Protein AF-0000000078640238 (afdb_homodimer)

Solvent-accessible surface area (backbone atoms only — not comparable to full-atom values): 37552 Å² total; per-residue (Å²): 107,66,65,59,48,50,48,51,46,47,50,70,39,63,78,46,64,38,30,39,42,69,65,48,71,79,50,68,80,57,68,67,42,53,37,71,32,30,41,58,57,48,52,48,52,29,55,77,65,74,46,67,61,35,42,27,31,33,57,64,62,63,78,54,69,16,40,56,54,60,43,26,31,17,38,81,83,78,58,45,79,58,32,19,47,37,24,30,43,34,51,51,28,53,52,44,56,48,53,74,45,54,90,45,90,54,61,68,64,63,41,61,37,41,43,54,75,40,46,26,63,37,60,65,15,31,57,61,30,48,43,63,34,80,37,32,44,63,60,55,40,55,51,31,31,42,68,45,56,57,27,36,26,54,40,76,52,89,70,80,71,78,78,64,69,59,71,62,39,52,2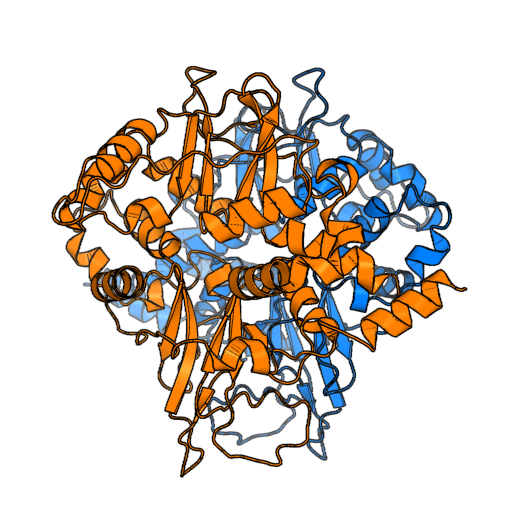1,59,35,53,31,77,47,39,51,67,57,54,48,48,53,48,58,77,46,38,83,83,38,42,85,59,29,66,36,26,32,53,80,62,63,32,59,42,52,90,35,63,20,35,34,33,71,23,34,35,41,60,51,46,55,48,25,49,78,65,74,43,65,59,38,45,21,23,59,70,83,55,98,62,71,51,76,40,74,26,58,73,33,47,62,74,42,72,49,43,44,71,65,51,67,79,53,53,76,87,47,43,68,63,48,34,67,28,28,39,51,58,40,52,50,42,60,33,63,41,78,73,88,54,79,72,53,65,67,76,73,76,58,66,42,44,57,73,36,28,36,44,55,53,50,46,51,28,58,76,66,69,44,69,55,35,37,24,26,50,97,83,44,24,26,52,28,32,32,37,56,34,33,53,44,32,48,55,45,54,73,61,55,84,104,108,66,65,59,49,50,49,50,46,46,48,70,40,64,78,46,63,39,30,38,43,69,66,49,71,78,48,69,80,56,70,68,42,53,35,70,33,31,40,60,58,49,50,48,51,30,54,78,64,74,46,66,62,35,43,27,32,33,58,63,65,68,72,78,56,20,44,53,52,58,42,26,32,18,38,82,84,79,58,45,78,60,32,20,46,42,24,29,46,35,49,51,29,52,50,43,57,49,53,75,45,56,89,43,88,55,60,68,63,64,39,61,38,42,43,55,77,41,46,26,62,36,60,66,14,30,56,56,30,44,41,58,35,80,37,32,44,63,61,55,41,55,41,31,31,42,67,45,57,57,28,36,25,53,40,74,54,87,70,79,70,78,76,63,68,61,65,60,37,54,19,57,34,53,30,75,47,38,51,64,58,55,48,48,53,48,56,77,44,37,82,83,39,43,86,59,30,66,36,27,32,52,81,61,65,32,60,43,51,89,36,64,20,34,33,33,73,23,34,35,40,59,51,46,54,50,25,48,78,65,73,43,66,59,39,45,22,23,59,68,83,55,101,61,71,52,76,41,76,27,58,72,34,45,62,74,43,74,49,43,43,72,66,52,67,76,54,52,76,86,46,44,68,65,46,34,68,27,29,38,52,58,40,51,51,43,58,32,64,45,81,56,92,53,77,73,53,64,69,78,73,78,57,66,42,46,57,74,36,30,36,45,57,52,50,46,51,28,59,75,67,70,42,69,54,36,37,25,26,52,98,84,44,24,26,52,28,32,34,37,56,34,32,52,44,31,49,56,45,55,72,60,54,83,103

Organism: Amborella trichopoda (NCBI:txid13333)

Radius of gyration: 25.0 Å; Cα contacts (8 Å, |Δi|>4): 1330; chains: 2; bounding box: 71×64×70 Å

Foldseek 3Di:
DVVVVVLVVLCVDDQQQAFQLVLCVPPDFAQAEEQQDFLVVVLCSCLVVVHFKHWYKYAPPPADAAPPQLQFAADPPPRHTGIDTRWMDGLLLSLLQCLVCLVPDCLPVSRNGGCNVSQPLAVRRRYAAADERGHTLLVVLVVLLVPNFKYKYADDDPPPDPPDPPPPSYHNGIDMDGLLSSLVSCLVVVVSVVVQQQFFCLVLVQFDQFAKAFEQFAFQSVVSVVCSVVVHFKHFYFHDPDPDRDIDGQFQTATDDMDGSVLCSPPDSVCSSVRRGGGNNVSLVCSQCDDPPDPRNPSLDQAADERGNGNSVQSCSCNVSVHQKHFYADPVRGTRGIGGSSSSSNSSSVVSVVD/DVVVVVLVVLCVDDQQQAFQLVLCVPPDFAQAEEQQDFLVVVLCSCLVVVHFKHWYKYAPPPADAADSQLQFEADPPPRHTGIDTRWMDGLLLSLLQCLVCLVPDCLVVSRNGGCNVSQPLAVRRRHAAADERGHTLLVVLVVLLVPNFKYKYADDDPPPDPPDPPRPSYHNGIDMDGLLSSLVSCLVVVVSVVVQQQFFCLVLVQFDQFAKAFEQFAFQSVVSVVCSVVVHFKHFYFHDPDPDRDIDGQFQTATDDMDGSVLCSPPDSVCSSVRRGGGNNVSLVCSQDDDPVDPRNPSLDQAADERGNGNSVQSCSCNVSVHQKHFYADPVRGTRGIGGSSSSSNSSSVVSVVD

Structure (mmCIF, N/CA/C/O backbone):
data_AF-0000000078640238-model_v1
#
loop_
_entity.id
_entity.type
_entity.pdbx_description
1 polymer 'CBS domain-containing protein'
#
loop_
_atom_site.group_PDB
_atom_site.id
_atom_site.type_symbol
_atom_site.label_atom_id
_atom_site.label_alt_id
_atom_site.label_comp_id
_atom_site.label_asym_id
_atom_site.label_entity_id
_atom_site.label_seq_id
_atom_site.pdbx_PDB_ins_code
_atom_site.Cartn_x
_atom_site.Cartn_y
_atom_site.Cartn_z
_atom_site.occupancy
_atom_site.B_iso_or_equiv
_atom_site.auth_seq_id
_atom_site.auth_comp_id
_atom_site.auth_asym_id
_atom_site.auth_atom_id
_atom_site.pdbx_PDB_model_num
ATOM 1 N N . MET A 1 1 ? 34.781 -8.398 -16.5 1 51.94 1 MET A N 1
ATOM 2 C CA . MET A 1 1 ? 34.625 -8.102 -17.922 1 51.94 1 MET A CA 1
ATOM 3 C C . MET A 1 1 ? 33.812 -9.195 -18.609 1 51.94 1 MET A C 1
ATOM 5 O O . MET A 1 1 ? 32.875 -8.906 -19.328 1 51.94 1 MET A O 1
ATOM 9 N N . GLU A 1 2 ? 34.25 -10.383 -18.391 1 52.81 2 GLU A N 1
ATOM 10 C CA . GLU A 1 2 ? 33.625 -11.531 -19.031 1 52.81 2 GLU A CA 1
ATOM 11 C C . GLU A 1 2 ? 32.219 -11.758 -18.484 1 52.81 2 GLU A C 1
ATOM 13 O O . GLU A 1 2 ? 31.281 -12.07 -19.234 1 52.81 2 GLU A O 1
ATOM 18 N N . LEU A 1 3 ? 32.094 -11.609 -17.219 1 52.38 3 LEU A N 1
ATOM 19 C CA . LEU A 1 3 ? 30.812 -11.82 -16.594 1 52.38 3 LEU A CA 1
ATOM 20 C C . LEU A 1 3 ? 29.812 -10.758 -17.031 1 52.38 3 LEU A C 1
ATOM 22 O O . LEU A 1 3 ? 28.641 -11.062 -17.266 1 52.38 3 LEU A O 1
ATOM 26 N N . GLN A 1 4 ? 30.25 -9.578 -17.094 1 55.25 4 GLN A N 1
ATOM 27 C CA . GLN A 1 4 ? 29.406 -8.5 -17.609 1 55.25 4 GLN A CA 1
ATOM 28 C C . GLN A 1 4 ? 29.016 -8.758 -19.062 1 55.25 4 GLN A C 1
ATOM 30 O O . GLN A 1 4 ? 27.875 -8.5 -19.453 1 55.25 4 GLN A O 1
ATOM 35 N N . GLU A 1 5 ? 30.031 -9.227 -19.812 1 56.84 5 GLU A N 1
ATOM 36 C CA . GLU A 1 5 ? 29.75 -9.492 -21.219 1 56.84 5 GLU A CA 1
ATOM 37 C C . GLU A 1 5 ? 28.719 -10.594 -21.375 1 56.84 5 GLU A C 1
ATOM 39 O O . GLU A 1 5 ? 27.828 -10.508 -22.219 1 56.84 5 GLU A O 1
ATOM 44 N N . LYS A 1 6 ? 28.953 -11.641 -20.641 1 54.84 6 LYS A N 1
ATOM 45 C CA . LYS A 1 6 ? 28 -12.758 -20.703 1 54.84 6 LYS A CA 1
ATOM 46 C C . LYS A 1 6 ? 26.609 -12.328 -20.25 1 54.84 6 LYS A C 1
ATOM 48 O O . LYS A 1 6 ? 25.609 -12.75 -20.828 1 54.84 6 LYS A O 1
ATOM 53 N N . LYS A 1 7 ? 26.594 -11.516 -19.344 1 60.03 7 LYS A N 1
ATOM 54 C CA . LYS A 1 7 ? 25.328 -10.977 -18.875 1 60.03 7 LYS A CA 1
ATOM 55 C C . LYS A 1 7 ? 24.641 -10.164 -19.969 1 60.03 7 LYS A C 1
ATOM 57 O O . LYS A 1 7 ? 23.422 -10.258 -20.156 1 60.03 7 LYS A O 1
ATOM 62 N N . GLU A 1 8 ? 25.422 -9.422 -20.547 1 61.25 8 GLU A N 1
ATOM 63 C CA . GLU A 1 8 ? 24.906 -8.625 -21.656 1 61.25 8 GLU A CA 1
ATOM 64 C C . GLU A 1 8 ? 24.422 -9.523 -22.781 1 61.25 8 GLU A C 1
ATOM 66 O O . GLU A 1 8 ? 23.391 -9.234 -23.422 1 61.25 8 GLU A O 1
ATOM 71 N N . GLU A 1 9 ? 25.109 -10.57 -23 1 59.47 9 GLU A N 1
ATOM 72 C CA . GLU A 1 9 ? 24.703 -11.523 -24.031 1 59.47 9 GLU A CA 1
ATOM 73 C C . GLU A 1 9 ? 23.422 -12.25 -23.641 1 59.47 9 GLU A C 1
ATOM 75 O O . GLU A 1 9 ? 22.547 -12.477 -24.469 1 59.47 9 GLU A O 1
ATOM 80 N N . GLU A 1 10 ? 23.328 -12.656 -22.438 1 59.72 10 GLU A N 1
ATOM 81 C CA . GLU A 1 10 ? 22.125 -13.336 -21.938 1 59.72 10 GLU A CA 1
ATOM 82 C C . GLU A 1 10 ? 20.906 -12.43 -22 1 59.72 10 GLU A C 1
ATOM 84 O O . GLU A 1 10 ? 19.797 -12.891 -22.297 1 59.72 10 GLU A O 1
ATOM 89 N N . LEU A 1 11 ? 21.188 -11.211 -21.719 1 60.88 11 LEU A N 1
ATOM 90 C CA . LEU A 1 11 ? 20.094 -10.25 -21.812 1 60.88 11 LEU A CA 1
ATOM 91 C C . LEU A 1 11 ? 19.656 -10.07 -23.266 1 60.88 11 LEU A C 1
ATOM 93 O O . LEU A 1 11 ? 18.469 -9.836 -23.531 1 60.88 11 LEU A O 1
ATOM 97 N N . GLU A 1 12 ? 20.703 -10.031 -24.078 1 60.12 12 GLU A N 1
ATOM 98 C CA . GLU A 1 12 ? 20.406 -9.836 -25.5 1 60.12 12 GLU A CA 1
ATOM 99 C C . GLU A 1 12 ? 19.859 -11.117 -26.125 1 60.12 12 GLU A C 1
ATOM 101 O O . GLU A 1 12 ? 19.234 -11.07 -27.188 1 60.12 12 GLU A O 1
ATOM 106 N N . HIS A 1 13 ? 20.203 -12.234 -25.375 1 62.56 13 HIS A N 1
ATOM 107 C CA . HIS A 1 13 ? 19.781 -13.508 -25.938 1 62.56 13 HIS A CA 1
ATOM 108 C C . HIS A 1 13 ? 18.984 -14.32 -24.922 1 62.56 13 HIS A C 1
ATOM 110 O O . HIS A 1 13 ? 19.062 -14.055 -23.719 1 62.56 13 HIS A O 1
ATOM 116 N N . GLY A 1 14 ? 17.672 -14.758 -25.266 1 77.12 14 GLY A N 1
ATOM 117 C CA . GLY A 1 14 ? 16.969 -15.695 -24.406 1 77.12 14 GLY A CA 1
ATOM 118 C C . GLY A 1 14 ? 15.609 -15.195 -23.984 1 77.12 14 GLY A C 1
ATOM 119 O O . GLY A 1 14 ? 14.898 -14.555 -24.75 1 77.12 14 GLY A O 1
ATOM 120 N N . ILE A 1 15 ? 15.344 -15.508 -22.75 1 84.06 15 ILE A N 1
ATOM 121 C CA . ILE A 1 15 ? 13.977 -15.312 -22.281 1 84.06 15 ILE A CA 1
ATOM 122 C C . ILE A 1 15 ? 13.695 -13.82 -22.125 1 84.06 15 ILE A C 1
ATOM 124 O O . ILE A 1 15 ? 12.539 -13.391 -22.172 1 84.06 15 ILE A O 1
ATOM 128 N N . TRP A 1 16 ? 14.773 -12.992 -22.047 1 85 16 TRP A N 1
ATOM 129 C CA . TRP A 1 16 ? 14.586 -11.578 -21.766 1 85 16 TRP A CA 1
ATOM 130 C C . TRP A 1 16 ? 14.312 -10.797 -23.062 1 85 16 TRP A C 1
ATOM 132 O O . TRP A 1 16 ? 14 -9.609 -23.016 1 85 16 TRP A O 1
ATOM 142 N N . LYS A 1 17 ? 14.367 -11.477 -24.234 1 83.44 17 LYS A N 1
ATOM 143 C CA . LYS A 1 17 ? 13.984 -10.891 -25.516 1 83.44 17 LYS A CA 1
ATOM 144 C C . LYS A 1 17 ? 12.469 -10.938 -25.703 1 83.44 17 LYS A C 1
ATOM 146 O O . LYS A 1 17 ? 11.922 -10.211 -26.531 1 83.44 17 LYS A O 1
ATOM 151 N N . ARG A 1 18 ? 11.906 -11.766 -24.922 1 88.94 18 ARG A N 1
ATOM 152 C CA . ARG A 1 18 ? 10.453 -11.859 -25.016 1 88.94 18 ARG A CA 1
ATOM 153 C C . ARG A 1 18 ? 9.781 -10.641 -24.391 1 88.94 18 ARG A C 1
ATOM 155 O O . ARG A 1 18 ? 10.312 -10.047 -23.453 1 88.94 18 ARG A O 1
ATOM 162 N N . ASN A 1 19 ? 8.664 -10.352 -25.016 1 89.75 19 ASN A N 1
ATOM 163 C CA . ASN A 1 19 ? 7.941 -9.195 -24.5 1 89.75 19 ASN A CA 1
ATOM 164 C C . ASN A 1 19 ? 6.617 -9.594 -23.859 1 89.75 19 ASN A C 1
ATOM 166 O O . ASN A 1 19 ? 6.25 -10.773 -23.859 1 89.75 19 ASN A O 1
ATOM 170 N N . VAL A 1 20 ? 5.984 -8.695 -23.266 1 90.56 20 VAL A N 1
ATOM 171 C CA . VAL A 1 20 ? 4.746 -8.906 -22.531 1 90.56 20 VAL A CA 1
ATOM 172 C C . VAL A 1 20 ? 3.666 -9.438 -23.469 1 90.56 20 VAL A C 1
ATOM 174 O O . VAL A 1 20 ? 2.859 -10.289 -23.062 1 90.56 20 VAL A O 1
ATOM 177 N N . ARG A 1 21 ? 3.689 -9.031 -24.656 1 89.75 21 ARG A N 1
ATOM 178 C CA . ARG A 1 21 ? 2.707 -9.477 -25.625 1 89.75 21 ARG A CA 1
ATOM 179 C C . ARG A 1 21 ? 2.742 -10.992 -25.797 1 89.75 21 ARG A C 1
ATOM 181 O O . ARG A 1 21 ? 1.697 -11.633 -25.922 1 89.75 21 ARG A O 1
ATOM 188 N N . ASP A 1 22 ? 3.887 -11.484 -25.781 1 89.62 22 ASP A N 1
ATOM 189 C CA . ASP A 1 22 ? 4.055 -12.93 -25.922 1 89.62 22 ASP A CA 1
ATOM 190 C C . ASP A 1 22 ? 3.355 -13.68 -24.797 1 89.62 22 ASP A C 1
ATOM 192 O O . ASP A 1 22 ? 2.783 -14.75 -25.016 1 89.62 22 ASP A O 1
ATOM 196 N N . LEU A 1 23 ? 3.4 -13.148 -23.641 1 91 23 LEU A N 1
ATOM 197 C CA . LEU A 1 23 ? 2.766 -13.766 -22.484 1 91 23 LEU A CA 1
ATOM 198 C C . LEU A 1 23 ? 1.247 -13.641 -22.562 1 91 23 LEU A C 1
ATOM 200 O O . LEU A 1 23 ? 0.521 -14.508 -22.062 1 91 23 LEU A O 1
ATOM 204 N N . MET A 1 24 ? 0.844 -12.602 -23.141 1 90.56 24 MET A N 1
ATOM 205 C CA . MET A 1 24 ? -0.579 -12.273 -23.125 1 90.56 24 MET A CA 1
ATOM 206 C C . MET A 1 24 ? -1.322 -13.031 -24.219 1 90.56 24 MET A C 1
ATOM 208 O O . MET A 1 24 ? -2.545 -13.18 -24.156 1 90.56 24 MET A O 1
ATOM 212 N N . GLU A 1 25 ? -0.67 -13.43 -25.219 1 84.19 25 GLU A N 1
ATOM 213 C CA . GLU A 1 25 ? -1.292 -14.07 -26.375 1 84.19 25 GLU A CA 1
ATOM 214 C C . GLU A 1 25 ? -2.092 -15.305 -25.969 1 84.19 25 GLU A C 1
ATOM 216 O O . GLU A 1 25 ? -3.152 -15.578 -26.531 1 84.19 25 GLU A O 1
ATOM 221 N N . ARG A 1 26 ? -1.675 -15.961 -24.969 1 79.25 26 ARG A N 1
ATOM 222 C CA . ARG A 1 26 ? -2.361 -17.188 -24.578 1 79.25 26 ARG A CA 1
ATOM 223 C C . ARG A 1 26 ? -3.344 -16.922 -23.438 1 79.25 26 ARG A C 1
ATOM 225 O O . ARG A 1 26 ? -4.039 -17.844 -22.984 1 79.25 26 ARG A O 1
ATOM 232 N N . LYS A 1 27 ? -3.43 -15.75 -23.062 1 87.25 27 LYS A N 1
ATOM 233 C CA . LYS A 1 27 ? -4.285 -15.445 -21.922 1 87.25 27 LYS A CA 1
ATOM 234 C C . LYS A 1 27 ? -5.73 -15.219 -22.359 1 87.25 27 LYS A C 1
ATOM 236 O O . LYS A 1 27 ? -5.984 -14.75 -23.469 1 87.25 27 LYS A O 1
ATOM 241 N N . ARG A 1 28 ? -6.594 -15.594 -21.516 1 83.94 28 ARG A N 1
ATOM 242 C CA . ARG A 1 28 ? -8.016 -15.391 -21.75 1 83.94 28 ARG A CA 1
ATOM 243 C C . ARG A 1 28 ? -8.367 -13.906 -21.75 1 83.94 28 ARG A C 1
ATOM 245 O O . ARG A 1 28 ? -7.566 -13.078 -21.312 1 83.94 28 ARG A O 1
ATOM 252 N N . ARG A 1 29 ? -9.617 -13.656 -22.234 1 87 29 ARG A N 1
ATOM 253 C CA . ARG A 1 29 ? -10.141 -12.289 -22.234 1 87 29 ARG A CA 1
ATOM 254 C C . ARG A 1 29 ? -10.289 -11.758 -20.812 1 87 29 ARG A C 1
ATOM 256 O O . ARG A 1 29 ? -10.492 -12.523 -19.875 1 87 29 ARG A O 1
ATOM 263 N N . LEU A 1 30 ? -10.242 -10.445 -20.766 1 92.25 30 LEU A N 1
ATOM 264 C CA . LEU A 1 30 ? -10.344 -9.773 -19.469 1 92.25 30 LEU A CA 1
ATOM 265 C C . LEU A 1 30 ? -11.727 -9.969 -18.859 1 92.25 30 LEU A C 1
ATOM 267 O O . LEU A 1 30 ? -12.734 -9.68 -19.5 1 92.25 30 LEU A O 1
ATOM 271 N N . VAL A 1 31 ? -11.766 -10.523 -17.703 1 93.44 31 VAL A N 1
ATOM 272 C CA . VAL A 1 31 ? -13.008 -10.594 -16.938 1 93.44 31 VAL A CA 1
ATOM 273 C C . VAL A 1 31 ? -13.195 -9.297 -16.156 1 93.44 31 VAL A C 1
ATOM 275 O O . VAL A 1 31 ? -12.281 -8.852 -15.453 1 93.44 31 VAL A O 1
ATOM 278 N N . GLU A 1 32 ? -14.266 -8.617 -16.344 1 92.94 32 GLU A N 1
ATOM 279 C CA . GLU A 1 32 ? -14.578 -7.363 -15.664 1 92.94 32 GLU A CA 1
ATOM 280 C C . GLU A 1 32 ? -16.016 -7.355 -15.156 1 92.94 32 GLU A C 1
ATOM 282 O O . GLU A 1 32 ? -16.812 -8.211 -15.531 1 92.94 32 GLU A O 1
ATOM 287 N N . VAL A 1 33 ? -16.297 -6.465 -14.242 1 93.56 33 VAL A N 1
ATOM 288 C CA . VAL A 1 33 ? -17.672 -6.238 -13.812 1 93.56 33 VAL A CA 1
ATOM 289 C C . VAL A 1 33 ? -18.031 -4.762 -13.969 1 93.56 33 VAL A C 1
ATOM 291 O O . VAL A 1 33 ? -17.172 -3.891 -13.828 1 93.56 33 VAL A O 1
ATOM 294 N N . PRO A 1 34 ? -19.312 -4.508 -14.312 1 92.06 34 PRO A N 1
ATOM 295 C CA . PRO A 1 34 ? -19.719 -3.104 -14.344 1 92.06 34 PRO A CA 1
ATOM 296 C C . PRO A 1 34 ? -19.75 -2.465 -12.953 1 92.06 34 PRO A C 1
ATOM 298 O O . PRO A 1 34 ? -19.938 -3.158 -11.953 1 92.06 34 PRO A O 1
ATOM 301 N N . TYR A 1 35 ? -19.562 -1.158 -12.906 1 89.19 35 TYR A N 1
ATOM 302 C CA . TYR A 1 35 ? -19.438 -0.427 -11.656 1 89.19 35 TYR A CA 1
ATOM 303 C C . TYR A 1 35 ? -20.719 -0.537 -10.828 1 89.19 35 TYR A C 1
ATOM 305 O O . TYR A 1 35 ? -20.703 -0.312 -9.617 1 89.19 35 TYR A O 1
ATOM 313 N N . THR A 1 36 ? -21.797 -0.997 -11.43 1 91 36 THR A N 1
ATOM 314 C CA . THR A 1 36 ? -23.094 -1.095 -10.766 1 91 36 THR A CA 1
ATOM 315 C C . THR A 1 36 ? -23.359 -2.531 -10.328 1 91 36 THR A C 1
ATOM 317 O O . THR A 1 36 ? -24.422 -2.82 -9.758 1 91 36 THR A O 1
ATOM 320 N N . ALA A 1 37 ? -22.422 -3.369 -10.625 1 92.75 37 ALA A N 1
ATOM 321 C CA . ALA A 1 37 ? -22.656 -4.77 -10.273 1 92.75 37 ALA A CA 1
ATOM 322 C C . ALA A 1 37 ? -22.859 -4.934 -8.773 1 92.75 37 ALA A C 1
ATOM 324 O O . ALA A 1 37 ?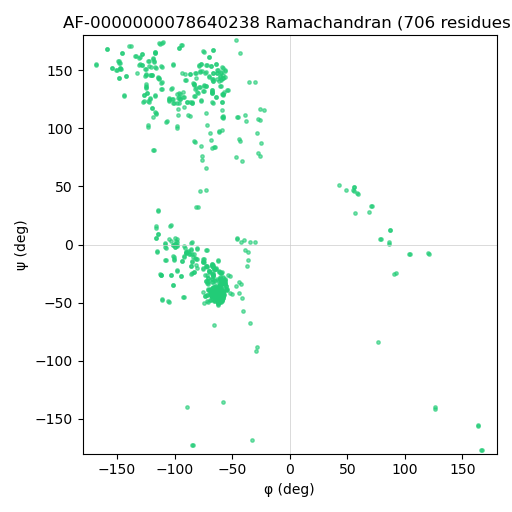 -22.266 -4.199 -7.977 1 92.75 37 ALA A O 1
ATOM 325 N N . SER A 1 38 ? -23.672 -5.906 -8.422 1 89.19 38 SER A N 1
ATOM 326 C CA . SER A 1 38 ? -23.828 -6.242 -7.008 1 89.19 38 SER A CA 1
ATOM 327 C C . SER A 1 38 ? -22.625 -7 -6.48 1 89.19 38 SER A C 1
ATOM 329 O O . SER A 1 38 ? -21.797 -7.496 -7.262 1 89.19 38 SER A O 1
ATOM 331 N N . LEU A 1 39 ? -22.547 -7.094 -5.203 1 88.44 39 LEU A N 1
ATOM 332 C CA . LEU A 1 39 ? -21.469 -7.871 -4.594 1 88.44 39 LEU A CA 1
ATOM 333 C C . LEU A 1 39 ? -21.625 -9.352 -4.926 1 88.44 39 LEU A C 1
ATOM 335 O O . LEU A 1 39 ? -20.625 -10.039 -5.18 1 88.44 39 LEU A O 1
ATOM 339 N N . THR A 1 40 ? -22.859 -9.766 -4.953 1 83.94 40 THR A N 1
ATOM 340 C CA . THR A 1 40 ? -23.125 -11.164 -5.297 1 83.94 40 THR A CA 1
ATOM 341 C C . THR A 1 40 ? -22.641 -11.469 -6.711 1 83.94 40 THR A C 1
ATOM 343 O O . THR A 1 40 ? -21.953 -12.477 -6.934 1 83.94 40 THR A O 1
ATOM 346 N N . ASP A 1 41 ? -23 -10.594 -7.566 1 88.94 41 ASP A N 1
ATOM 347 C CA . ASP A 1 41 ? -22.562 -10.789 -8.953 1 88.94 41 ASP A CA 1
ATOM 348 C C . ASP A 1 41 ? -21.047 -10.789 -9.055 1 88.94 41 ASP A C 1
ATOM 350 O O . ASP A 1 41 ? -20.469 -11.562 -9.836 1 88.94 41 ASP A O 1
ATOM 354 N N . THR A 1 42 ? -20.469 -9.961 -8.328 1 90.38 42 THR A N 1
ATOM 355 C CA . THR A 1 42 ? -19.016 -9.852 -8.352 1 90.38 42 THR A CA 1
ATOM 356 C C . THR A 1 42 ? -18.359 -11.109 -7.777 1 90.38 42 THR A C 1
ATOM 358 O O . THR A 1 42 ? -17.422 -11.656 -8.359 1 90.38 42 THR A O 1
ATOM 361 N N . ILE A 1 43 ? -18.875 -11.586 -6.688 1 85.25 43 ILE A N 1
ATOM 362 C CA . ILE A 1 43 ? -18.375 -12.812 -6.094 1 85.25 43 ILE A CA 1
ATOM 363 C C . ILE A 1 43 ? -18.531 -13.969 -7.086 1 85.25 43 ILE A C 1
ATOM 365 O O . ILE A 1 43 ? -17.594 -14.75 -7.273 1 85.25 43 ILE A O 1
ATOM 369 N N . ASN A 1 44 ? -19.641 -14.008 -7.715 1 86.06 44 ASN A N 1
ATOM 370 C CA . ASN A 1 44 ? -19.891 -15.055 -8.703 1 86.06 44 ASN A CA 1
ATOM 371 C C . ASN A 1 44 ? -18.891 -14.984 -9.852 1 86.06 44 ASN A C 1
ATOM 373 O O . ASN A 1 44 ? -18.391 -16.016 -10.32 1 86.06 44 ASN A O 1
ATOM 377 N N . ALA A 1 45 ? -18.594 -13.805 -10.258 1 90.12 45 ALA A N 1
ATOM 378 C CA . ALA A 1 45 ? -17.609 -13.633 -11.336 1 90.12 45 ALA A CA 1
ATOM 379 C C . ALA A 1 45 ? -16.219 -14.102 -10.898 1 90.12 45 ALA A C 1
ATOM 381 O O . ALA A 1 45 ? -15.516 -14.766 -11.664 1 90.12 45 ALA A O 1
ATOM 382 N N . LEU A 1 46 ? -15.867 -13.781 -9.703 1 87.5 46 LEU A N 1
ATOM 383 C CA . LEU A 1 46 ? -14.578 -14.195 -9.172 1 87.5 46 LEU A CA 1
ATOM 384 C C . LEU A 1 46 ? -14.484 -15.719 -9.078 1 87.5 46 LEU A C 1
ATOM 386 O O . LEU A 1 46 ? -13.508 -16.312 -9.523 1 87.5 46 LEU A O 1
ATOM 390 N N . VAL A 1 47 ? -15.5 -16.297 -8.562 1 83 47 VAL A N 1
ATOM 391 C CA . VAL A 1 47 ? -15.531 -17.734 -8.336 1 83 47 VAL A CA 1
ATOM 392 C C . VAL A 1 47 ? -15.586 -18.469 -9.672 1 83 47 VAL A C 1
ATOM 394 O O . VAL A 1 47 ? -14.805 -19.391 -9.914 1 83 47 VAL A O 1
ATOM 397 N N . ALA A 1 48 ? -16.469 -18.062 -10.57 1 85.69 48 ALA A N 1
ATOM 398 C CA . ALA A 1 48 ? -16.688 -18.703 -11.859 1 85.69 48 ALA A CA 1
ATOM 399 C C . ALA A 1 48 ? -15.414 -18.688 -12.703 1 85.69 48 ALA A C 1
ATOM 401 O O . ALA A 1 48 ? -15.164 -19.609 -13.484 1 85.69 48 ALA A O 1
ATOM 402 N N . ASN A 1 49 ? -14.602 -17.688 -12.5 1 88.75 49 ASN A N 1
ATOM 403 C CA . ASN A 1 49 ? -13.422 -17.531 -13.352 1 88.75 49 ASN A CA 1
ATOM 404 C C . ASN A 1 49 ? -12.141 -17.859 -12.594 1 88.75 49 ASN A C 1
ATOM 406 O O . ASN A 1 49 ? -11.047 -17.734 -13.133 1 88.75 49 ASN A O 1
ATOM 410 N N . ASP A 1 50 ? -12.219 -18.219 -11.359 1 83.69 50 ASP A N 1
ATOM 411 C CA . ASP A 1 50 ? -11.102 -18.594 -10.492 1 83.69 50 ASP A CA 1
ATOM 412 C C . ASP A 1 50 ? -10.047 -17.5 -10.438 1 83.69 50 ASP A C 1
ATOM 414 O O . ASP A 1 50 ? -8.867 -17.75 -10.688 1 83.69 50 ASP A O 1
ATOM 418 N N . ILE A 1 51 ? -10.562 -16.297 -10.25 1 87 51 ILE A N 1
ATOM 419 C CA . ILE A 1 51 ? -9.664 -15.148 -10.094 1 87 51 ILE A CA 1
ATOM 420 C C . ILE A 1 51 ? -9.867 -14.516 -8.727 1 87 51 ILE A C 1
ATOM 422 O O . ILE A 1 51 ? -10.898 -14.727 -8.078 1 87 51 ILE A O 1
ATOM 426 N N . VAL A 1 52 ? -8.883 -13.758 -8.289 1 86 52 VAL A N 1
ATOM 427 C CA . VAL A 1 52 ? -8.938 -13.258 -6.922 1 86 52 VAL A CA 1
ATOM 428 C C . VAL A 1 52 ? -9.234 -11.758 -6.93 1 86 52 VAL A C 1
ATOM 430 O O . VAL A 1 52 ? -9.539 -11.172 -5.887 1 86 52 VAL A O 1
ATOM 433 N N . ALA A 1 53 ? -9.141 -11.109 -8.039 1 90.62 53 ALA A N 1
ATOM 434 C CA . ALA A 1 53 ? -9.414 -9.68 -8.219 1 90.62 53 ALA A CA 1
ATOM 435 C C . ALA A 1 53 ? -9.984 -9.406 -9.609 1 90.62 53 ALA A C 1
ATOM 437 O O . ALA A 1 53 ? -9.695 -10.133 -10.562 1 90.62 53 ALA A O 1
ATOM 438 N N . ILE A 1 54 ? -10.766 -8.367 -9.695 1 91.94 54 ILE A N 1
ATOM 439 C CA . ILE A 1 54 ? -11.492 -8.094 -10.93 1 91.94 54 ILE A CA 1
ATOM 440 C C . ILE A 1 54 ? -11.57 -6.59 -11.156 1 91.94 54 ILE A C 1
ATOM 442 O O . ILE A 1 54 ? -11.859 -5.828 -10.227 1 91.94 54 ILE A O 1
ATOM 446 N N . PRO A 1 55 ? -11.172 -6.121 -12.352 1 90.94 55 PRO A N 1
ATOM 447 C CA . PRO A 1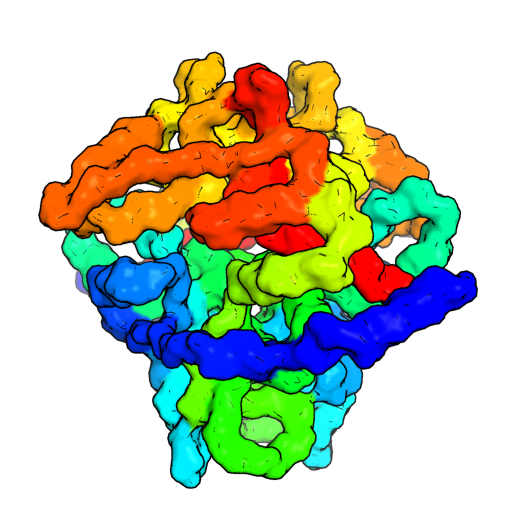 55 ? -11.336 -4.695 -12.641 1 90.94 55 PRO A CA 1
ATOM 448 C C . PRO A 1 55 ? -12.805 -4.273 -12.727 1 90.94 55 PRO A C 1
ATOM 450 O O . PRO A 1 55 ? -13.648 -5.062 -13.164 1 90.94 55 PRO A O 1
ATOM 453 N N . VAL A 1 56 ? -13.078 -3.072 -12.328 1 90.31 56 VAL A N 1
ATOM 454 C CA . VAL A 1 56 ? -14.414 -2.486 -12.367 1 90.31 56 VAL A CA 1
ATOM 455 C C . VAL A 1 56 ? -14.508 -1.482 -13.516 1 90.31 56 VAL A C 1
ATOM 457 O O . VAL A 1 56 ? -13.719 -0.534 -13.586 1 90.31 56 VAL A O 1
ATOM 460 N N . ALA A 1 57 ? -15.484 -1.738 -14.375 1 88.69 57 ALA A N 1
ATOM 461 C CA . ALA A 1 57 ? -15.672 -0.894 -15.555 1 88.69 57 ALA A CA 1
ATOM 462 C C . ALA A 1 57 ? -16.828 0.077 -15.352 1 88.69 57 ALA A C 1
ATOM 464 O O . ALA A 1 57 ? -17.875 -0.299 -14.82 1 88.69 57 ALA A O 1
ATOM 465 N N . ALA A 1 58 ? -16.594 1.321 -15.711 1 86.31 58 ALA A N 1
ATOM 466 C CA . ALA A 1 58 ? -17.594 2.373 -15.664 1 86.31 58 ALA A CA 1
ATOM 467 C C . ALA A 1 58 ? -17.641 3.148 -16.984 1 86.31 58 ALA A C 1
ATOM 469 O O . ALA A 1 58 ? -16.766 3.006 -17.828 1 86.31 58 ALA A O 1
ATOM 470 N N . PRO A 1 59 ? -18.828 3.846 -17.141 1 82.5 59 PRO A N 1
ATOM 471 C CA . PRO A 1 59 ? -18.797 4.762 -18.281 1 82.5 59 PRO A CA 1
ATOM 472 C C . PRO A 1 59 ? -17.656 5.766 -18.219 1 82.5 59 PRO A C 1
ATOM 474 O O . PRO A 1 59 ? -17.219 6.133 -17.125 1 82.5 59 PRO A O 1
ATOM 477 N N . PRO A 1 60 ? -17.203 6.133 -19.438 1 75.75 60 PRO A N 1
ATOM 478 C CA . PRO A 1 60 ? -16.109 7.102 -19.438 1 75.75 60 PRO A CA 1
ATOM 479 C C . PRO A 1 60 ? -16.453 8.383 -18.688 1 75.75 60 PRO A C 1
ATOM 481 O O . PRO A 1 60 ? -17.594 8.852 -18.75 1 75.75 60 PRO A O 1
ATOM 484 N N . GLY A 1 61 ? -15.516 8.977 -18.016 1 65.44 61 GLY A N 1
ATOM 485 C CA . GLY A 1 61 ? -15.688 10.234 -17.312 1 65.44 61 GLY A CA 1
ATOM 486 C C . GLY A 1 61 ? -16.094 10.062 -15.859 1 65.44 61 GLY A C 1
ATOM 487 O O . GLY A 1 61 ? -16.078 11.023 -15.086 1 65.44 61 GLY A O 1
ATOM 488 N N . ARG A 1 62 ? -16.672 8.977 -15.594 1 59.22 62 ARG A N 1
ATOM 489 C CA . ARG A 1 62 ? -17.078 8.742 -14.211 1 59.22 62 ARG A CA 1
ATOM 490 C C . ARG A 1 62 ? -15.875 8.375 -13.344 1 59.22 62 ARG A C 1
ATOM 492 O O . ARG A 1 62 ? -15.125 7.449 -13.664 1 59.22 62 ARG A O 1
ATOM 499 N N . TRP A 1 63 ? -15.156 9.453 -13.062 1 51.44 63 TRP A N 1
ATOM 500 C CA . TRP A 1 63 ? -13.883 9.227 -12.391 1 51.44 63 TRP A CA 1
ATOM 501 C C . TRP A 1 63 ? -14.094 8.922 -10.914 1 51.44 63 TRP A C 1
ATOM 503 O O . TRP A 1 63 ? -14.766 9.672 -10.203 1 51.44 63 TRP A O 1
ATOM 513 N N . ILE A 1 64 ? -14.352 7.656 -10.57 1 46.5 64 ILE A N 1
ATOM 514 C CA . ILE A 1 64 ? -14.195 7.387 -9.148 1 46.5 64 ILE A CA 1
ATOM 515 C C . ILE A 1 64 ? -12.773 6.914 -8.859 1 46.5 64 ILE A C 1
ATOM 517 O O . ILE A 1 64 ? -12.234 6.07 -9.578 1 46.5 64 ILE A O 1
ATOM 521 N N . GLY A 1 65 ? -12.055 7.652 -8.062 1 46.06 65 GLY A N 1
ATOM 522 C CA . GLY A 1 65 ? -10.898 7.41 -7.219 1 46.06 65 GLY A CA 1
ATOM 523 C C . GLY A 1 65 ? -9.594 7.328 -7.992 1 46.06 65 GLY A C 1
ATOM 524 O O . GLY A 1 65 ? -8.711 8.164 -7.816 1 46.06 65 GLY A O 1
ATOM 525 N N . ALA A 1 66 ? -9.312 5.941 -8.594 1 44.69 66 ALA A N 1
ATOM 526 C CA . ALA A 1 66 ? -7.945 5.449 -8.719 1 44.69 66 ALA A CA 1
ATOM 527 C C . ALA A 1 66 ? -7.207 6.176 -9.844 1 44.69 66 ALA A C 1
ATOM 529 O O . ALA A 1 66 ? -7.605 6.105 -11.008 1 44.69 66 ALA A O 1
ATOM 530 N N . GLY A 1 67 ? -6.156 6.992 -9.461 1 47.47 67 GLY A N 1
ATOM 531 C CA . GLY A 1 67 ? -5 7.449 -10.219 1 47.47 67 GLY A CA 1
ATOM 532 C C . GLY A 1 67 ? -5.375 8.18 -11.492 1 47.47 67 GLY A C 1
ATOM 533 O O . GLY A 1 67 ? -4.531 8.367 -12.375 1 47.47 67 GLY A O 1
ATOM 534 N N . GLY A 1 68 ? -6.676 8.797 -11.375 1 50.31 68 GLY A N 1
ATOM 535 C CA . GLY A 1 68 ? -6.98 9.383 -12.672 1 50.31 68 GLY A CA 1
ATOM 536 C C . GLY A 1 68 ? -6.746 8.422 -13.828 1 50.31 68 GLY A C 1
ATOM 537 O O . GLY A 1 68 ? -5.988 8.727 -14.75 1 50.31 68 GLY A O 1
ATOM 538 N N . SER A 1 69 ? -7.305 7.129 -13.602 1 52.62 69 SER A N 1
ATOM 539 C CA . SER A 1 69 ? -6.957 6.102 -14.578 1 52.62 69 SER A CA 1
ATOM 540 C C . SER A 1 69 ? -7.367 6.516 -15.992 1 52.62 69 SER A C 1
ATOM 542 O O . SER A 1 69 ? -8.484 6.996 -16.203 1 52.62 69 SER A O 1
ATOM 544 N N . ALA A 1 70 ? -6.441 6.762 -16.609 1 61.44 70 ALA A N 1
ATOM 545 C CA . ALA A 1 70 ? -6.613 7.035 -18.047 1 61.44 70 ALA A CA 1
ATOM 546 C C . ALA A 1 70 ? -6.742 5.742 -18.844 1 61.44 70 ALA A C 1
ATOM 548 O O . ALA A 1 70 ? -6.441 5.707 -20.031 1 61.44 70 ALA A O 1
ATOM 549 N N . ILE A 1 71 ? -7.367 4.707 -18.125 1 65.56 71 ILE A N 1
ATOM 550 C CA . ILE A 1 71 ? -7.48 3.445 -18.859 1 65.56 71 ILE A CA 1
ATOM 551 C C . ILE A 1 71 ? -8.875 3.328 -19.469 1 65.56 71 ILE A C 1
ATOM 553 O O . ILE A 1 71 ? -9.836 2.971 -18.781 1 65.56 71 ILE A O 1
ATOM 557 N N . VAL A 1 72 ? -8.969 3.604 -20.688 1 67.06 72 VAL A N 1
ATOM 558 C CA . VAL A 1 72 ? -10.234 3.701 -21.422 1 67.06 72 VAL A CA 1
ATOM 559 C C . VAL A 1 72 ? -10.227 2.717 -22.594 1 67.06 72 VAL A C 1
ATOM 561 O O . VAL A 1 72 ? -9.258 2.646 -23.344 1 67.06 72 VAL A O 1
ATOM 564 N N . GLU A 1 73 ? -11.211 1.864 -22.562 1 72.5 73 GLU A N 1
ATOM 565 C CA . GLU A 1 73 ? -11.43 1.045 -23.75 1 72.5 73 GLU A CA 1
ATOM 566 C C . GLU A 1 73 ? -12.219 1.812 -24.812 1 72.5 73 GLU A C 1
ATOM 568 O O . GLU A 1 73 ? -13.234 2.443 -24.5 1 72.5 73 GLU A O 1
ATOM 573 N N . SER A 1 74 ? -11.727 1.698 -26.062 1 73.25 74 SER A N 1
ATOM 574 C CA . SER A 1 74 ? -12.352 2.441 -27.141 1 73.25 74 SER A CA 1
ATOM 575 C C . SER A 1 74 ? -12.938 1.5 -28.188 1 73.25 74 SER A C 1
ATOM 577 O O . SER A 1 74 ? -12.523 0.345 -28.297 1 73.25 74 SER A O 1
ATOM 579 N N . ASP A 1 75 ? -14 2.125 -28.812 1 71.19 75 ASP A N 1
ATOM 580 C CA . ASP A 1 75 ? -14.57 1.386 -29.938 1 71.19 75 ASP A CA 1
ATOM 581 C C . ASP A 1 75 ? -13.523 1.143 -31.016 1 71.19 75 ASP A C 1
ATOM 583 O O . ASP A 1 75 ? -12.766 2.047 -31.375 1 71.19 75 ASP A O 1
ATOM 587 N N . LYS A 1 76 ? -13.617 -0.019 -31.594 1 69.5 76 LYS A N 1
ATOM 588 C CA . LYS A 1 76 ? -12.594 -0.41 -32.562 1 69.5 76 LYS A CA 1
ATOM 589 C C . LYS A 1 76 ? -12.727 0.391 -33.844 1 69.5 76 LYS A C 1
ATOM 591 O O . LYS A 1 76 ? -11.727 0.719 -34.5 1 69.5 76 LYS A O 1
ATOM 596 N N . VAL A 1 77 ? -13.914 0.717 -34.156 1 68.69 77 VAL A N 1
ATOM 597 C CA . VAL A 1 77 ? -14.203 1.326 -35.438 1 68.69 77 VAL A CA 1
ATOM 598 C C . VAL A 1 77 ? -14.148 2.848 -35.312 1 68.69 77 VAL A C 1
ATOM 600 O O . VAL A 1 77 ? -13.43 3.51 -36.094 1 68.69 77 VAL A O 1
ATOM 603 N N . THR A 1 78 ? -14.742 3.42 -34.281 1 70.25 78 THR A N 1
ATOM 604 C CA . THR A 1 78 ? -14.914 4.867 -34.188 1 70.25 78 THR A CA 1
ATOM 605 C C . THR A 1 78 ? -13.82 5.488 -33.312 1 70.25 78 THR A C 1
ATOM 607 O O . THR A 1 78 ? -13.586 6.695 -33.375 1 70.25 78 THR A O 1
ATOM 610 N N . GLY A 1 79 ? -13.242 4.668 -32.469 1 72.19 79 GLY A N 1
ATOM 611 C CA . GLY A 1 79 ? -12.266 5.199 -31.531 1 72.19 79 GLY A CA 1
ATOM 612 C C . GLY A 1 79 ? -12.898 5.902 -30.344 1 72.19 79 GLY A C 1
ATOM 613 O O . GLY A 1 79 ? -12.195 6.414 -29.469 1 72.19 79 GLY A O 1
ATOM 614 N N . ALA A 1 80 ? -14.195 5.832 -30.312 1 74.94 80 ALA A N 1
ATOM 615 C CA . ALA A 1 80 ? -14.906 6.504 -29.234 1 74.94 80 ALA A CA 1
ATOM 616 C C . ALA A 1 80 ? -14.75 5.738 -27.922 1 74.94 80 ALA A C 1
ATOM 618 O O . ALA A 1 80 ? -14.789 4.508 -27.906 1 74.94 80 ALA A O 1
ATOM 619 N N . PRO A 1 81 ? -14.5 6.566 -26.859 1 77 81 PRO A N 1
ATOM 620 C CA . PRO A 1 81 ? -14.422 5.879 -25.562 1 77 81 PRO A CA 1
ATOM 621 C C . PRO A 1 81 ? -15.703 5.125 -25.219 1 77 81 PRO A C 1
ATOM 623 O O . PRO A 1 81 ? -16.797 5.672 -25.359 1 77 81 PRO A O 1
ATOM 626 N N . ARG A 1 82 ? -15.539 3.818 -24.844 1 82.5 82 ARG A N 1
ATOM 627 C CA . ARG A 1 82 ? -16.672 2.967 -24.516 1 82.5 82 ARG A CA 1
ATOM 628 C C . ARG A 1 82 ? -16.797 2.75 -23.016 1 82.5 82 ARG A C 1
ATOM 630 O O . ARG A 1 82 ? -17.875 2.863 -22.453 1 82.5 82 ARG A O 1
ATOM 637 N N . LYS A 1 83 ? -15.695 2.387 -22.406 1 83.5 83 LYS A N 1
ATOM 638 C CA . LYS A 1 83 ? -15.703 2.174 -20.969 1 83.5 83 LYS A CA 1
ATOM 639 C C . LYS A 1 83 ? -14.359 2.535 -20.344 1 83.5 83 LYS A C 1
ATOM 641 O O . LYS A 1 83 ? -13.336 2.57 -21.047 1 83.5 83 LYS A O 1
ATOM 646 N N . GLN A 1 84 ? -14.422 2.836 -19.109 1 82.31 84 GLN A N 1
ATOM 647 C CA . GLN A 1 84 ? -13.258 3.199 -18.312 1 82.31 84 GLN A CA 1
ATOM 648 C C . GLN A 1 84 ? -13.125 2.291 -17.094 1 82.31 84 GLN A C 1
ATOM 650 O O . GLN A 1 84 ? -14.109 1.978 -16.422 1 82.31 84 GLN A O 1
ATOM 655 N N . TYR A 1 85 ? -11.891 1.777 -16.938 1 84.31 85 TYR A N 1
ATOM 656 C CA . TYR A 1 85 ? -11.641 1.006 -15.727 1 84.31 85 TYR A CA 1
ATOM 657 C C . TYR A 1 85 ? -11.297 1.922 -14.555 1 84.31 85 TYR A C 1
ATOM 659 O O . TYR A 1 85 ? -10.352 2.711 -14.641 1 84.31 85 TYR A O 1
ATOM 667 N N . ILE A 1 86 ? -12.008 1.756 -13.422 1 82.5 86 ILE A N 1
ATOM 668 C CA . ILE A 1 86 ? -11.93 2.779 -12.391 1 82.5 86 ILE A CA 1
ATOM 669 C C . ILE A 1 86 ? -11.281 2.193 -11.141 1 82.5 86 ILE A C 1
ATOM 671 O O . ILE A 1 86 ? -11.016 2.914 -10.172 1 82.5 86 ILE A O 1
ATOM 675 N N . GLY A 1 87 ? -11.031 0.945 -11.102 1 86.12 87 GLY A N 1
ATOM 676 C CA . GLY A 1 87 ? -10.391 0.299 -9.969 1 86.12 87 GLY A CA 1
ATOM 677 C C . GLY A 1 87 ? -10.477 -1.215 -10.016 1 86.12 87 GLY A C 1
ATOM 678 O O . GLY A 1 87 ? -10.906 -1.785 -11.023 1 86.12 87 GLY A O 1
ATOM 679 N N . MET A 1 88 ? -9.961 -1.826 -8.969 1 90 88 MET A N 1
ATOM 680 C CA . MET A 1 88 ? -10.016 -3.273 -8.797 1 90 88 MET A CA 1
ATOM 681 C C . MET A 1 88 ? -10.766 -3.635 -7.512 1 90 88 MET A C 1
ATOM 683 O O . MET A 1 88 ? -10.719 -2.891 -6.531 1 90 88 MET A O 1
ATOM 687 N N . VAL A 1 89 ? -11.43 -4.695 -7.605 1 90.44 89 VAL A N 1
ATOM 688 C CA . VAL A 1 89 ? -12.055 -5.242 -6.402 1 90.44 89 VAL A CA 1
ATOM 689 C C . VAL A 1 89 ? -11.641 -6.699 -6.223 1 90.44 89 VAL A C 1
ATOM 691 O O . VAL A 1 89 ? -11.672 -7.484 -7.172 1 90.44 89 VAL A O 1
ATOM 694 N N . SER A 1 90 ? -11.188 -6.992 -5.086 1 88.94 90 SER A N 1
ATOM 695 C CA . SER A 1 90 ? -10.805 -8.359 -4.758 1 88.94 90 SER A CA 1
ATOM 696 C C . SER A 1 90 ? -11.766 -8.977 -3.748 1 88.94 90 SER A C 1
ATOM 698 O O . SER A 1 90 ? -12.641 -8.289 -3.213 1 88.94 90 SER A O 1
ATOM 700 N N . MET A 1 91 ? -11.547 -10.211 -3.52 1 83.44 91 MET A N 1
ATOM 701 C CA . MET A 1 91 ? -12.336 -10.914 -2.508 1 83.44 91 MET A CA 1
ATOM 702 C C . MET A 1 91 ? -12.133 -10.281 -1.133 1 83.44 91 MET A C 1
ATOM 704 O O . MET A 1 91 ? -13.07 -10.195 -0.34 1 83.44 91 MET A O 1
ATOM 708 N N . LEU A 1 92 ? -10.961 -9.875 -0.904 1 85.62 92 LEU A N 1
ATOM 709 C CA . LEU A 1 92 ? -10.672 -9.25 0.38 1 85.62 92 LEU A CA 1
ATOM 710 C C . LEU A 1 92 ? -11.508 -7.988 0.571 1 85.62 92 LEU A C 1
ATOM 712 O O . LEU A 1 92 ? -12.031 -7.742 1.66 1 85.62 92 LEU A O 1
ATOM 716 N N . ASP A 1 93 ? -11.672 -7.203 -0.458 1 87.12 93 ASP A N 1
ATOM 717 C CA . ASP A 1 93 ? -12.508 -6.012 -0.383 1 87.12 93 ASP A CA 1
ATOM 718 C C . ASP A 1 93 ? -13.938 -6.367 0.035 1 87.12 93 ASP A C 1
ATOM 720 O O . ASP A 1 93 ? -14.531 -5.688 0.872 1 87.12 93 ASP A O 1
ATOM 724 N N . ILE A 1 94 ? -14.438 -7.371 -0.532 1 84.19 94 ILE A N 1
ATOM 725 C CA . ILE A 1 94 ? -15.812 -7.793 -0.304 1 84.19 94 ILE A CA 1
ATOM 726 C C . ILE A 1 94 ? -15.969 -8.289 1.133 1 84.19 94 ILE A C 1
ATOM 728 O O . ILE A 1 94 ? -16.906 -7.895 1.831 1 84.19 94 ILE A O 1
ATOM 732 N N . LEU A 1 95 ? -15.07 -9.047 1.584 1 81.75 95 LEU A N 1
ATOM 733 C CA . LEU A 1 95 ? -15.141 -9.625 2.924 1 81.75 95 LEU A CA 1
ATOM 734 C C . LEU A 1 95 ? -15.016 -8.531 3.986 1 81.75 95 LEU A C 1
ATOM 736 O O . LEU A 1 95 ? -15.695 -8.578 5.012 1 81.75 95 LEU A O 1
ATOM 740 N N . ILE A 1 96 ? -14.156 -7.605 3.703 1 83.31 96 ILE A N 1
ATOM 741 C CA . ILE A 1 96 ? -13.992 -6.484 4.621 1 83.31 96 ILE A CA 1
ATOM 742 C C . ILE A 1 96 ? -15.297 -5.695 4.711 1 83.31 96 ILE A C 1
ATOM 744 O O . ILE A 1 96 ? -15.719 -5.301 5.801 1 83.31 96 ILE A O 1
ATOM 748 N N . HIS A 1 97 ? -15.867 -5.473 3.607 1 83.75 97 HIS A N 1
ATOM 749 C CA . HIS A 1 97 ? -17.141 -4.773 3.58 1 83.75 97 HIS A CA 1
ATOM 750 C C . HIS A 1 97 ? -18.188 -5.504 4.414 1 83.75 97 HIS A C 1
ATOM 752 O O . HIS A 1 97 ? -18.906 -4.883 5.203 1 83.75 97 HIS A O 1
ATOM 758 N N . ILE A 1 98 ? -18.203 -6.73 4.316 1 79.69 98 ILE A N 1
ATOM 759 C CA . ILE A 1 98 ? -19.188 -7.531 5.035 1 79.69 98 ILE A CA 1
ATOM 760 C C . ILE A 1 98 ? -18.859 -7.539 6.527 1 79.69 98 ILE A C 1
ATOM 762 O O . ILE A 1 98 ? -19.75 -7.406 7.371 1 79.69 98 ILE A O 1
ATOM 766 N N . ALA A 1 99 ? -17.609 -7.699 6.848 1 77.75 99 ALA A N 1
ATOM 767 C CA . ALA A 1 99 ? -17.156 -7.762 8.234 1 77.75 99 ALA A CA 1
ATOM 768 C C . ALA A 1 99 ? -17.453 -6.453 8.969 1 77.75 99 ALA A C 1
ATOM 770 O O . ALA A 1 99 ? -17.781 -6.457 10.156 1 77.75 99 ALA A O 1
ATOM 771 N N . ASP A 1 100 ? -17.266 -5.348 8.328 1 75 100 ASP A N 1
ATOM 772 C CA . ASP A 1 100 ? -17.438 -4.031 8.945 1 75 100 ASP A CA 1
ATOM 773 C C . ASP A 1 100 ? -18.906 -3.783 9.297 1 75 100 ASP A C 1
ATOM 775 O O . ASP A 1 100 ? -19.203 -3 10.195 1 75 100 ASP A O 1
ATOM 779 N N . TYR A 1 101 ? -19.797 -4.363 8.633 1 67.69 101 TYR A N 1
ATOM 780 C CA . TYR A 1 101 ? -21.203 -4.039 8.844 1 67.69 101 TYR A CA 1
ATOM 781 C C . TYR A 1 101 ? -21.953 -5.227 9.422 1 67.69 101 TYR A C 1
ATOM 783 O O . TYR A 1 101 ? -23.188 -5.281 9.359 1 67.69 101 TYR A O 1
ATOM 791 N N . MET A 1 102 ? -21.297 -6.18 9.789 1 60.75 102 MET A N 1
ATOM 792 C CA . MET A 1 102 ? -21.922 -7.434 10.219 1 60.75 102 MET A CA 1
ATOM 793 C C . MET A 1 102 ? -22.844 -7.207 11.414 1 60.75 102 MET A C 1
ATOM 795 O O . MET A 1 102 ? -23.844 -7.91 11.562 1 60.75 102 MET A O 1
ATOM 799 N N . ASP A 1 103 ? -22.375 -6.27 12.195 1 59.53 103 ASP A N 1
ATOM 800 C CA . ASP A 1 103 ? -23.234 -6.062 13.359 1 59.53 103 ASP A CA 1
ATOM 801 C C . ASP A 1 103 ? -24.531 -5.363 12.961 1 59.53 103 ASP A C 1
ATOM 803 O O . ASP A 1 103 ? -25.422 -5.18 13.797 1 59.53 103 ASP A O 1
ATOM 807 N N . MET A 1 104 ? -24.547 -5.031 11.711 1 56.72 104 MET A N 1
ATOM 808 C CA . MET A 1 104 ? -25.781 -4.363 11.281 1 56.72 104 MET A CA 1
ATOM 809 C C . MET A 1 104 ? -26.75 -5.355 10.641 1 56.72 104 MET A C 1
ATOM 811 O O . MET A 1 104 ? -26.328 -6.379 10.102 1 56.72 104 MET A O 1
ATOM 815 N N . ALA A 1 105 ? -27.969 -5.379 11.039 1 55.09 105 ALA A N 1
ATOM 816 C CA . ALA A 1 105 ? -29.109 -6.277 10.844 1 55.09 105 ALA A CA 1
ATOM 817 C C . ALA A 1 105 ? -29.203 -6.723 9.391 1 55.09 105 ALA A C 1
ATOM 819 O O . ALA A 1 105 ? -29.641 -7.84 9.102 1 55.09 105 ALA A O 1
ATOM 820 N N . ASP A 1 106 ? -28.875 -5.973 8.344 1 63.44 106 ASP A N 1
ATOM 821 C CA . ASP A 1 106 ? -29.391 -6.391 7.047 1 63.44 106 ASP A CA 1
ATOM 822 C C . ASP A 1 106 ? -28.266 -6.719 6.082 1 63.44 106 ASP A C 1
ATOM 824 O O . ASP A 1 106 ? -27.859 -5.875 5.27 1 63.44 106 ASP A O 1
ATOM 828 N N . LEU A 1 107 ? -27.703 -7.961 6.199 1 67 107 LEU A N 1
ATOM 829 C CA . LEU A 1 107 ? -26.688 -8.461 5.285 1 67 107 LEU A CA 1
ATOM 830 C C . LEU A 1 107 ? -27.125 -8.289 3.834 1 67 107 LEU A C 1
ATOM 832 O O . LEU A 1 107 ? -26.328 -7.91 2.977 1 67 107 LEU A O 1
ATOM 836 N N . GLU A 1 108 ? -28.375 -8.594 3.639 1 67.88 108 GLU A N 1
ATOM 837 C CA . GLU A 1 108 ? -28.875 -8.5 2.273 1 67.88 108 GLU A CA 1
ATOM 838 C C . GLU A 1 108 ? -28.703 -7.086 1.722 1 67.88 108 GLU A C 1
ATOM 840 O O . GLU A 1 108 ? -28.344 -6.906 0.558 1 67.88 108 GLU A O 1
ATOM 845 N N . GLU A 1 109 ? -28.953 -6.203 2.5 1 72.25 109 GLU A N 1
ATOM 846 C CA . GLU A 1 109 ? -28.812 -4.816 2.061 1 72.25 109 GLU A CA 1
ATOM 847 C C . GLU A 1 109 ? -27.344 -4.477 1.783 1 72.25 109 GLU A C 1
ATOM 849 O O . GLU A 1 109 ? -27.047 -3.727 0.852 1 72.25 109 GLU A O 1
ATOM 854 N N . ARG A 1 110 ? -26.516 -5.137 2.396 1 73.25 110 ARG A N 1
ATOM 855 C CA . ARG A 1 110 ? -25.094 -4.84 2.254 1 73.25 110 ARG A CA 1
ATOM 856 C C . ARG A 1 110 ? -24.5 -5.535 1.03 1 73.25 110 ARG A C 1
ATOM 858 O O . ARG A 1 110 ? -23.531 -5.055 0.44 1 73.25 110 ARG A O 1
ATOM 865 N N . MET A 1 111 ? -25.188 -6.578 0.718 1 77 111 MET A N 1
ATOM 866 C CA . MET A 1 111 ? -24.719 -7.324 -0.447 1 77 111 MET A CA 1
ATOM 867 C C . MET A 1 111 ? -25.203 -6.68 -1.739 1 77 111 MET A C 1
ATOM 869 O O . MET A 1 111 ? -24.719 -6.992 -2.822 1 77 111 MET A O 1
ATOM 873 N N . ASN A 1 112 ? -26.109 -5.785 -1.631 1 79.69 112 ASN A N 1
ATOM 874 C CA . ASN A 1 112 ? -26.703 -5.207 -2.83 1 79.69 112 ASN A CA 1
ATOM 875 C C . ASN A 1 112 ? -26.156 -3.809 -3.109 1 79.69 112 ASN A C 1
ATOM 877 O O . ASN A 1 112 ? -26.688 -3.09 -3.959 1 79.69 112 ASN A O 1
ATOM 881 N N . VAL A 1 113 ? -25.078 -3.533 -2.479 1 85.75 113 VAL A N 1
ATOM 882 C CA . VAL A 1 113 ? -24.438 -2.258 -2.793 1 85.75 113 VAL A CA 1
ATOM 883 C C . VAL A 1 113 ? -23.609 -2.396 -4.066 1 85.75 113 VAL A C 1
ATOM 885 O O . VAL A 1 113 ? -23.125 -3.486 -4.391 1 85.75 113 VAL A O 1
ATOM 888 N N . PRO A 1 114 ? -23.547 -1.311 -4.816 1 90.19 114 PRO A N 1
ATOM 889 C CA . PRO A 1 114 ? -22.703 -1.386 -6.008 1 90.19 114 PRO A CA 1
ATOM 890 C C . PRO A 1 114 ? -21.25 -1.672 -5.676 1 90.19 114 PRO A C 1
ATOM 892 O O . PRO A 1 114 ? -20.719 -1.16 -4.68 1 90.19 114 PRO A O 1
ATOM 895 N N . VAL A 1 115 ? -20.578 -2.438 -6.531 1 91.06 115 VAL A N 1
ATOM 896 C CA . VAL A 1 115 ? -19.219 -2.898 -6.281 1 91.06 115 VAL A CA 1
ATOM 897 C C . VAL A 1 115 ? -18.25 -1.712 -6.301 1 91.06 115 VAL A C 1
ATOM 899 O O . VAL A 1 115 ? -17.203 -1.749 -5.668 1 91.06 115 VAL A O 1
ATOM 902 N N . SER A 1 116 ? -18.625 -0.651 -7.012 1 87.81 116 SER A N 1
ATOM 903 C CA . SER A 1 116 ? -17.781 0.535 -7.082 1 87.81 116 SER A CA 1
ATOM 904 C C . SER A 1 116 ? -17.547 1.134 -5.699 1 87.81 116 SER A C 1
ATOM 906 O O . SER A 1 116 ? -16.516 1.762 -5.457 1 87.81 116 SER A O 1
ATOM 908 N N . SER A 1 117 ? -18.453 0.861 -4.812 1 84.56 117 SER A N 1
ATOM 909 C CA . SER A 1 117 ? -18.328 1.417 -3.471 1 84.56 117 SER A CA 1
ATOM 910 C C . SER A 1 117 ? -17.25 0.695 -2.666 1 84.56 117 SER A C 1
ATOM 912 O O . SER A 1 117 ? -16.828 1.184 -1.621 1 84.56 117 SER A O 1
ATOM 914 N N . LEU A 1 118 ? -16.812 -0.414 -3.178 1 88.38 118 LEU A N 1
ATOM 915 C CA . LEU A 1 118 ? -15.836 -1.214 -2.453 1 88.38 118 LEU A CA 1
ATOM 916 C C . LEU A 1 118 ? -14.414 -0.858 -2.887 1 88.38 118 LEU A C 1
ATOM 918 O O . LEU A 1 118 ? -13.445 -1.251 -2.236 1 88.38 118 LEU A O 1
ATOM 922 N N . ILE A 1 119 ? -14.359 -0.14 -4 1 86.94 119 ILE A N 1
ATOM 923 C CA . ILE A 1 119 ? -13.023 0.221 -4.477 1 86.94 119 ILE A CA 1
ATOM 924 C C . ILE A 1 119 ? -12.297 1.022 -3.402 1 86.94 119 ILE A C 1
ATOM 926 O O . ILE A 1 119 ? -12.828 2.01 -2.885 1 86.94 119 ILE A O 1
ATOM 930 N N . GLY A 1 120 ? -11.125 0.5 -3.002 1 82.31 120 GLY A N 1
ATOM 931 C CA . GLY A 1 120 ? -10.32 1.232 -2.031 1 82.31 120 GLY A CA 1
ATOM 932 C C . GLY A 1 120 ? -10.398 0.649 -0.634 1 82.31 120 GLY A C 1
ATOM 933 O O . GLY A 1 120 ? -9.703 1.104 0.273 1 82.31 120 GLY A O 1
ATOM 934 N N . HIS A 1 121 ? -11.273 -0.307 -0.415 1 82.94 121 HIS A N 1
ATOM 935 C CA . HIS A 1 121 ? -11.18 -1.015 0.857 1 82.94 121 HIS A CA 1
ATOM 936 C C . HIS A 1 121 ? -9.789 -1.603 1.062 1 82.94 121 HIS A C 1
ATOM 938 O O . HIS A 1 121 ? -9.281 -1.619 2.184 1 82.94 121 HIS A O 1
ATOM 944 N N . CYS A 1 122 ? -9.234 -2.021 -0.005 1 83.12 122 CYS A N 1
ATOM 945 C CA . CYS A 1 122 ? -7.809 -2.314 -0.069 1 83.12 122 CYS A CA 1
ATOM 946 C C . CYS A 1 122 ? -7.094 -1.346 -1.002 1 83.12 122 CYS A C 1
ATOM 948 O O . CYS A 1 122 ? -7.594 -1.038 -2.086 1 83.12 122 CYS A O 1
ATOM 950 N N . LEU A 1 123 ? -5.945 -0.991 -0.614 1 77.06 123 LEU A N 1
ATOM 951 C CA . LEU A 1 123 ? -5.207 0.038 -1.34 1 77.06 123 LEU A CA 1
ATOM 952 C C . LEU A 1 123 ? -4.957 -0.388 -2.783 1 77.06 123 LEU A C 1
ATOM 954 O O . LEU A 1 123 ? -4.957 0.447 -3.689 1 77.06 123 LEU A O 1
ATOM 958 N N . GLU A 1 124 ? -4.773 -1.593 -2.982 1 78.62 124 GLU A N 1
ATOM 959 C CA . GLU A 1 124 ? -4.508 -2.08 -4.332 1 78.62 124 GLU A CA 1
ATOM 960 C C . GLU A 1 124 ? -5.66 -1.742 -5.277 1 78.62 124 GLU A C 1
ATOM 962 O O . GLU A 1 124 ? -5.445 -1.531 -6.473 1 78.62 124 GLU A O 1
ATOM 967 N N . GLY A 1 125 ? -6.805 -1.681 -4.727 1 82.44 125 GLY A N 1
ATOM 968 C CA . GLY A 1 125 ? -7.977 -1.397 -5.539 1 82.44 125 GLY A CA 1
ATOM 969 C C . GLY A 1 125 ? -7.965 -0.004 -6.141 1 82.44 125 GLY A C 1
ATOM 970 O O . GLY A 1 125 ? -8.648 0.255 -7.133 1 82.44 125 GLY A O 1
ATOM 971 N N . LEU A 1 126 ? -7.18 0.87 -5.547 1 77.75 126 LEU A N 1
ATOM 972 C CA . LEU A 1 126 ? -7.145 2.264 -5.977 1 77.75 126 LEU A CA 1
ATOM 973 C C . LEU A 1 126 ? -6.09 2.473 -7.059 1 77.75 126 LEU A C 1
ATOM 975 O O . LEU A 1 126 ? -6.051 3.527 -7.695 1 77.75 126 LEU A O 1
ATOM 979 N N . SER A 1 127 ? -5.344 1.501 -7.305 1 73.88 127 SER A N 1
ATOM 980 C CA . SER A 1 127 ? -4.207 1.677 -8.203 1 73.88 127 SER A CA 1
ATOM 981 C C . SER A 1 127 ? -4.281 0.706 -9.375 1 73.88 127 SER A C 1
ATOM 983 O O . SER A 1 127 ? -4.035 -0.492 -9.219 1 73.88 127 SER A O 1
ATOM 985 N N . LEU A 1 128 ? -4.703 1.195 -10.484 1 79 128 LEU A N 1
ATOM 986 C CA . LEU A 1 128 ? -4.68 0.42 -11.719 1 79 128 LEU A CA 1
ATOM 987 C C . LEU A 1 128 ? -3.393 0.676 -12.492 1 79 128 LEU A C 1
ATOM 989 O O . LEU A 1 128 ? -2.996 1.828 -12.688 1 79 128 LEU A O 1
ATOM 993 N N . TRP A 1 129 ? -2.809 -0.448 -12.883 1 79.38 129 TRP A N 1
ATOM 994 C CA . TRP A 1 129 ? -1.557 -0.362 -13.625 1 79.38 129 TRP A CA 1
ATOM 995 C C . TRP A 1 129 ? -1.731 -0.879 -15.055 1 79.38 129 TRP A C 1
ATOM 997 O O . TRP A 1 129 ? -2.52 -1.796 -15.297 1 79.38 129 TRP A O 1
ATOM 1007 N N . THR A 1 130 ? -1.015 -0.201 -15.922 1 79.56 130 THR A N 1
ATOM 1008 C CA . THR A 1 130 ? -0.935 -0.708 -17.281 1 79.56 130 THR A CA 1
ATOM 1009 C C . THR A 1 130 ? 0.514 -0.985 -17.672 1 79.56 130 THR A C 1
ATOM 1011 O O . THR A 1 130 ? 1.432 -0.325 -17.188 1 79.56 130 THR A O 1
ATOM 1014 N N . VAL A 1 131 ? 0.644 -1.976 -18.453 1 81.62 131 VAL A N 1
ATOM 1015 C CA . VAL A 1 131 ? 1.95 -2.301 -19.016 1 81.62 131 VAL A CA 1
ATOM 1016 C C . VAL A 1 131 ? 1.86 -2.35 -20.547 1 81.62 131 VAL A C 1
ATOM 1018 O O . VAL A 1 131 ? 0.903 -2.895 -21.094 1 81.62 131 VAL A O 1
ATOM 1021 N N . ASN A 1 132 ? 2.873 -1.71 -21.094 1 79.69 132 ASN A N 1
ATOM 1022 C CA . ASN A 1 132 ? 2.951 -1.781 -22.547 1 79.69 132 ASN A CA 1
ATOM 1023 C C . ASN A 1 132 ? 3.268 -3.197 -23.031 1 79.69 132 ASN A C 1
ATOM 1025 O O . ASN A 1 132 ? 4.211 -3.822 -22.547 1 79.69 132 ASN A O 1
ATOM 1029 N N . PRO A 1 133 ? 2.52 -3.641 -24 1 85.75 133 PRO A N 1
ATOM 1030 C CA . PRO A 1 133 ? 2.746 -5.008 -24.469 1 85.75 133 PRO A CA 1
ATOM 1031 C C . PRO A 1 133 ? 4.125 -5.195 -25.094 1 85.75 133 PRO A C 1
ATOM 1033 O O . PRO A 1 133 ? 4.633 -6.32 -25.156 1 85.75 133 PRO A O 1
ATOM 1036 N N . SER A 1 134 ? 4.762 -4.133 -25.516 1 83.56 134 SER A N 1
ATOM 1037 C CA . SER A 1 134 ? 6.059 -4.23 -26.172 1 83.56 134 SER A CA 1
ATOM 1038 C C . SER A 1 134 ? 7.199 -4.227 -25.172 1 83.56 134 SER A C 1
ATOM 1040 O O . SER A 1 134 ? 8.352 -4.473 -25.531 1 83.56 134 SER A O 1
ATOM 1042 N N . ASN A 1 135 ? 6.883 -3.979 -23.953 1 84.38 135 ASN A N 1
ATOM 1043 C CA . ASN A 1 135 ? 7.914 -4.035 -22.922 1 84.38 135 ASN A CA 1
ATOM 1044 C C . ASN A 1 135 ? 8.492 -5.441 -22.781 1 84.38 135 ASN A C 1
ATOM 1046 O O . ASN A 1 135 ? 7.773 -6.43 -22.938 1 84.38 135 ASN A O 1
ATOM 1050 N N . SER A 1 136 ? 9.758 -5.414 -22.438 1 86.56 136 SER A N 1
ATOM 1051 C CA . SER A 1 136 ? 10.359 -6.707 -22.125 1 86.56 136 SER A CA 1
ATOM 1052 C C . SER A 1 136 ? 9.812 -7.258 -20.812 1 86.56 136 SER A C 1
ATOM 1054 O O . SER A 1 136 ? 9.289 -6.504 -19.984 1 86.56 136 SER A O 1
ATOM 1056 N N . ILE A 1 137 ? 9.984 -8.5 -20.672 1 89.62 137 ILE A N 1
ATOM 1057 C CA . ILE A 1 137 ? 9.57 -9.148 -19.438 1 89.62 137 ILE A CA 1
ATOM 1058 C C . ILE A 1 137 ? 10.375 -8.594 -18.266 1 89.62 137 ILE A C 1
ATOM 1060 O O . ILE A 1 137 ? 9.828 -8.344 -17.188 1 89.62 137 ILE A O 1
ATOM 1064 N N . LEU A 1 138 ? 11.641 -8.359 -18.531 1 87.75 138 LEU A N 1
ATOM 1065 C CA . LEU A 1 138 ? 12.5 -7.812 -17.5 1 87.75 138 LEU A CA 1
ATOM 1066 C C . LEU A 1 138 ? 12.023 -6.43 -17.062 1 87.75 138 LEU A C 1
ATOM 1068 O O . LEU A 1 138 ? 12.016 -6.113 -15.875 1 87.75 138 LEU A O 1
ATOM 1072 N N . ASP A 1 139 ? 11.578 -5.688 -17.984 1 83.25 139 ASP A N 1
ATOM 1073 C CA . ASP A 1 139 ? 11.055 -4.359 -17.688 1 83.25 139 ASP A CA 1
ATOM 1074 C C . ASP A 1 139 ? 9.781 -4.445 -16.859 1 83.25 139 ASP A C 1
ATOM 1076 O O . ASP A 1 139 ? 9.609 -3.691 -15.898 1 83.25 139 ASP A O 1
ATOM 1080 N N . CYS A 1 140 ? 8.977 -5.32 -17.219 1 85.25 140 CYS A N 1
ATOM 1081 C CA . CYS A 1 140 ? 7.719 -5.492 -16.5 1 85.25 140 CYS A CA 1
ATOM 1082 C C . CYS A 1 140 ? 7.969 -5.977 -15.078 1 85.25 140 CYS A C 1
ATOM 1084 O O . CYS A 1 140 ? 7.238 -5.617 -14.156 1 85.25 140 CYS A O 1
ATOM 1086 N N . MET A 1 141 ? 9.016 -6.715 -14.867 1 90.69 141 MET A N 1
ATOM 1087 C CA . MET A 1 141 ? 9.344 -7.254 -13.547 1 90.69 141 MET A CA 1
ATOM 1088 C C . MET A 1 141 ? 9.734 -6.133 -12.586 1 90.69 141 MET A C 1
ATOM 1090 O O . MET A 1 141 ? 9.727 -6.324 -11.367 1 90.69 141 MET A O 1
ATOM 1094 N N . GLU A 1 142 ? 10.062 -5.047 -13.094 1 85.31 142 GLU A N 1
ATOM 1095 C CA . GLU A 1 142 ? 10.461 -3.943 -12.219 1 85.31 142 GLU A CA 1
ATOM 1096 C C . GLU A 1 142 ? 9.328 -3.545 -11.281 1 85.31 142 GLU A C 1
ATOM 1098 O O . GLU A 1 142 ? 9.516 -3.5 -10.062 1 85.31 142 GLU A O 1
ATOM 1103 N N . ALA A 1 143 ? 8.156 -3.359 -11.805 1 83.81 143 ALA A N 1
ATOM 1104 C CA . ALA A 1 143 ? 7.004 -2.994 -10.992 1 83.81 143 ALA A CA 1
ATOM 1105 C C . ALA A 1 143 ? 6.547 -4.168 -10.125 1 83.81 143 ALA A C 1
ATOM 1107 O O . ALA A 1 143 ? 6.266 -4.004 -8.938 1 83.81 143 ALA A O 1
ATOM 1108 N N . PHE A 1 144 ? 6.609 -5.328 -10.711 1 91.12 144 PHE A N 1
ATOM 1109 C CA . PHE A 1 144 ? 6.109 -6.516 -10.031 1 91.12 144 PHE A CA 1
ATOM 1110 C C . PHE A 1 144 ? 7.02 -6.902 -8.867 1 91.12 144 PHE A C 1
ATOM 1112 O O . PHE A 1 144 ? 6.555 -7.434 -7.859 1 91.12 144 PHE A O 1
ATOM 1119 N N . SER A 1 145 ? 8.289 -6.578 -8.992 1 91.38 145 SER A N 1
ATOM 1120 C CA . SER A 1 145 ? 9.242 -6.887 -7.938 1 91.38 145 SER A CA 1
ATOM 1121 C C . SER A 1 145 ? 9.18 -5.859 -6.816 1 91.38 145 SER A C 1
ATOM 1123 O O . SER A 1 145 ? 9.852 -6.008 -5.793 1 91.38 145 SER A O 1
ATOM 1125 N N . LYS A 1 146 ? 8.359 -4.887 -7.012 1 85.19 146 LYS A N 1
ATOM 1126 C CA . LYS A 1 146 ? 8.297 -3.812 -6.027 1 85.19 146 LYS A CA 1
ATOM 1127 C C . LYS A 1 146 ? 6.922 -3.752 -5.367 1 85.19 146 LYS A C 1
ATOM 1129 O O . LYS A 1 146 ? 6.613 -2.801 -4.648 1 85.19 146 LYS A O 1
ATOM 1134 N N . GLY A 1 147 ? 6.059 -4.738 -5.695 1 85.06 147 GLY A N 1
ATOM 1135 C CA . GLY A 1 147 ? 4.828 -4.84 -4.926 1 85.06 147 GLY A CA 1
ATOM 1136 C C . GLY A 1 147 ? 3.578 -4.699 -5.773 1 85.06 147 GLY A C 1
ATOM 1137 O O . GLY A 1 147 ? 2.463 -4.832 -5.266 1 85.06 147 GLY A O 1
ATOM 1138 N N . ILE A 1 148 ? 3.727 -4.359 -7.016 1 86.75 148 ILE A N 1
ATOM 1139 C CA . ILE A 1 148 ? 2.568 -4.375 -7.902 1 86.75 148 ILE A CA 1
ATOM 1140 C C . ILE A 1 148 ? 2.215 -5.816 -8.266 1 86.75 148 ILE A C 1
ATOM 1142 O O . ILE A 1 148 ? 3.088 -6.602 -8.641 1 86.75 148 ILE A O 1
ATOM 1146 N N . HIS A 1 149 ? 0.933 -6.148 -8.156 1 90.19 149 HIS A N 1
ATOM 1147 C CA . HIS A 1 149 ? 0.566 -7.555 -8.312 1 90.19 149 HIS A CA 1
ATOM 1148 C C . HIS A 1 149 ? -0.06 -7.812 -9.68 1 90.19 149 HIS A C 1
ATOM 1150 O O . HIS A 1 149 ? -0.026 -8.938 -10.18 1 90.19 149 HIS A O 1
ATOM 1156 N N . ARG A 1 150 ? -0.636 -6.766 -10.219 1 90.12 150 ARG A N 1
ATOM 1157 C CA . ARG A 1 150 ? -1.389 -6.918 -11.461 1 90.12 150 ARG A CA 1
ATOM 1158 C C . ARG A 1 150 ? -1.287 -5.66 -12.32 1 90.12 150 ARG A C 1
ATOM 1160 O O . ARG A 1 150 ? -1.12 -4.559 -11.797 1 90.12 150 ARG A O 1
ATOM 1167 N N . ALA A 1 151 ? -1.381 -5.906 -13.609 1 87.31 151 ALA A N 1
ATOM 1168 C CA . ALA A 1 151 ? -1.396 -4.797 -14.555 1 87.31 151 ALA A CA 1
ATOM 1169 C C . ALA A 1 151 ? -2.244 -5.129 -15.781 1 87.31 151 ALA A C 1
ATOM 1171 O O . ALA A 1 151 ? -2.307 -6.285 -16.203 1 87.31 151 ALA A O 1
ATOM 1172 N N . LEU A 1 152 ? -2.938 -4.117 -16.266 1 86.38 152 LEU A N 1
ATOM 1173 C CA . LEU A 1 152 ? -3.684 -4.273 -17.516 1 86.38 152 LEU A CA 1
ATOM 1174 C C . LEU A 1 152 ? -2.775 -4.059 -18.719 1 86.38 152 LEU A C 1
ATOM 1176 O O . LEU A 1 152 ? -1.934 -3.156 -18.719 1 86.38 152 LEU A O 1
ATOM 1180 N N . VAL A 1 153 ? -2.943 -4.898 -19.688 1 87 153 VAL A N 1
ATOM 1181 C CA . VAL A 1 153 ? -2.162 -4.816 -20.922 1 87 153 VAL A CA 1
ATOM 1182 C C . VAL A 1 153 ? -3.086 -4.52 -22.109 1 87 153 VAL A C 1
ATOM 1184 O O . VAL A 1 153 ? -3.967 -5.32 -22.422 1 87 153 VAL A O 1
ATOM 1187 N N . PRO A 1 154 ? -2.914 -3.33 -22.656 1 83.81 154 PRO A N 1
ATOM 1188 C CA . PRO A 1 154 ? -3.723 -3.053 -23.844 1 83.81 154 PRO A CA 1
ATOM 1189 C C . PRO A 1 154 ? -3.391 -3.975 -25.016 1 83.81 154 PRO A C 1
ATOM 1191 O O . PRO A 1 154 ? -2.217 -4.168 -25.344 1 83.81 154 PRO A O 1
ATOM 1194 N N . MET A 1 155 ? -4.387 -4.598 -25.531 1 82.38 155 MET A N 1
ATOM 1195 C CA . MET A 1 155 ? -4.195 -5.516 -26.656 1 82.38 155 MET A CA 1
ATOM 1196 C C . MET A 1 155 ? -4.711 -4.902 -27.953 1 82.38 155 MET A C 1
ATOM 1198 O O . MET A 1 155 ? -5.707 -4.18 -27.953 1 82.38 155 MET A O 1
ATOM 1202 N N . ASP A 1 156 ? -3.6 -4.438 -28.891 1 63.5 156 ASP A N 1
ATOM 1203 C CA . ASP A 1 156 ? -3.865 -3.828 -30.188 1 63.5 156 ASP A CA 1
ATOM 1204 C C . ASP A 1 156 ? -5.062 -4.488 -30.875 1 63.5 156 ASP A C 1
ATOM 1206 O O . ASP A 1 156 ? -5.273 -5.695 -30.734 1 63.5 156 ASP A O 1
ATOM 1210 N N . GLY A 1 157 ? -6.258 -3.822 -30.953 1 50.34 157 GLY A N 1
ATOM 1211 C CA . GLY A 1 157 ? -6.844 -4.25 -32.219 1 50.34 157 GLY A CA 1
ATOM 1212 C C . GLY A 1 157 ? -5.848 -4.281 -33.344 1 50.34 157 GLY A C 1
ATOM 1213 O O . GLY A 1 157 ? -4.715 -3.812 -33.219 1 50.34 157 GLY A O 1
ATOM 1214 N N . HIS A 1 158 ? -5.965 -4.875 -34.531 1 38.94 158 HIS A N 1
ATOM 1215 C CA . HIS A 1 158 ? -5.188 -4.676 -35.75 1 38.94 158 HIS A CA 1
ATOM 1216 C C . HIS A 1 158 ? -4.68 -3.242 -35.844 1 38.94 158 HIS A C 1
ATOM 1218 O O . HIS A 1 158 ? -4.328 -2.779 -36.938 1 38.94 158 HIS A O 1
ATOM 1224 N N . MET A 1 159 ? -4.848 -2.432 -35.062 1 34.91 159 MET A N 1
ATOM 1225 C CA . MET A 1 159 ? -4.375 -1.14 -35.531 1 34.91 159 MET A CA 1
ATOM 1226 C C . MET A 1 159 ? -2.854 -1.097 -35.562 1 34.91 159 MET A C 1
ATOM 1228 O O . MET A 1 159 ? -2.195 -1.318 -34.562 1 34.91 159 MET A O 1
ATOM 1232 N N . ASP A 1 160 ? -2.197 -1.225 -36.781 1 36.38 160 ASP A N 1
ATOM 1233 C CA . ASP A 1 160 ? -0.812 -1.041 -37.188 1 36.38 160 ASP A CA 1
ATOM 1234 C C . ASP A 1 160 ? -0.108 -0.001 -36.312 1 36.38 160 ASP A C 1
ATOM 1236 O O . ASP A 1 160 ? 1.017 -0.222 -35.875 1 36.38 160 ASP A O 1
ATOM 1240 N N . HIS A 1 161 ? -0.181 1.433 -36.844 1 32.84 161 HIS A N 1
ATOM 1241 C CA . HIS A 1 161 ? 0.809 2.504 -36.875 1 32.84 161 HIS A CA 1
ATOM 1242 C C . HIS A 1 161 ? 0.83 3.287 -35.594 1 32.84 161 HIS A C 1
ATOM 1244 O O . HIS A 1 161 ? 1.277 4.434 -35.531 1 32.84 161 HIS A O 1
ATOM 1250 N N . VAL A 1 162 ? 0.171 3.035 -34.688 1 34.72 162 VAL A N 1
ATOM 1251 C CA . VAL A 1 162 ? 0.322 4.16 -33.781 1 34.72 162 VAL A CA 1
ATOM 1252 C C . VAL A 1 162 ? 1.74 4.184 -33.219 1 34.72 162 VAL A C 1
ATOM 1254 O O . VAL A 1 162 ? 2.18 3.217 -32.562 1 34.72 162 VAL A O 1
ATOM 1257 N N . THR A 1 163 ? 2.594 4.859 -33.906 1 32.28 163 THR A N 1
ATOM 1258 C CA . THR A 1 163 ? 4.016 5.07 -33.656 1 32.28 163 THR A CA 1
ATOM 1259 C C . THR A 1 163 ? 4.266 5.305 -32.156 1 32.28 163 THR A C 1
ATOM 1261 O O . THR A 1 163 ? 5.352 5.012 -31.672 1 32.28 163 THR A O 1
ATOM 1264 N N . GLY A 1 164 ? 3.574 6.379 -31.531 1 30.59 164 GLY A N 1
ATOM 1265 C CA . GLY A 1 164 ? 4.137 7.031 -30.359 1 30.59 164 GLY A CA 1
ATOM 1266 C C . GLY A 1 164 ? 3.871 6.277 -29.078 1 30.59 164 GLY A C 1
ATOM 1267 O O . GLY A 1 164 ? 3.105 5.312 -29.062 1 30.59 164 GLY A O 1
ATOM 1268 N N . LEU A 1 165 ? 4.871 6.305 -28.188 1 32.03 165 LEU A N 1
ATOM 1269 C CA . LEU A 1 165 ? 4.992 5.805 -26.828 1 32.03 165 LEU A CA 1
ATOM 1270 C C . LEU A 1 165 ? 3.723 6.086 -26.031 1 32.03 165 LEU A C 1
ATOM 1272 O O . LEU A 1 165 ? 3.713 5.961 -24.797 1 32.03 165 LEU A O 1
ATOM 1276 N N . GLU A 1 166 ? 2.756 6.672 -26.734 1 36.38 166 GLU A N 1
ATOM 1277 C CA . GLU A 1 166 ? 1.553 6.984 -25.969 1 36.38 166 GLU A CA 1
ATOM 1278 C C . GLU A 1 166 ? 0.859 5.715 -25.484 1 36.38 166 GLU A C 1
ATOM 1280 O O . GLU A 1 166 ? 0.601 4.805 -26.281 1 36.38 166 GLU A O 1
ATOM 1285 N N . LEU A 1 167 ? 1.249 5.168 -24.422 1 39.88 167 LEU A N 1
ATOM 1286 C CA . LEU A 1 167 ? 0.33 4.168 -23.891 1 39.88 167 LEU A CA 1
ATOM 1287 C C . LEU A 1 167 ? -1.096 4.434 -24.359 1 39.88 167 LEU A C 1
ATOM 1289 O O . LEU A 1 167 ? -1.591 5.559 -24.25 1 39.88 167 LEU A O 1
ATOM 1293 N N . ALA A 1 168 ? -1.522 3.963 -25.484 1 43.34 168 ALA A N 1
ATOM 1294 C CA . ALA A 1 168 ? -2.912 4.137 -25.906 1 43.34 168 ALA A CA 1
ATOM 1295 C C . ALA A 1 168 ? -3.867 3.924 -24.734 1 43.34 168 ALA A C 1
ATOM 1297 O O . ALA A 1 168 ? -4.066 2.791 -24.297 1 43.34 168 ALA A O 1
ATOM 1298 N N . GLU A 1 169 ? -3.959 4.879 -23.688 1 51.19 169 GLU A N 1
ATOM 1299 C CA . GLU A 1 169 ? -4.98 4.895 -22.641 1 51.19 169 GLU A CA 1
ATOM 1300 C C . GLU A 1 169 ? -6.332 4.441 -23.188 1 51.19 169 GLU A C 1
ATOM 1302 O O . GLU A 1 169 ? -7.227 4.082 -22.422 1 51.19 169 GLU A O 1
ATOM 1307 N N . SER A 1 170 ? -6.383 4.395 -24.516 1 51.47 170 SER A N 1
ATOM 1308 C CA . SER A 1 170 ? -7.586 3.869 -25.156 1 51.47 170 SER A CA 1
ATOM 1309 C C . SER A 1 170 ? -7.273 2.633 -25.984 1 51.47 170 SER A C 1
ATOM 1311 O O . SER A 1 170 ? -6.262 2.594 -26.688 1 51.47 170 SER A O 1
ATOM 1313 N N . SER A 1 171 ? -7.691 1.505 -25.578 1 58.44 171 SER A N 1
ATOM 1314 C CA . SER A 1 171 ? -7.5 0.249 -26.297 1 58.44 171 SER A CA 1
ATOM 1315 C C . SER A 1 171 ? -8.828 -0.458 -26.531 1 58.44 171 SER A C 1
ATOM 1317 O O . SER A 1 171 ? -9.766 -0.314 -25.75 1 58.44 171 SER A O 1
ATOM 1319 N N . PRO A 1 172 ? -8.859 -1.079 -27.672 1 67.56 172 PRO A N 1
ATOM 1320 C CA . PRO A 1 172 ? -10.07 -1.871 -27.906 1 67.56 172 PRO A CA 1
ATOM 1321 C C . PRO A 1 172 ? -10.281 -2.947 -26.844 1 67.56 172 PRO A C 1
ATOM 1323 O O . PRO A 1 172 ? -11.398 -3.449 -26.688 1 67.56 172 PRO A O 1
ATOM 1326 N N . GLY A 1 173 ? -9.141 -3.285 -26.25 1 81.94 173 GLY A N 1
ATOM 1327 C CA . GLY A 1 173 ? -9.305 -4.285 -25.219 1 81.94 173 GLY A CA 1
ATOM 1328 C C . GLY A 1 173 ? -8.062 -4.457 -24.359 1 81.94 173 GLY A C 1
ATOM 1329 O O . GLY A 1 173 ? -6.965 -4.062 -24.766 1 81.94 173 GLY A O 1
ATOM 1330 N N . TYR A 1 174 ? -8.289 -4.906 -23.156 1 86.75 174 TYR A N 1
ATOM 1331 C CA . TYR A 1 174 ? -7.191 -5.152 -22.219 1 86.75 174 TYR A CA 1
ATOM 1332 C C . TYR A 1 174 ? -7.172 -6.609 -21.781 1 86.75 174 TYR A C 1
ATOM 1334 O O . TYR A 1 174 ? -8.18 -7.312 -21.891 1 86.75 174 TYR A O 1
ATOM 1342 N N . ARG A 1 175 ? -6.031 -7.055 -21.438 1 91.25 175 ARG A N 1
ATOM 1343 C CA . ARG A 1 175 ? -5.84 -8.32 -20.734 1 91.25 175 ARG A CA 1
ATOM 1344 C C . ARG A 1 175 ? -5.109 -8.109 -19.422 1 91.25 175 ARG A C 1
ATOM 1346 O O . ARG A 1 175 ? -4.473 -7.074 -19.219 1 91.25 175 ARG A O 1
ATOM 1353 N N . MET A 1 176 ? -5.254 -9.047 -18.469 1 92.44 176 MET A N 1
ATOM 1354 C CA . MET A 1 176 ? -4.637 -8.922 -17.156 1 92.44 176 MET A CA 1
ATOM 1355 C C . MET A 1 176 ? -3.314 -9.68 -17.109 1 92.44 176 MET A C 1
ATOM 1357 O O . MET A 1 176 ? -3.262 -10.867 -17.422 1 92.44 176 MET A O 1
ATOM 1361 N N . LEU A 1 177 ? -2.277 -8.984 -16.812 1 93.25 177 LEU A N 1
ATOM 1362 C CA . LEU A 1 177 ? -0.99 -9.594 -16.5 1 93.25 177 LEU A CA 1
ATOM 1363 C C . LEU A 1 177 ? -0.745 -9.602 -14.992 1 93.25 177 LEU A C 1
ATOM 1365 O O . LEU A 1 177 ? -0.831 -8.555 -14.344 1 93.25 177 LEU A O 1
ATOM 1369 N N . SER A 1 178 ? -0.471 -10.773 -14.406 1 93.75 178 SER A N 1
ATOM 1370 C CA . SER A 1 178 ? -0.227 -10.875 -12.969 1 93.75 178 SER A CA 1
ATOM 1371 C C . SER A 1 178 ? 1.189 -11.367 -12.688 1 93.75 178 SER A C 1
ATOM 1373 O O . SER A 1 178 ? 1.889 -11.82 -13.594 1 93.75 178 SER A O 1
ATOM 1375 N N . GLN A 1 179 ? 1.631 -11.211 -11.414 1 95.5 179 GLN A N 1
ATOM 1376 C CA . GLN A 1 179 ? 2.902 -11.773 -10.969 1 95.5 179 GLN A CA 1
ATOM 1377 C C . GLN A 1 179 ? 2.969 -13.266 -11.258 1 95.5 179 GLN A C 1
ATOM 1379 O O . GLN A 1 179 ? 4.016 -13.789 -11.656 1 95.5 179 GLN A O 1
ATOM 1384 N N . MET A 1 180 ? 1.846 -13.938 -11.07 1 94.62 180 MET A N 1
ATOM 1385 C CA . MET A 1 180 ? 1.798 -15.383 -11.305 1 94.62 180 MET A CA 1
ATOM 1386 C C . MET A 1 180 ? 2.059 -15.703 -12.773 1 94.62 180 MET A C 1
ATOM 1388 O O . MET A 1 180 ? 2.73 -16.688 -13.086 1 94.62 180 MET A O 1
ATOM 1392 N N . ASP A 1 181 ? 1.548 -14.906 -13.648 1 95 181 ASP A N 1
ATOM 1393 C CA . ASP A 1 181 ? 1.808 -15.109 -15.07 1 95 181 ASP A CA 1
ATOM 1394 C C . ASP A 1 181 ? 3.305 -15.047 -15.367 1 95 181 ASP A C 1
ATOM 1396 O O . ASP A 1 181 ? 3.834 -15.891 -16.094 1 95 181 ASP A O 1
ATOM 1400 N N . VAL A 1 182 ? 3.914 -14.031 -14.828 1 95.5 182 VAL A N 1
ATOM 1401 C CA . VAL A 1 182 ? 5.34 -13.836 -15.055 1 95.5 182 VAL A CA 1
ATOM 1402 C C . VAL A 1 182 ? 6.129 -14.984 -14.43 1 95.5 182 VAL A C 1
ATOM 1404 O O . VAL A 1 182 ? 7.039 -15.539 -15.055 1 95.5 182 VAL A O 1
ATOM 1407 N N . LEU A 1 183 ? 5.73 -15.344 -13.258 1 96.75 183 LEU A N 1
ATOM 1408 C CA . LEU A 1 183 ? 6.426 -16.438 -12.578 1 96.75 183 LEU A CA 1
ATOM 1409 C C . LEU A 1 183 ? 6.27 -17.75 -13.344 1 96.75 183 LEU A C 1
ATOM 1411 O O . LEU A 1 183 ? 7.227 -18.516 -13.477 1 96.75 183 LEU A O 1
ATOM 1415 N N . SER A 1 184 ? 5.109 -18.062 -13.789 1 95.75 184 SER A N 1
ATOM 1416 C CA . SER A 1 184 ? 4.863 -19.25 -14.578 1 95.75 184 SER A CA 1
ATOM 1417 C C . SER A 1 184 ? 5.73 -19.281 -15.836 1 95.75 184 SER A C 1
ATOM 1419 O O . SER A 1 184 ? 6.301 -20.328 -16.172 1 95.75 184 SER A O 1
ATOM 1421 N N . PHE A 1 185 ? 5.816 -18.172 -16.453 1 95.12 185 PHE A N 1
ATOM 1422 C CA . PHE A 1 185 ? 6.668 -18.047 -17.625 1 95.12 185 PHE A CA 1
ATOM 1423 C C . PHE A 1 185 ? 8.117 -18.359 -17.281 1 95.12 185 PHE A C 1
ATOM 1425 O O . PHE A 1 185 ? 8.789 -19.109 -18 1 95.12 185 PHE A O 1
ATOM 1432 N N . LEU A 1 186 ? 8.609 -17.734 -16.219 1 95.06 186 LEU A N 1
ATOM 1433 C CA . LEU A 1 186 ? 9.992 -17.938 -15.797 1 95.06 186 LEU A CA 1
ATOM 1434 C C . LEU A 1 186 ? 10.227 -19.406 -15.438 1 95.06 186 LEU A C 1
ATOM 1436 O O . LEU A 1 186 ? 11.289 -19.953 -15.742 1 95.06 186 LEU A O 1
ATOM 1440 N N . ARG A 1 187 ? 9.242 -19.984 -14.797 1 95.12 187 ARG A N 1
ATOM 1441 C CA . ARG A 1 187 ? 9.344 -21.391 -14.438 1 95.12 187 ARG A CA 1
ATOM 1442 C C . ARG A 1 187 ? 9.453 -22.266 -15.68 1 95.12 187 ARG A C 1
ATOM 1444 O O . ARG A 1 187 ? 10.234 -23.234 -15.695 1 95.12 187 ARG A O 1
ATOM 1451 N N . GLU A 1 188 ? 8.711 -21.984 -16.625 1 92.81 188 GLU A N 1
ATOM 1452 C CA . GLU A 1 188 ? 8.75 -22.734 -17.875 1 92.81 188 GLU A CA 1
ATOM 1453 C C . GLU A 1 188 ? 10.125 -22.625 -18.547 1 92.81 188 GLU A C 1
ATOM 1455 O O . GLU A 1 188 ? 10.5 -23.484 -19.344 1 92.81 188 GLU A O 1
ATOM 1460 N N . HIS A 1 189 ? 10.844 -21.625 -18.234 1 91.81 189 HIS A N 1
ATOM 1461 C CA . HIS A 1 189 ? 12.164 -21.391 -18.812 1 91.81 189 HIS A CA 1
ATOM 1462 C C . HIS A 1 189 ? 13.258 -21.5 -17.766 1 91.81 189 HIS A C 1
ATOM 1464 O O . HIS A 1 189 ? 14.266 -20.781 -17.844 1 91.81 189 HIS A O 1
ATOM 1470 N N . ASP A 1 190 ? 13.031 -22.219 -16.859 1 90.19 190 ASP A N 1
ATOM 1471 C CA . ASP A 1 190 ? 13.898 -22.344 -15.688 1 90.19 190 ASP A CA 1
ATOM 1472 C C . ASP A 1 190 ? 15.32 -22.719 -16.094 1 90.19 190 ASP A C 1
ATOM 1474 O O . ASP A 1 190 ? 16.281 -22.328 -15.43 1 90.19 190 ASP A O 1
ATOM 1478 N N . SER A 1 191 ? 15.516 -23.422 -17.156 1 89.38 191 SER A N 1
ATOM 1479 C CA . SER A 1 191 ? 16.844 -23.844 -17.609 1 89.38 191 SER A CA 1
ATOM 1480 C C . SER A 1 191 ? 17.734 -22.641 -17.891 1 89.38 191 SER A C 1
ATOM 1482 O O . SER A 1 191 ? 18.953 -22.703 -17.688 1 89.38 191 SER A O 1
ATOM 1484 N N . GLU A 1 192 ? 17.125 -21.594 -18.266 1 89.5 192 GLU A N 1
ATOM 1485 C CA . GLU A 1 192 ? 17.875 -20.375 -18.578 1 89.5 192 GLU A CA 1
ATOM 1486 C C . GLU A 1 192 ? 18.188 -19.578 -17.328 1 89.5 192 GLU A C 1
ATOM 1488 O O . GLU A 1 192 ? 18.984 -18.625 -17.359 1 89.5 192 GLU A O 1
ATOM 1493 N N . LEU A 1 193 ? 17.625 -19.984 -16.234 1 92.06 193 LEU A N 1
ATOM 1494 C CA . LEU A 1 193 ? 17.781 -19.266 -14.984 1 92.06 193 LEU A CA 1
ATOM 1495 C C . LEU A 1 193 ? 18.5 -20.109 -13.945 1 92.06 193 LEU A C 1
ATOM 1497 O O . LEU A 1 193 ? 18.484 -19.797 -12.758 1 92.06 193 LEU A O 1
ATOM 1501 N N . GLU A 1 194 ? 19.078 -21.109 -14.32 1 92 194 GLU A N 1
ATOM 1502 C CA . GLU A 1 194 ? 19.641 -22.125 -13.43 1 92 194 GLU A CA 1
ATOM 1503 C C . GLU A 1 194 ? 20.656 -21.516 -12.469 1 92 194 GLU A C 1
ATOM 1505 O O . GLU A 1 194 ? 20.75 -21.938 -11.32 1 92 194 GLU A O 1
ATOM 1510 N N . LYS A 1 195 ? 21.391 -20.578 -12.891 1 90.62 195 LYS A N 1
ATOM 1511 C CA . LYS A 1 195 ? 22.422 -19.953 -12.062 1 90.62 195 LYS A CA 1
ATOM 1512 C C . LYS A 1 195 ? 21.828 -19.344 -10.805 1 90.62 195 LYS A C 1
ATOM 1514 O O . LYS A 1 195 ? 22.453 -19.375 -9.734 1 90.62 195 LYS A O 1
ATOM 1519 N N . ILE A 1 196 ? 20.641 -18.891 -10.984 1 93.69 196 ILE A N 1
ATOM 1520 C CA . ILE A 1 196 ? 20.016 -18.234 -9.844 1 93.69 196 ILE A CA 1
ATOM 1521 C C . ILE A 1 196 ? 19.031 -19.188 -9.172 1 93.69 196 ILE A C 1
ATOM 1523 O O . ILE A 1 196 ? 18.906 -19.188 -7.941 1 93.69 196 ILE A O 1
ATOM 1527 N N . THR A 1 197 ? 18.391 -20 -9.93 1 95.69 197 THR A N 1
ATOM 1528 C CA . THR A 1 197 ? 17.328 -20.844 -9.383 1 95.69 197 THR A CA 1
ATOM 1529 C C . THR A 1 197 ? 17.922 -22 -8.57 1 95.69 197 THR A C 1
ATOM 1531 O O . THR A 1 197 ? 17.203 -22.641 -7.801 1 95.69 197 THR A O 1
ATOM 1534 N N . SER A 1 198 ? 19.219 -22.281 -8.711 1 96.69 198 SER A N 1
ATOM 1535 C CA . SER A 1 198 ? 19.859 -23.344 -7.957 1 96.69 198 SER A CA 1
ATOM 1536 C C . SER A 1 198 ? 20.297 -22.859 -6.574 1 96.69 198 SER A C 1
ATOM 1538 O O . SER A 1 198 ? 20.609 -23.656 -5.699 1 96.69 198 SER A O 1
ATOM 1540 N N . LEU A 1 199 ? 20.312 -21.578 -6.387 1 97.5 199 LEU A N 1
ATOM 1541 C CA . LEU A 1 199 ? 20.688 -21.016 -5.098 1 97.5 199 LEU A CA 1
ATOM 1542 C C . LEU A 1 199 ? 19.531 -21.094 -4.109 1 97.5 199 LEU A C 1
ATOM 1544 O O . LEU A 1 199 ? 18.359 -21.125 -4.516 1 97.5 199 LEU A O 1
ATOM 1548 N N . SER A 1 200 ? 19.906 -21.125 -2.875 1 98.12 200 SER A N 1
ATOM 1549 C CA . SER A 1 200 ? 18.859 -21.203 -1.854 1 98.12 200 SER A CA 1
ATOM 1550 C C . SER A 1 200 ? 18.188 -19.859 -1.638 1 98.12 200 SER A C 1
ATOM 1552 O O . SER A 1 200 ? 18.797 -18.812 -1.87 1 98.12 200 SER A O 1
ATOM 1554 N N . VAL A 1 201 ? 16.922 -19.875 -1.149 1 97.75 201 VAL A N 1
ATOM 1555 C CA . VAL A 1 201 ? 16.188 -18.656 -0.893 1 97.75 201 VAL A CA 1
ATOM 1556 C C . VAL A 1 201 ? 16.828 -17.891 0.261 1 97.75 201 VAL A C 1
ATOM 1558 O O . VAL A 1 201 ? 16.766 -16.656 0.313 1 97.75 201 VAL A O 1
ATOM 1561 N N . GLY A 1 202 ? 17.453 -18.594 1.19 1 96 202 GLY A N 1
ATOM 1562 C CA . GLY A 1 202 ? 18.188 -17.953 2.256 1 96 202 GLY A CA 1
ATOM 1563 C C . GLY A 1 202 ? 19.391 -17.156 1.753 1 96 202 GLY A C 1
ATOM 1564 O O . GLY A 1 202 ? 19.562 -15.992 2.111 1 96 202 GLY A O 1
ATOM 1565 N N . GLU A 1 203 ? 20.141 -17.734 0.86 1 94.94 203 GLU A N 1
ATOM 1566 C CA . GLU A 1 203 ? 21.344 -17.109 0.304 1 94.94 203 GLU A CA 1
ATOM 1567 C C . GLU A 1 203 ? 20.984 -15.906 -0.552 1 94.94 203 GLU A C 1
ATOM 1569 O O . GLU A 1 203 ? 21.734 -14.922 -0.594 1 94.94 203 GLU A O 1
ATOM 1574 N N . LEU A 1 204 ? 19.859 -16.016 -1.17 1 95 204 LEU A N 1
ATOM 1575 C CA . LEU A 1 204 ? 19.453 -14.969 -2.107 1 95 204 LEU A CA 1
ATOM 1576 C C . LEU A 1 204 ? 18.812 -13.797 -1.376 1 95 204 LEU A C 1
ATOM 1578 O O . LEU A 1 204 ? 18.562 -12.742 -1.973 1 95 204 LEU A O 1
ATOM 1582 N N . GLY A 1 205 ? 18.5 -13.977 -0.065 1 92.88 205 GLY A N 1
ATOM 1583 C CA . GLY A 1 205 ? 17.812 -12.93 0.677 1 92.88 205 GLY A CA 1
ATOM 1584 C C . GLY A 1 205 ? 16.359 -12.75 0.265 1 92.88 205 GLY A C 1
ATOM 1585 O O . GLY A 1 205 ? 15.852 -11.625 0.258 1 92.88 205 GLY A O 1
ATOM 1586 N N . ALA A 1 206 ? 15.727 -13.82 -0.103 1 95.25 206 ALA A N 1
ATOM 1587 C CA . ALA A 1 206 ? 14.352 -13.75 -0.587 1 95.25 206 ALA A CA 1
ATOM 1588 C C . ALA A 1 206 ? 13.352 -13.867 0.566 1 95.25 206 ALA A C 1
ATOM 1590 O O . ALA A 1 206 ? 12.156 -13.617 0.39 1 95.25 206 ALA A O 1
ATOM 1591 N N . ILE A 1 207 ? 13.852 -14.141 1.79 1 95 207 ILE A N 1
ATOM 1592 C CA . ILE A 1 207 ? 12.969 -14.453 2.908 1 95 207 ILE A CA 1
ATOM 1593 C C . ILE A 1 207 ? 12.633 -13.172 3.674 1 95 207 ILE A C 1
ATOM 1595 O O . ILE A 1 207 ? 13.523 -12.43 4.074 1 95 207 ILE A O 1
ATOM 1599 N N . GLN A 1 208 ? 11.367 -12.969 3.836 1 90.25 208 GLN A N 1
ATOM 1600 C CA . GLN A 1 208 ? 10.906 -11.953 4.773 1 90.25 208 GLN A CA 1
ATOM 1601 C C . GLN A 1 208 ? 10.727 -12.539 6.176 1 90.25 208 GLN A C 1
ATOM 1603 O O . GLN A 1 208 ? 9.883 -13.414 6.387 1 90.25 208 GLN A O 1
ATOM 1608 N N . GLU A 1 209 ? 11.398 -11.969 7.047 1 86.38 209 GLU A N 1
ATOM 1609 C CA . GLU A 1 209 ? 11.43 -12.578 8.367 1 86.38 209 GLU A CA 1
ATOM 1610 C C . GLU A 1 209 ? 10.375 -11.969 9.289 1 86.38 209 GLU A C 1
ATOM 1612 O O . GLU A 1 209 ? 9.969 -12.586 10.273 1 86.38 209 GLU A O 1
ATOM 1617 N N . ASN A 1 210 ? 10 -10.773 9.078 1 78.94 210 ASN A N 1
ATOM 1618 C CA . ASN A 1 210 ? 9 -10.109 9.906 1 78.94 210 ASN A CA 1
ATOM 1619 C C . ASN A 1 210 ? 7.582 -10.469 9.477 1 78.94 210 ASN A C 1
ATOM 1621 O O . ASN A 1 210 ? 6.977 -9.766 8.664 1 78.94 210 ASN A O 1
ATOM 1625 N N . VAL A 1 211 ? 7.121 -11.578 10.078 1 84.94 211 VAL A N 1
ATOM 1626 C CA . VAL A 1 211 ? 5.809 -12.094 9.695 1 84.94 211 VAL A CA 1
ATOM 1627 C C . VAL A 1 211 ? 4.867 -12.039 10.898 1 84.94 211 VAL A C 1
ATOM 1629 O O . VAL A 1 211 ? 5.191 -12.555 11.977 1 84.94 211 VAL A O 1
ATOM 1632 N N . PHE A 1 212 ? 3.797 -11.477 10.68 1 82.56 212 PHE A N 1
ATOM 1633 C CA . PHE A 1 212 ? 2.752 -11.508 11.695 1 82.56 212 PHE A CA 1
ATOM 1634 C C . PHE A 1 212 ? 1.844 -12.719 11.508 1 82.56 212 PHE A C 1
ATOM 1636 O O . PHE A 1 212 ? 1.563 -13.117 10.375 1 82.56 212 PHE A O 1
ATOM 1643 N N . ALA A 1 213 ? 1.496 -13.227 12.617 1 90 213 ALA A N 1
ATOM 1644 C CA . ALA A 1 213 ? 0.69 -14.445 12.594 1 90 213 ALA A CA 1
ATOM 1645 C C . ALA A 1 213 ? -0.555 -14.305 13.461 1 90 213 ALA A C 1
ATOM 1647 O O . ALA A 1 213 ? -0.59 -13.469 14.367 1 90 213 ALA A O 1
ATOM 1648 N N . VAL A 1 214 ? -1.536 -15.078 13.094 1 91.69 214 VAL A N 1
ATOM 1649 C CA . VAL A 1 214 ? -2.795 -15.039 13.828 1 91.69 214 VAL A CA 1
ATOM 1650 C C . VAL A 1 214 ? -2.986 -16.344 14.602 1 91.69 214 VAL A C 1
ATOM 1652 O O . VAL A 1 214 ? -2.717 -17.422 14.07 1 91.69 214 VAL A O 1
ATOM 1655 N N . PRO A 1 215 ? -3.373 -16.203 15.875 1 91.88 215 PRO A N 1
ATOM 1656 C CA . PRO A 1 215 ? -3.701 -17.438 16.625 1 91.88 215 PRO A CA 1
ATOM 1657 C C . PRO A 1 215 ? -4.887 -18.188 16.016 1 91.88 215 PRO A C 1
ATOM 1659 O O . PRO A 1 215 ? -5.82 -17.562 15.508 1 91.88 215 PRO A O 1
ATOM 1662 N N . LYS A 1 216 ? -4.883 -19.469 16.172 1 92.38 216 LYS A N 1
ATOM 1663 C CA . LYS A 1 216 ? -5.875 -20.312 15.5 1 92.38 216 LYS A CA 1
ATOM 1664 C C . LYS A 1 216 ? -7.27 -20.062 16.062 1 92.38 216 LYS A C 1
ATOM 1666 O O . LYS A 1 216 ? -8.273 -20.359 15.406 1 92.38 216 LYS A O 1
ATOM 1671 N N . HIS A 1 217 ? -7.445 -19.453 17.25 1 92.31 217 HIS A N 1
ATOM 1672 C CA . HIS A 1 217 ? -8.758 -19.266 17.859 1 92.31 217 HIS A CA 1
ATOM 1673 C C . HIS A 1 217 ? -9.242 -17.828 17.703 1 92.31 217 HIS A C 1
ATOM 1675 O O . HIS A 1 217 ? -10.297 -17.469 18.219 1 92.31 217 HIS A O 1
ATOM 1681 N N . MET A 1 218 ? -8.477 -17.016 17.016 1 91.06 218 MET A N 1
ATOM 1682 C CA . MET A 1 218 ? -8.93 -15.664 16.703 1 91.06 218 MET A CA 1
ATOM 1683 C C . MET A 1 218 ? -10.109 -15.688 15.75 1 91.06 218 MET A C 1
ATOM 1685 O O . MET A 1 218 ? -10.148 -16.5 14.828 1 91.06 218 MET A O 1
ATOM 1689 N N . ALA A 1 219 ? -11.039 -14.82 15.93 1 90.81 219 ALA A N 1
ATOM 1690 C CA . ALA A 1 219 ? -12.227 -14.789 15.086 1 90.81 219 ALA A CA 1
ATOM 1691 C C . ALA A 1 219 ? -11.883 -14.32 13.672 1 90.81 219 ALA A C 1
ATOM 1693 O O . ALA A 1 219 ? -11.07 -13.406 13.5 1 90.81 219 ALA A O 1
ATOM 1694 N N . VAL A 1 220 ? -12.547 -14.859 12.648 1 89.25 220 VAL A N 1
ATOM 1695 C CA . VAL A 1 220 ? -12.305 -14.555 11.242 1 89.25 220 VAL A CA 1
ATOM 1696 C C . VAL A 1 220 ? -12.5 -13.062 10.992 1 89.25 220 VAL A C 1
ATOM 1698 O O . VAL A 1 220 ? -11.695 -12.43 10.305 1 89.25 220 VAL A O 1
ATOM 1701 N N . ARG A 1 221 ? -13.461 -12.523 11.586 1 87.12 221 ARG A N 1
ATOM 1702 C CA . ARG A 1 221 ? -13.758 -11.109 11.391 1 87.12 221 ARG A CA 1
ATOM 1703 C C . ARG A 1 221 ? -12.602 -10.234 11.867 1 87.12 221 ARG A C 1
ATOM 1705 O O . ARG A 1 221 ? -12.281 -9.234 11.227 1 87.12 221 ARG A O 1
ATOM 1712 N N . GLU A 1 222 ? -12.055 -10.555 12.961 1 86.38 222 GLU A N 1
ATOM 1713 C CA . GLU A 1 222 ? -10.938 -9.805 13.5 1 86.38 222 GLU A CA 1
ATOM 1714 C C . GLU A 1 222 ? -9.695 -9.938 12.617 1 86.38 222 GLU A C 1
ATOM 1716 O O . GLU A 1 222 ? -8.953 -8.977 12.43 1 86.38 222 GLU A O 1
ATOM 1721 N N . VAL A 1 223 ? -9.523 -11.094 12.141 1 89.38 223 VAL A N 1
ATOM 1722 C CA . VAL A 1 223 ? -8.391 -11.352 11.25 1 89.38 223 VAL A CA 1
ATOM 1723 C C . VAL A 1 223 ? -8.531 -10.508 9.977 1 89.38 223 VAL A C 1
ATOM 1725 O O . VAL A 1 223 ? -7.57 -9.883 9.531 1 89.38 223 VAL A O 1
ATOM 1728 N N . LEU A 1 224 ? -9.727 -10.453 9.461 1 86.25 224 LEU A N 1
ATOM 1729 C CA . LEU A 1 224 ? -9.969 -9.695 8.242 1 86.25 224 LEU A CA 1
ATOM 1730 C C . LEU A 1 224 ? -9.719 -8.211 8.461 1 86.25 224 LEU A C 1
ATOM 1732 O O . LEU A 1 224 ? -9.156 -7.535 7.598 1 86.25 224 LEU A O 1
ATOM 1736 N N . ARG A 1 225 ? -10.094 -7.727 9.555 1 80.25 225 ARG A N 1
ATOM 1737 C CA . ARG A 1 225 ? -9.867 -6.324 9.883 1 80.25 225 ARG A CA 1
ATOM 1738 C C . ARG A 1 225 ? -8.375 -6.016 9.961 1 80.25 225 ARG A C 1
ATOM 1740 O O . ARG A 1 225 ? -7.926 -4.977 9.477 1 80.25 225 ARG A O 1
ATOM 1747 N N . TRP A 1 226 ? -7.734 -6.91 10.531 1 81.56 226 TRP A N 1
ATOM 1748 C CA . TRP A 1 226 ? -6.289 -6.738 10.625 1 81.56 226 TRP A CA 1
ATOM 1749 C C . TRP A 1 226 ? -5.633 -6.832 9.258 1 81.56 226 TRP A C 1
ATOM 1751 O O . TRP A 1 226 ? -4.719 -6.066 8.945 1 81.56 226 TRP A O 1
ATOM 1761 N N . MET A 1 227 ? -6.012 -7.781 8.477 1 85.75 227 MET A N 1
ATOM 1762 C CA . MET A 1 227 ? -5.48 -7.93 7.125 1 85.75 227 MET A CA 1
ATOM 1763 C C . MET A 1 227 ? -5.684 -6.652 6.32 1 85.75 227 MET A C 1
ATOM 1765 O O . MET A 1 227 ? -4.789 -6.234 5.578 1 85.75 227 MET A O 1
ATOM 1769 N N . ARG A 1 228 ? -6.754 -6.066 6.508 1 77.69 228 ARG A N 1
ATOM 1770 C CA . ARG A 1 228 ? -7.055 -4.816 5.816 1 77.69 228 ARG A CA 1
ATOM 1771 C C . ARG A 1 228 ? -6.059 -3.727 6.207 1 77.69 228 ARG A C 1
ATOM 1773 O O . ARG A 1 228 ? -5.449 -3.098 5.344 1 77.69 228 ARG A O 1
ATOM 1780 N N . SER A 1 229 ? -5.922 -3.566 7.48 1 72.75 229 SER A N 1
ATOM 1781 C CA . SER A 1 229 ? -5.07 -2.504 8 1 72.75 229 SER A CA 1
ATOM 1782 C C . SER A 1 229 ? -3.607 -2.732 7.633 1 72.75 229 SER A C 1
ATOM 1784 O O . SER A 1 229 ? -2.826 -1.783 7.547 1 72.75 229 SER A O 1
ATOM 1786 N N . SER A 1 230 ? -3.273 -3.959 7.332 1 75.44 230 SER A N 1
ATOM 1787 C CA . SER A 1 230 ? -1.886 -4.305 7.047 1 75.44 230 SER A CA 1
ATOM 1788 C C . SER A 1 230 ? -1.682 -4.59 5.562 1 75.44 230 SER A C 1
ATOM 1790 O O . SER A 1 230 ? -0.572 -4.918 5.133 1 75.44 230 SER A O 1
ATOM 1792 N N . SER A 1 231 ? -2.689 -4.543 4.824 1 76.12 231 SER A N 1
ATOM 1793 C CA . SER A 1 231 ? -2.666 -4.805 3.387 1 76.12 231 SER A CA 1
ATOM 1794 C C . SER A 1 231 ? -2.141 -6.203 3.088 1 76.12 231 SER A C 1
ATOM 1796 O O . SER A 1 231 ? -1.271 -6.375 2.23 1 76.12 231 SER A O 1
ATOM 1798 N N . LEU A 1 232 ? -2.607 -7.133 3.83 1 82.31 232 LEU A N 1
ATOM 1799 C CA . LEU A 1 232 ? -2.236 -8.523 3.623 1 82.31 232 LEU A CA 1
ATOM 1800 C C . LEU A 1 232 ? -3.424 -9.336 3.115 1 82.31 232 LEU A C 1
ATOM 1802 O O . LEU A 1 232 ? -4.551 -9.148 3.574 1 82.31 232 LEU A O 1
ATOM 1806 N N . SER A 1 233 ? -3.121 -10.203 2.178 1 83.69 233 SER A N 1
ATOM 1807 C CA . SER A 1 233 ? -4.203 -11.008 1.627 1 83.69 233 SER A CA 1
ATOM 1808 C C . SER A 1 233 ? -4.211 -12.406 2.238 1 83.69 233 SER A C 1
ATOM 1810 O O . SER A 1 233 ? -5.172 -13.164 2.061 1 83.69 233 SER A O 1
ATOM 1812 N N . ALA A 1 234 ? -3.176 -12.758 2.898 1 88.62 234 ALA A N 1
ATOM 1813 C CA . ALA A 1 234 ? -3.062 -14.047 3.568 1 88.62 234 ALA A CA 1
ATOM 1814 C C . ALA A 1 234 ? -2.168 -13.945 4.801 1 88.62 234 ALA A C 1
ATOM 1816 O O . ALA A 1 234 ? -1.245 -13.133 4.844 1 88.62 234 ALA A O 1
ATOM 1817 N N . VAL A 1 235 ? -2.486 -14.805 5.777 1 92.06 235 VAL A N 1
ATOM 1818 C CA . VAL A 1 235 ? -1.728 -14.766 7.023 1 92.06 235 VAL A CA 1
ATOM 1819 C C . VAL A 1 235 ? -1.517 -16.188 7.547 1 92.06 235 VAL A C 1
ATOM 1821 O O . VAL A 1 235 ? -2.346 -17.062 7.316 1 92.06 235 VAL A O 1
ATOM 1824 N N . PRO A 1 236 ? -0.353 -16.391 8.156 1 94.19 236 PRO A N 1
ATOM 1825 C CA . PRO A 1 236 ? -0.166 -17.703 8.797 1 94.19 236 PRO A CA 1
ATOM 1826 C C . PRO A 1 236 ? -0.985 -17.844 10.078 1 94.19 236 PRO A C 1
ATOM 1828 O O . PRO A 1 236 ? -1.112 -16.891 10.844 1 94.19 236 PRO A O 1
ATOM 1831 N N . VAL A 1 237 ? -1.572 -18.984 10.188 1 93.5 237 VAL A N 1
ATOM 1832 C CA . VAL A 1 237 ? -2.275 -19.344 11.414 1 93.5 237 VAL A CA 1
ATOM 1833 C C . VAL A 1 237 ? -1.366 -20.188 12.297 1 93.5 237 VAL A C 1
ATOM 1835 O O . VAL A 1 237 ? -0.808 -21.188 11.844 1 93.5 237 VAL A O 1
ATOM 1838 N N . ILE A 1 238 ? -1.188 -19.766 13.547 1 93.31 238 ILE A N 1
ATOM 1839 C CA . ILE A 1 238 ? -0.257 -20.453 14.43 1 93.31 238 ILE A CA 1
ATOM 1840 C C . ILE A 1 238 ? -1.016 -21.047 15.617 1 93.31 238 ILE A C 1
ATOM 1842 O O . ILE A 1 238 ? -2.166 -20.688 15.875 1 93.31 238 ILE A O 1
ATOM 1846 N N . GLU A 1 239 ? -0.288 -21.922 16.25 1 90 239 GLU A N 1
ATOM 1847 C CA . GLU A 1 239 ? -0.823 -22.484 17.484 1 90 239 GLU A CA 1
ATOM 1848 C C . GLU A 1 239 ? -0.937 -21.422 18.578 1 90 239 GLU A C 1
ATOM 1850 O O . GLU A 1 239 ? -0.109 -20.516 18.656 1 90 239 GLU A O 1
ATOM 1855 N N . ASP A 1 240 ? -1.967 -21.469 19.328 1 75.44 240 ASP A N 1
ATOM 1856 C CA . ASP A 1 240 ? -2.262 -20.453 20.328 1 75.44 240 ASP A CA 1
ATOM 1857 C C . ASP A 1 240 ? -1.151 -20.391 21.375 1 75.44 240 ASP A C 1
ATOM 1859 O O . ASP A 1 240 ? -0.97 -21.328 22.156 1 75.44 240 ASP A O 1
ATOM 1863 N N . PRO A 1 241 ? -0.246 -19.422 21.141 1 64.12 241 PRO A N 1
ATOM 1864 C CA . PRO A 1 241 ? 0.755 -19.391 22.203 1 64.12 241 PRO A CA 1
ATOM 1865 C C . PRO A 1 241 ? 0.197 -18.859 23.531 1 64.12 241 PRO A C 1
ATOM 1867 O O . PRO A 1 241 ? 0.68 -19.219 24.594 1 64.12 241 PRO A O 1
ATOM 1870 N N . VAL A 1 242 ? -0.515 -17.672 23.453 1 61.03 242 VAL A N 1
ATOM 1871 C CA . VAL A 1 242 ? -0.942 -16.984 24.672 1 61.03 242 VAL A CA 1
ATOM 1872 C C . VAL A 1 242 ? -2.453 -16.766 24.641 1 61.03 242 VAL A C 1
ATOM 1874 O O . VAL A 1 242 ? -3.057 -16.734 23.562 1 61.03 242 VAL A O 1
ATOM 1877 N N . GLU A 1 243 ? -3.184 -17 25.719 1 55.75 243 GLU A N 1
ATOM 1878 C CA . GLU A 1 243 ? -4.609 -16.75 25.938 1 55.75 243 GLU A CA 1
ATOM 1879 C C . GLU A 1 243 ? -5.062 -15.469 25.25 1 55.75 243 GLU A C 1
ATOM 1881 O O . GLU A 1 243 ? -6.258 -15.18 25.188 1 55.75 243 GLU A O 1
ATOM 1886 N N . ASP A 1 244 ? -4.086 -14.664 24.656 1 61.34 244 ASP A N 1
ATOM 1887 C CA . ASP A 1 244 ? -4.559 -13.43 24.047 1 61.34 244 ASP A CA 1
ATOM 1888 C C . ASP A 1 244 ? -4.77 -13.602 22.547 1 61.34 244 ASP A C 1
ATOM 1890 O O . ASP A 1 244 ? -3.902 -14.141 21.859 1 61.34 244 ASP A O 1
ATOM 1894 N N . HIS A 1 245 ? -5.98 -13.578 22.078 1 66.56 245 HIS A N 1
ATOM 1895 C CA . HIS A 1 245 ? -6.477 -13.781 20.719 1 66.56 245 HIS A CA 1
ATOM 1896 C C . HIS A 1 245 ? -6.152 -12.586 19.828 1 66.56 245 HIS A C 1
ATOM 1898 O O . HIS A 1 245 ? -7.012 -12.102 19.094 1 66.56 245 HIS A O 1
ATOM 1904 N N . LYS A 1 246 ? -4.797 -12.195 20 1 77.94 246 LYS A N 1
ATOM 1905 C CA . LYS A 1 246 ? -4.375 -11.047 19.203 1 77.94 246 LYS A CA 1
ATOM 1906 C C . LYS A 1 246 ? -3.268 -11.43 18.234 1 77.94 246 LYS A C 1
ATOM 1908 O O . LYS A 1 246 ? -2.598 -12.445 18.406 1 77.94 246 LYS A O 1
ATOM 1913 N N . VAL A 1 247 ? -3.121 -10.688 17.219 1 83.69 247 VAL A N 1
ATOM 1914 C CA . VAL A 1 247 ? -2.068 -10.852 16.219 1 83.69 247 VAL A CA 1
ATOM 1915 C C . VAL A 1 247 ? -0.701 -10.734 16.891 1 83.69 247 VAL A C 1
ATOM 1917 O O . VAL A 1 247 ? -0.49 -9.852 17.734 1 83.69 247 VAL A O 1
ATOM 1920 N N . ILE A 1 248 ? 0.24 -11.602 16.547 1 82.06 248 ILE A N 1
ATOM 1921 C CA . ILE A 1 248 ? 1.569 -11.578 17.156 1 82.06 248 ILE A CA 1
ATOM 1922 C C . ILE A 1 248 ? 2.625 -11.836 16.078 1 82.06 248 ILE A C 1
ATOM 1924 O O . ILE A 1 248 ? 2.295 -12.211 14.953 1 82.06 248 ILE A O 1
ATOM 1928 N N . MET A 1 249 ? 3.887 -11.633 16.5 1 81.12 249 MET A N 1
ATOM 1929 C CA . MET A 1 249 ? 4.98 -12.062 15.625 1 81.12 249 MET A CA 1
ATOM 1930 C C . MET A 1 249 ? 5.027 -13.586 15.516 1 81.12 249 MET A C 1
ATOM 1932 O O . MET A 1 249 ? 5.008 -14.281 16.531 1 81.12 249 MET A O 1
ATOM 1936 N N . GLY A 1 250 ? 5.102 -13.984 14.32 1 87.75 250 GLY A N 1
ATOM 1937 C CA . GLY A 1 250 ? 4.941 -15.406 14.062 1 87.75 250 GLY A CA 1
ATOM 1938 C C . GLY A 1 250 ? 6.234 -16.188 14.195 1 87.75 250 GLY A C 1
ATOM 1939 O O . GLY A 1 250 ? 6.215 -17.406 14.344 1 87.75 250 GLY A O 1
ATOM 1940 N N . LYS A 1 251 ? 7.367 -15.477 14.141 1 88.19 251 LYS A N 1
ATOM 1941 C CA . LYS A 1 251 ? 8.648 -16.172 14.148 1 88.19 251 LYS A CA 1
ATOM 1942 C C . LYS A 1 251 ? 8.805 -17.047 15.398 1 88.19 251 LYS A C 1
ATOM 1944 O O . LYS A 1 251 ? 8.578 -16.578 16.516 1 88.19 251 LYS A O 1
ATOM 1949 N N . GLY A 1 252 ? 9.172 -18.297 15.125 1 90.06 252 GLY A N 1
ATOM 1950 C CA . GLY A 1 252 ? 9.406 -19.219 16.219 1 90.06 252 GLY A CA 1
ATOM 1951 C C . GLY A 1 252 ? 8.141 -19.922 16.688 1 90.06 252 GLY A C 1
ATOM 1952 O O . GLY A 1 252 ? 8.18 -20.703 17.641 1 90.06 252 GLY A O 1
ATOM 1953 N N . LYS A 1 253 ? 7.055 -19.609 16.047 1 91.75 253 LYS A N 1
ATOM 1954 C CA . LYS A 1 253 ? 5.793 -20.25 16.438 1 91.75 253 LYS A CA 1
ATOM 1955 C C . LYS A 1 253 ? 5.43 -21.375 15.484 1 91.75 253 LYS A C 1
ATOM 1957 O O . LYS A 1 253 ? 5.844 -21.375 14.32 1 91.75 253 LYS A O 1
ATOM 1962 N N . LYS A 1 254 ? 4.688 -22.266 15.969 1 93.94 254 LYS A N 1
ATOM 1963 C CA . LYS A 1 254 ? 4.309 -23.422 15.148 1 93.94 254 LYS A CA 1
ATOM 1964 C C . LYS A 1 254 ? 3.223 -23.047 14.148 1 93.94 254 LYS A C 1
ATOM 1966 O O . LYS A 1 254 ? 2.133 -22.609 14.539 1 93.94 254 LYS A O 1
ATOM 1971 N N . LEU A 1 255 ? 3.469 -23.266 12.93 1 93.81 255 LEU A N 1
ATOM 1972 C CA . LEU A 1 255 ? 2.541 -22.984 11.844 1 93.81 255 LEU A CA 1
ATOM 1973 C C . LEU A 1 255 ? 1.493 -24.078 11.719 1 93.81 255 LEU A C 1
ATOM 1975 O O . LEU A 1 255 ? 1.834 -25.266 11.648 1 93.81 255 LEU A O 1
ATOM 1979 N N . VAL A 1 256 ? 0.223 -23.719 11.648 1 92.19 256 VAL A N 1
ATOM 1980 C CA . VAL A 1 256 ? -0.874 -24.688 11.586 1 92.19 256 VAL A CA 1
ATOM 1981 C C . VAL A 1 256 ? -1.514 -24.641 10.195 1 92.19 256 VAL A C 1
ATOM 1983 O O . VAL A 1 256 ? -1.756 -25.688 9.594 1 92.19 256 VAL A O 1
ATOM 1986 N N . GLU A 1 257 ? -1.788 -23.453 9.727 1 91.75 257 GLU A N 1
ATOM 1987 C CA . GLU A 1 257 ? -2.51 -23.281 8.469 1 91.75 257 GLU A CA 1
ATOM 1988 C C . GLU A 1 257 ? -2.264 -21.906 7.867 1 91.75 257 GLU A C 1
ATOM 1990 O O . GLU A 1 257 ? -1.604 -21.062 8.484 1 91.75 257 GLU A O 1
ATOM 1995 N N . THR A 1 258 ? -2.656 -21.75 6.656 1 92 258 THR A N 1
ATOM 1996 C CA . THR A 1 258 ? -2.723 -20.453 6.012 1 92 258 THR A CA 1
ATOM 1997 C C . THR A 1 258 ? -4.168 -19.969 5.902 1 92 258 THR A C 1
ATOM 1999 O O . THR A 1 258 ? -5.043 -20.734 5.473 1 92 258 THR A O 1
ATOM 2002 N N . PHE A 1 259 ? -4.426 -18.828 6.398 1 90.94 259 PHE A N 1
ATOM 2003 C CA . PHE A 1 259 ? -5.723 -18.203 6.156 1 90.94 259 PHE A CA 1
ATOM 2004 C C . PHE A 1 259 ? -5.621 -17.156 5.059 1 90.94 259 PHE A C 1
ATOM 2006 O O . PHE A 1 259 ? -4.812 -16.219 5.148 1 90.94 259 PHE A O 1
ATOM 2013 N N . SER A 1 260 ? -6.367 -17.312 4.039 1 86.62 260 SER A N 1
ATOM 2014 C CA . SER A 1 260 ? -6.367 -16.391 2.904 1 86.62 260 SER A CA 1
ATOM 2015 C C . SER A 1 260 ? -7.77 -15.875 2.619 1 86.62 260 SER A C 1
ATOM 2017 O O . SER A 1 260 ? -8.758 -16.562 2.885 1 86.62 260 SER A O 1
ATOM 2019 N N . ALA A 1 261 ? -7.809 -14.648 2.07 1 78.31 261 ALA A N 1
ATOM 2020 C CA . ALA A 1 261 ? -9.086 -14.07 1.663 1 78.31 261 ALA A CA 1
ATOM 2021 C C . ALA A 1 261 ? -9.797 -14.961 0.65 1 78.31 261 ALA A C 1
ATOM 2023 O O . ALA A 1 261 ? -11.031 -15.039 0.634 1 78.31 261 ALA A O 1
ATOM 2024 N N . THR A 1 262 ? -9.047 -15.695 -0.102 1 73.56 262 THR A N 1
ATOM 2025 C CA . THR A 1 262 ? -9.617 -16.531 -1.153 1 73.56 262 THR A CA 1
ATOM 2026 C C . THR A 1 262 ? -10.289 -17.766 -0.559 1 73.56 262 THR A C 1
ATOM 2028 O O . THR A 1 262 ? -11.055 -18.453 -1.241 1 73.56 262 THR A O 1
ATOM 2031 N N . ASP A 1 263 ? -10.023 -18.047 0.637 1 73.94 263 ASP A N 1
ATOM 2032 C CA . ASP A 1 263 ? -10.656 -19.188 1.295 1 73.94 263 ASP A CA 1
ATOM 2033 C C . ASP A 1 263 ? -12.156 -18.953 1.457 1 73.94 263 ASP A C 1
ATOM 2035 O O . ASP A 1 263 ? -12.922 -19.906 1.638 1 73.94 263 ASP A O 1
ATOM 2039 N N . LEU A 1 264 ? -12.578 -17.766 1.381 1 70.62 264 LEU A N 1
ATOM 2040 C CA . LEU A 1 264 ? -13.977 -17.422 1.612 1 70.62 264 LEU A CA 1
ATOM 2041 C C . LEU A 1 264 ? -14.766 -17.438 0.307 1 70.62 264 LEU A C 1
ATOM 2043 O O . LEU A 1 264 ? -15.984 -17.266 0.311 1 70.62 264 LEU A O 1
ATOM 2047 N N . ARG A 1 265 ? -14.094 -17.547 -0.885 1 68.06 265 ARG A N 1
ATOM 2048 C CA . ARG A 1 265 ? -14.75 -17.547 -2.191 1 68.06 265 ARG A CA 1
ATOM 2049 C C . ARG A 1 265 ? -15.844 -18.609 -2.25 1 68.06 265 ARG A C 1
ATOM 2051 O O . ARG A 1 265 ? -16.859 -18.422 -2.926 1 68.06 265 ARG A O 1
ATOM 2058 N N . GLY A 1 266 ? -15.742 -19.625 -1.504 1 65.06 266 GLY A N 1
ATOM 2059 C CA . GLY A 1 266 ? -16.719 -20.703 -1.583 1 65.06 266 GLY A CA 1
ATOM 2060 C C . GLY A 1 266 ? -17.797 -20.609 -0.519 1 65.06 266 GLY A C 1
ATOM 2061 O O . GLY A 1 266 ? -18.703 -21.453 -0.467 1 65.06 266 GLY A O 1
ATOM 2062 N N . CYS A 1 267 ? -17.703 -19.578 0.172 1 70.69 267 CYS A N 1
ATOM 2063 C CA . CYS A 1 267 ? -18.656 -19.453 1.264 1 70.69 267 CYS A CA 1
ATOM 2064 C C . CYS A 1 267 ? -19.969 -18.844 0.774 1 70.69 267 CYS A C 1
ATOM 2066 O O . CYS A 1 267 ? -19.984 -17.781 0.157 1 70.69 267 CYS A O 1
ATOM 2068 N N . PRO A 1 268 ? -21.094 -19.625 0.98 1 70.62 268 PRO A N 1
ATOM 2069 C CA . PRO A 1 268 ? -22.391 -19.047 0.629 1 70.62 268 PRO A CA 1
ATOM 2070 C C . PRO A 1 268 ? -22.672 -17.75 1.377 1 70.62 268 PRO A C 1
ATOM 2072 O O . PRO A 1 268 ? -22.312 -17.609 2.549 1 70.62 268 PRO A O 1
ATOM 2075 N N . SER A 1 269 ? -23.281 -16.859 0.718 1 68.5 269 SER A N 1
ATOM 2076 C CA . SER A 1 269 ? -23.578 -15.547 1.288 1 68.5 269 SER A CA 1
ATOM 2077 C C . SER A 1 269 ? -24.391 -15.68 2.574 1 68.5 269 SER A C 1
ATOM 2079 O O . SER A 1 269 ? -24.188 -14.922 3.525 1 68.5 269 SER A O 1
ATOM 2081 N N . SER A 1 270 ? -25.234 -16.719 2.609 1 71.25 270 SER A N 1
ATOM 2082 C CA . SER A 1 270 ? -26.109 -16.922 3.758 1 71.25 270 SER A CA 1
ATOM 2083 C C . SER A 1 270 ? -25.312 -17.344 4.992 1 71.25 270 SER A C 1
ATOM 2085 O O . SER A 1 270 ? -25.766 -17.125 6.121 1 71.25 270 SER A O 1
ATOM 2087 N N . SER A 1 271 ? -24.188 -17.875 4.754 1 76.06 271 SER A N 1
ATOM 2088 C CA . SER A 1 271 ? -23.406 -18.406 5.859 1 76.06 271 SER A CA 1
ATOM 2089 C C . SER A 1 271 ? -22.281 -17.438 6.25 1 76.06 271 SER A C 1
ATOM 2091 O O . SER A 1 271 ? -21.609 -17.641 7.266 1 76.06 271 SER A O 1
ATOM 2093 N N . LEU A 1 272 ? -22.109 -16.5 5.453 1 73.5 272 LEU A N 1
ATOM 2094 C CA . LEU A 1 272 ? -20.969 -15.625 5.637 1 73.5 272 LEU A CA 1
ATOM 2095 C C . LEU A 1 272 ? -21.016 -14.961 7.008 1 73.5 272 LEU A C 1
ATOM 2097 O O . LEU A 1 272 ? -20 -14.891 7.703 1 73.5 272 LEU A O 1
ATOM 2101 N N . LYS A 1 273 ? -22.203 -14.555 7.426 1 74.19 273 LYS A N 1
ATOM 2102 C CA . LYS A 1 273 ? -22.328 -13.883 8.719 1 74.19 273 LYS A CA 1
ATOM 2103 C C . LYS A 1 273 ? -21.891 -14.797 9.859 1 74.19 273 LYS A C 1
ATOM 2105 O O . LYS A 1 273 ? -21.094 -14.398 10.711 1 74.19 273 LYS A O 1
ATOM 2110 N N . THR A 1 274 ? -22.375 -15.953 9.844 1 78.94 274 THR A N 1
ATOM 2111 C CA . THR A 1 274 ? -22.062 -16.906 10.898 1 78.94 274 THR A CA 1
ATOM 2112 C C . THR A 1 274 ? -20.594 -17.312 10.836 1 78.94 274 THR A C 1
ATOM 2114 O O . THR A 1 274 ? -19.938 -17.453 11.867 1 78.94 274 THR A O 1
ATOM 2117 N N . TRP A 1 275 ? -20.125 -17.438 9.695 1 82.44 275 TRP A N 1
ATOM 2118 C CA . TRP A 1 275 ? -18.766 -17.922 9.516 1 82.44 275 TRP A CA 1
ATOM 2119 C C . TRP A 1 275 ? -17.75 -16.859 9.93 1 82.44 275 TRP A C 1
ATOM 2121 O O . TRP A 1 275 ? -16.641 -17.188 10.375 1 82.44 275 TRP A O 1
ATOM 2131 N N . LEU A 1 276 ? -18.094 -15.625 9.867 1 83.81 276 LEU A N 1
ATOM 2132 C CA . LEU A 1 276 ? -17.188 -14.539 10.211 1 83.81 276 LEU A CA 1
ATOM 2133 C C . LEU A 1 276 ? -16.922 -14.508 11.719 1 83.81 276 LEU A C 1
ATOM 2135 O O . LEU A 1 276 ? -15.906 -13.961 12.164 1 83.81 276 LEU A O 1
ATOM 2139 N N . SER A 1 277 ? -17.859 -15.102 12.508 1 87.19 277 SER A N 1
ATOM 2140 C CA . SER A 1 277 ? -17.703 -15.094 13.961 1 87.19 277 SER A CA 1
ATOM 2141 C C . SER A 1 277 ? -16.938 -16.312 14.445 1 87.19 277 SER A C 1
ATOM 2143 O O . SER A 1 277 ? -16.562 -16.391 15.609 1 87.19 277 SER A O 1
ATOM 2145 N N . LEU A 1 278 ? -16.672 -17.219 13.57 1 90.25 278 LEU A N 1
ATOM 2146 C CA . LEU A 1 278 ? -15.969 -18.453 13.93 1 90.25 278 LEU A CA 1
ATOM 2147 C C . LEU A 1 278 ? -14.477 -18.188 14.109 1 90.25 278 LEU A C 1
ATOM 2149 O O . LEU A 1 278 ? -13.914 -17.297 13.469 1 90.25 278 LEU A O 1
ATOM 2153 N N . PRO A 1 279 ? -13.961 -19.016 15.016 1 91.75 279 PRO A N 1
ATOM 2154 C CA . PRO A 1 279 ? -12.5 -19.047 14.992 1 91.75 279 PRO A CA 1
ATOM 2155 C C . PRO A 1 279 ? -11.938 -19.453 13.633 1 91.75 279 PRO A C 1
ATOM 2157 O O . PRO A 1 279 ? -12.539 -20.281 12.938 1 91.75 279 PRO A O 1
ATOM 2160 N N . VAL A 1 280 ? -10.758 -18.984 13.336 1 91 280 VAL A N 1
ATOM 2161 C CA . VAL A 1 280 ? -10.148 -19.219 12.031 1 91 280 VAL A CA 1
ATOM 2162 C C . VAL A 1 280 ? -10 -20.719 11.781 1 91 280 VAL A C 1
ATOM 2164 O O . VAL A 1 280 ? -10.281 -21.188 10.68 1 91 280 VAL A O 1
ATOM 2167 N N . ILE A 1 281 ? -9.609 -21.469 12.766 1 89.25 281 ILE A N 1
ATOM 2168 C CA . ILE A 1 281 ? -9.367 -22.906 12.578 1 89.25 281 ILE A CA 1
ATOM 2169 C C . ILE A 1 281 ? -10.688 -23.609 12.266 1 89.25 281 ILE A C 1
ATOM 2171 O O . ILE A 1 281 ? -10.719 -24.531 11.445 1 89.25 281 ILE A O 1
ATOM 2175 N N . ASP A 1 282 ? -11.734 -23.219 12.883 1 89.38 282 ASP A N 1
ATOM 2176 C CA . ASP A 1 282 ? -13.047 -23.812 12.633 1 89.38 282 ASP A CA 1
ATOM 2177 C C . ASP A 1 282 ? -13.562 -23.453 11.242 1 89.38 282 ASP A C 1
ATOM 2179 O O . ASP A 1 282 ? -14.148 -24.281 10.555 1 89.38 282 ASP A O 1
ATOM 2183 N N . PHE A 1 283 ? -13.336 -22.25 10.93 1 86.94 283 PHE A N 1
ATOM 2184 C CA . PHE A 1 283 ? -13.703 -21.797 9.594 1 86.94 283 PHE A CA 1
ATOM 2185 C C . PHE A 1 283 ? -12.992 -22.609 8.523 1 86.94 283 PHE A C 1
ATOM 2187 O O . PHE A 1 283 ? -13.617 -23.078 7.574 1 86.94 283 PHE A O 1
ATOM 2194 N N . MET A 1 284 ? -11.734 -22.75 8.719 1 84.25 284 MET A N 1
ATOM 2195 C CA . MET A 1 284 ? -10.93 -23.484 7.742 1 84.25 284 MET A CA 1
ATOM 2196 C C . MET A 1 284 ? -11.391 -24.922 7.633 1 84.25 284 MET A C 1
ATOM 2198 O O . MET A 1 284 ? -11.414 -25.5 6.543 1 84.25 284 MET A O 1
ATOM 2202 N N . ASN A 1 285 ? -11.703 -25.484 8.703 1 82.44 285 ASN A N 1
ATOM 2203 C CA . ASN A 1 285 ? -12.219 -26.844 8.703 1 82.44 285 ASN A CA 1
ATOM 2204 C C . ASN A 1 285 ? -13.555 -26.938 7.973 1 82.44 285 ASN A C 1
ATOM 2206 O O . ASN A 1 285 ? -13.812 -27.906 7.262 1 82.44 285 ASN A O 1
ATOM 2210 N N . LYS A 1 286 ? -14.367 -25.969 8.148 1 79.25 286 LYS A N 1
ATOM 2211 C CA . LYS A 1 286 ? -15.672 -25.953 7.488 1 79.25 286 LYS A CA 1
ATOM 2212 C C . LYS A 1 286 ? -15.516 -25.797 5.977 1 79.25 286 LYS A C 1
ATOM 2214 O O . LYS A 1 286 ? -16.234 -26.438 5.207 1 79.25 286 LYS A O 1
ATOM 2219 N N . VAL A 1 287 ? -14.688 -24.859 5.625 1 74 287 VAL A N 1
ATOM 2220 C CA . VAL A 1 287 ? -14.445 -24.609 4.207 1 74 287 VAL A CA 1
ATOM 2221 C C . VAL A 1 287 ? -13.891 -25.875 3.551 1 74 287 VAL A C 1
ATOM 2223 O O . VAL A 1 287 ? -14.227 -26.188 2.402 1 74 287 VAL A O 1
ATOM 2226 N N . SER A 1 288 ? -13.016 -26.469 4.363 1 69.06 288 SER A N 1
ATOM 2227 C CA . SER A 1 288 ? -12.414 -27.688 3.834 1 69.06 288 SER A CA 1
ATOM 2228 C C . SER A 1 288 ? -13.469 -28.781 3.643 1 69.06 288 SER A C 1
ATOM 2230 O O . SER A 1 288 ? -13.359 -29.609 2.725 1 69.06 288 SER A O 1
ATOM 2232 N N . ILE A 1 289 ? -14.398 -28.781 4.762 1 59.25 289 ILE A N 1
ATOM 2233 C CA . ILE A 1 289 ? -15.445 -29.797 4.723 1 59.25 289 ILE A CA 1
ATOM 2234 C C . ILE A 1 289 ? -16.516 -29.391 3.711 1 59.25 289 ILE A C 1
ATOM 2236 O O . ILE A 1 289 ? -17.188 -30.25 3.131 1 59.25 289 ILE A O 1
ATOM 2240 N N . GLY A 1 290 ? -16.797 -28.078 3.76 1 50.69 290 GLY A N 1
ATOM 2241 C CA . GLY A 1 290 ? -17.922 -27.531 3.029 1 50.69 290 GLY A CA 1
ATOM 2242 C C . GLY A 1 290 ? -18.203 -28.25 1.725 1 50.69 290 GLY A C 1
ATOM 2243 O O . GLY A 1 290 ? -17.406 -29.094 1.293 1 50.69 290 GLY A O 1
ATOM 2244 N N . THR A 1 291 ? -19.344 -27.328 0.777 1 44.09 291 THR A N 1
ATOM 2245 C CA . THR A 1 291 ? -20.516 -27.875 0.133 1 44.09 291 THR A CA 1
ATOM 2246 C C . THR A 1 291 ? -20.141 -29 -0.82 1 44.09 291 THR A C 1
ATOM 2248 O O . THR A 1 291 ? -19.094 -28.953 -1.469 1 44.09 291 THR A O 1
ATOM 2251 N N . ARG A 1 292 ? -20.844 -30.172 -0.719 1 38 292 ARG A N 1
ATOM 2252 C CA . ARG A 1 292 ? -20.984 -31.484 -1.324 1 38 292 ARG A CA 1
ATOM 2253 C C . ARG A 1 292 ? -20.922 -31.406 -2.846 1 38 292 ARG A C 1
ATOM 2255 O O . ARG A 1 292 ? -20.984 -32.406 -3.533 1 38 292 ARG A O 1
ATOM 2262 N N . THR A 1 293 ? -21.625 -30.484 -3.518 1 37.91 293 THR A N 1
ATOM 2263 C CA . THR A 1 293 ? -21.734 -31.109 -4.828 1 37.91 293 THR A CA 1
ATOM 2264 C C . THR A 1 293 ? -20.359 -31.406 -5.406 1 37.91 293 THR A C 1
ATOM 2266 O O . THR A 1 293 ? -20.234 -32.125 -6.41 1 37.91 293 THR A O 1
ATOM 2269 N N . GLU A 1 294 ? -19.359 -30.469 -5.332 1 39.78 294 GLU A N 1
ATOM 2270 C CA . GLU A 1 294 ? -18.125 -30.953 -5.938 1 39.78 294 GLU A CA 1
ATOM 2271 C C . GLU A 1 294 ? -17.203 -31.594 -4.898 1 39.78 294 GLU A C 1
ATOM 2273 O O . GLU A 1 294 ? -17.312 -31.297 -3.703 1 39.78 294 GLU A O 1
ATOM 2278 N N . PRO A 1 295 ? -16.406 -32.625 -5.234 1 38.44 295 PRO A N 1
ATOM 2279 C CA . PRO A 1 295 ? -15.469 -33.469 -4.469 1 38.44 295 PRO A CA 1
ATOM 2280 C C . PRO A 1 295 ? -14.75 -32.656 -3.371 1 38.44 295 PRO A C 1
ATOM 2282 O O . PRO A 1 295 ? -14.617 -31.453 -3.471 1 38.44 295 PRO A O 1
ATOM 2285 N N . VAL A 1 296 ? -14.562 -33.25 -2.164 1 40.75 296 VAL A N 1
ATOM 2286 C CA . VAL A 1 296 ? -13.812 -32.969 -0.946 1 40.75 296 VAL A CA 1
ATOM 2287 C C . VAL A 1 296 ? -12.586 -32.125 -1.276 1 40.75 296 VAL A C 1
ATOM 2289 O O . VAL A 1 296 ? -11.695 -32.562 -2 1 40.75 296 VAL A O 1
ATOM 2292 N N . LYS A 1 297 ? -12.734 -30.844 -1.472 1 43.72 297 LYS A N 1
ATOM 2293 C CA . LYS A 1 297 ? -11.477 -30.109 -1.597 1 43.72 297 LYS A CA 1
ATOM 2294 C C . LYS A 1 297 ? -10.469 -30.547 -0.538 1 43.72 297 LYS A C 1
ATOM 2296 O O . LYS A 1 297 ? -10.781 -30.547 0.656 1 43.72 297 LYS A O 1
ATOM 2301 N N . THR A 1 298 ? -9.625 -31.484 -0.707 1 46.59 298 THR A N 1
ATOM 2302 C CA . THR A 1 298 ? -8.43 -31.812 0.056 1 46.59 298 THR A CA 1
ATOM 2303 C C . THR A 1 298 ? -7.867 -30.578 0.749 1 46.59 298 THR A C 1
ATOM 2305 O O . THR A 1 298 ? -7.895 -29.484 0.186 1 46.59 298 THR A O 1
ATOM 2308 N N . PRO A 1 299 ? -7.887 -30.656 2.154 1 52.44 299 PRO A N 1
ATOM 2309 C CA . PRO A 1 299 ? -7.23 -29.578 2.885 1 52.44 299 PRO A CA 1
ATOM 2310 C C . PRO A 1 299 ? -6.094 -28.938 2.09 1 52.44 299 PRO A C 1
ATOM 2312 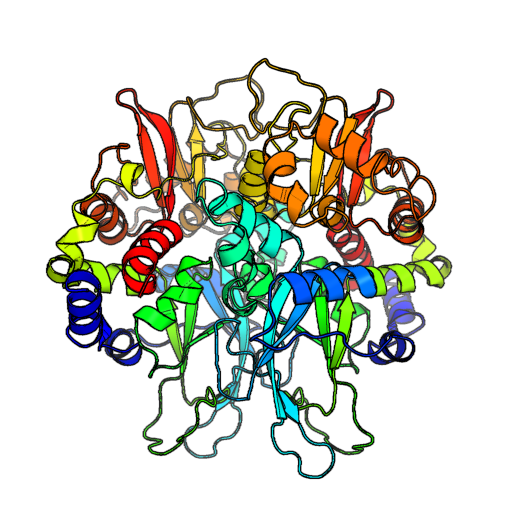O O . PRO A 1 299 ? -5.293 -29.641 1.469 1 52.44 299 PRO A O 1
ATOM 2315 N N . ARG A 1 300 ? -6.281 -27.766 1.631 1 63.88 300 ARG A N 1
ATOM 2316 C CA . ARG A 1 300 ? -5.176 -27.109 0.951 1 63.88 300 ARG A CA 1
ATOM 2317 C C . ARG A 1 300 ? -3.877 -27.266 1.737 1 63.88 300 ARG A C 1
ATOM 2319 O O . ARG A 1 300 ? -3.832 -26.984 2.936 1 63.88 300 ARG A O 1
ATOM 2326 N N . PRO A 1 301 ? -3.008 -28.062 1.149 1 75.94 301 PRO A N 1
ATOM 2327 C CA . PRO A 1 301 ? -1.743 -28.281 1.854 1 75.94 301 PRO A CA 1
ATOM 2328 C C . PRO A 1 301 ? -1.023 -26.984 2.193 1 75.94 301 PRO A C 1
ATOM 2330 O O . PRO A 1 301 ? -1.14 -26 1.46 1 75.94 301 PRO A O 1
ATOM 2333 N N . LEU A 1 302 ? -0.611 -27 3.447 1 88.75 302 LEU A N 1
ATOM 2334 C CA . LEU A 1 302 ? 0.325 -25.969 3.852 1 88.75 302 LEU A CA 1
ATOM 2335 C C . LEU A 1 302 ? 1.587 -26 2.998 1 88.75 302 LEU A C 1
ATOM 2337 O O . LEU A 1 302 ? 2.293 -27.016 2.973 1 88.75 302 LEU A O 1
ATOM 2341 N N . ILE A 1 303 ? 1.777 -25.062 2.184 1 95 303 ILE A N 1
ATOM 2342 C CA . ILE A 1 303 ? 2.939 -25.016 1.305 1 95 303 ILE A CA 1
ATOM 2343 C C . ILE A 1 303 ? 4.105 -24.344 2.021 1 95 303 ILE A C 1
ATOM 2345 O O . ILE A 1 303 ? 4.055 -23.141 2.312 1 95 303 ILE A O 1
ATOM 2349 N N . THR A 1 304 ? 5.125 -25.094 2.344 1 97.5 304 THR A N 1
ATOM 2350 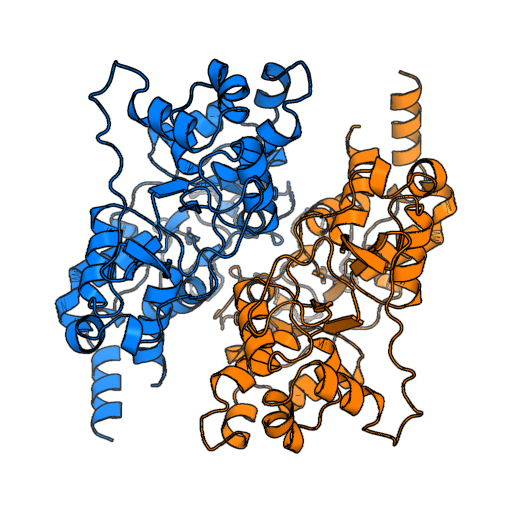C CA . THR A 1 304 ? 6.258 -24.609 3.123 1 97.5 304 THR A CA 1
ATOM 2351 C C . THR A 1 304 ? 7.574 -24.922 2.416 1 97.5 304 THR A C 1
ATOM 2353 O O . THR A 1 304 ? 7.602 -25.703 1.454 1 97.5 304 THR A O 1
ATOM 2356 N N . CYS A 1 305 ? 8.609 -24.312 2.791 1 98.19 305 CYS A N 1
ATOM 2357 C CA . CYS A 1 305 ? 9.984 -24.609 2.4 1 98.19 305 CYS A CA 1
ATOM 2358 C C . CYS A 1 305 ? 10.953 -24.328 3.547 1 98.19 305 CYS A C 1
ATOM 2360 O O . CYS A 1 305 ? 10.547 -23.797 4.582 1 98.19 305 CYS A O 1
ATOM 2362 N N . GLY A 1 306 ? 12.133 -24.844 3.406 1 97.69 306 GLY A N 1
ATOM 2363 C CA . GLY A 1 306 ? 13.195 -24.516 4.348 1 97.69 306 GLY A CA 1
ATOM 2364 C C . GLY A 1 306 ? 14.07 -23.359 3.883 1 97.69 306 GLY A C 1
ATOM 2365 O O . GLY A 1 306 ? 14 -22.953 2.725 1 97.69 306 GLY A O 1
ATOM 2366 N N . MET A 1 307 ? 14.914 -22.938 4.773 1 96.31 307 MET A N 1
ATOM 2367 C CA . MET A 1 307 ? 15.844 -21.859 4.441 1 96.31 307 MET A CA 1
ATOM 2368 C C . MET A 1 307 ? 16.781 -22.281 3.322 1 96.31 307 MET A C 1
ATOM 2370 O O . MET A 1 307 ? 17.219 -21.453 2.516 1 96.31 307 MET A O 1
ATOM 2374 N N . GLY A 1 308 ? 17.047 -23.531 3.271 1 97.56 308 GLY A N 1
ATOM 2375 C CA . GLY A 1 308 ? 18 -24.062 2.312 1 97.56 308 GLY A CA 1
ATOM 2376 C C . GLY A 1 308 ? 17.359 -24.5 1.009 1 97.56 308 GLY A C 1
ATOM 2377 O O . GLY A 1 308 ? 18.062 -24.922 0.083 1 97.56 308 GLY A O 1
ATOM 2378 N N . SER A 1 309 ? 16.078 -24.375 0.917 1 98.25 309 SER A N 1
ATOM 2379 C CA . SER A 1 309 ? 15.406 -24.734 -0.327 1 98.25 309 SER A CA 1
ATOM 2380 C C . SER A 1 309 ? 15.852 -23.844 -1.476 1 98.25 309 SER A C 1
ATOM 2382 O O . SER A 1 309 ? 16.047 -22.641 -1.29 1 98.25 309 SER A O 1
ATOM 2384 N N . SER A 1 310 ? 15.984 -24.406 -2.613 1 98.38 310 SER A N 1
ATOM 2385 C CA . SER A 1 310 ? 16.391 -23.625 -3.775 1 98.38 310 SER A CA 1
ATOM 2386 C C . SER A 1 310 ? 15.266 -22.719 -4.262 1 98.38 310 SER A C 1
ATOM 2388 O O . SER A 1 310 ? 14.094 -23.016 -4.031 1 98.38 310 SER A O 1
ATOM 2390 N N . LEU A 1 311 ? 15.664 -21.672 -4.902 1 98.19 311 LEU A N 1
ATOM 2391 C CA . LEU A 1 311 ? 14.68 -20.766 -5.488 1 98.19 311 LEU A CA 1
ATOM 2392 C C . LEU A 1 311 ? 13.789 -21.5 -6.484 1 98.19 311 LEU A C 1
ATOM 2394 O O . LEU A 1 311 ? 12.578 -21.281 -6.531 1 98.19 311 LEU A O 1
ATOM 2398 N N . GLY A 1 312 ? 14.398 -22.375 -7.277 1 97.94 312 GLY A N 1
ATOM 2399 C CA . GLY A 1 312 ? 13.633 -23.172 -8.227 1 97.94 312 GLY A CA 1
ATOM 2400 C C . GLY A 1 312 ? 12.547 -24 -7.578 1 97.94 312 GLY A C 1
ATOM 2401 O O . GLY A 1 312 ? 11.43 -24.094 -8.086 1 97.94 312 GLY A O 1
ATOM 2402 N N . GLU A 1 313 ? 12.906 -24.594 -6.508 1 97.94 313 GLU A N 1
ATOM 2403 C CA . GLU A 1 313 ? 11.93 -25.375 -5.766 1 97.94 313 GLU A CA 1
ATOM 2404 C C . GLU A 1 313 ? 10.766 -24.516 -5.277 1 97.94 313 GLU A C 1
ATOM 2406 O O . GLU A 1 313 ? 9.602 -24.906 -5.406 1 97.94 313 GLU A O 1
ATOM 2411 N N . VAL A 1 314 ? 11.094 -23.438 -4.711 1 98.25 314 VAL A N 1
ATOM 2412 C CA . VAL A 1 314 ? 10.086 -22.531 -4.164 1 98.25 314 VAL A CA 1
ATOM 2413 C C . VAL A 1 314 ? 9.195 -22.016 -5.293 1 98.25 314 VAL A C 1
ATOM 2415 O O . VAL A 1 314 ? 7.973 -21.953 -5.148 1 98.25 314 VAL A O 1
ATOM 2418 N N . MET A 1 315 ? 9.797 -21.672 -6.418 1 97.88 315 MET A N 1
ATOM 2419 C CA . MET A 1 315 ? 9.039 -21.266 -7.598 1 97.88 315 MET A CA 1
ATOM 2420 C C . MET A 1 315 ? 8.07 -22.359 -8.023 1 97.88 315 MET A C 1
ATOM 2422 O O . MET A 1 315 ? 6.902 -22.094 -8.312 1 97.88 315 MET A O 1
ATOM 2426 N N . GLY A 1 316 ? 8.586 -23.531 -8.047 1 97.5 316 GLY A N 1
ATOM 2427 C CA . GLY A 1 316 ? 7.754 -24.672 -8.406 1 97.5 316 GLY A CA 1
ATOM 2428 C C . GLY A 1 316 ? 6.566 -24.859 -7.484 1 97.5 316 GLY A C 1
ATOM 2429 O O . GLY A 1 316 ? 5.441 -25.062 -7.949 1 97.5 316 GLY A O 1
ATOM 2430 N N . LYS A 1 317 ? 6.785 -24.75 -6.254 1 96.81 317 LYS A N 1
ATOM 2431 C CA . LYS A 1 317 ? 5.703 -24.891 -5.281 1 96.81 317 LYS A CA 1
ATOM 2432 C C . LYS A 1 317 ? 4.645 -23.812 -5.477 1 96.81 317 LYS A C 1
ATOM 2434 O O . LYS A 1 317 ? 3.445 -24.109 -5.469 1 96.81 317 LYS A O 1
ATOM 2439 N N . ALA A 1 318 ? 5.113 -22.578 -5.641 1 95.75 318 ALA A N 1
ATOM 2440 C CA . ALA A 1 318 ? 4.184 -21.469 -5.812 1 95.75 318 ALA A CA 1
ATOM 2441 C C . ALA A 1 318 ? 3.322 -21.672 -7.059 1 95.75 318 ALA A C 1
ATOM 2443 O O . ALA A 1 318 ? 2.1 -21.516 -7 1 95.75 318 ALA A O 1
ATOM 2444 N N . VAL A 1 319 ? 3.939 -22.047 -8.188 1 95.88 319 VAL A N 1
ATOM 2445 C CA . VAL A 1 319 ? 3.248 -22.172 -9.461 1 95.88 319 VAL A CA 1
ATOM 2446 C C . VAL A 1 319 ? 2.361 -23.422 -9.453 1 95.88 319 VAL A C 1
ATOM 2448 O O . VAL A 1 319 ? 1.186 -23.344 -9.82 1 95.88 319 VAL A O 1
ATOM 2451 N N . ASP A 1 320 ? 2.918 -24.5 -8.961 1 94.56 320 ASP A N 1
ATOM 2452 C CA . ASP A 1 320 ? 2.203 -25.766 -9 1 94.56 320 ASP A CA 1
ATOM 2453 C C . ASP A 1 320 ? 0.97 -25.734 -8.102 1 94.56 320 ASP A C 1
ATOM 2455 O O . ASP A 1 320 ? -0.067 -26.312 -8.438 1 94.56 320 ASP A O 1
ATOM 2459 N N . HIS A 1 321 ? 1.082 -25.109 -7.027 1 91.56 321 HIS A N 1
ATOM 2460 C CA . HIS A 1 321 ? -0.031 -25.062 -6.086 1 91.56 321 HIS A CA 1
ATOM 2461 C C . HIS A 1 321 ? -0.806 -23.75 -6.203 1 91.56 321 HIS A C 1
ATOM 2463 O O . HIS A 1 321 ? -1.777 -23.547 -5.477 1 91.56 321 HIS A O 1
ATOM 2469 N N . HIS A 1 322 ? -0.389 -22.859 -7.031 1 89.88 322 HIS A N 1
ATOM 2470 C CA . HIS A 1 322 ? -1.033 -21.578 -7.312 1 89.88 322 HIS A CA 1
ATOM 2471 C C . HIS A 1 322 ? -1.218 -20.766 -6.039 1 89.88 322 HIS A C 1
ATOM 2473 O O . HIS A 1 322 ? -2.316 -20.266 -5.762 1 89.88 322 HIS A O 1
ATOM 2479 N N . VAL A 1 323 ? -0.139 -20.641 -5.262 1 90.25 323 VAL A N 1
ATOM 2480 C CA . VAL A 1 323 ? -0.14 -19.828 -4.047 1 90.25 323 VAL A CA 1
ATOM 2481 C C . VAL A 1 323 ? 0.754 -18.609 -4.238 1 90.25 323 VAL A C 1
ATOM 2483 O O . VAL A 1 323 ? 1.717 -18.656 -5.008 1 90.25 323 VAL A O 1
ATOM 2486 N N . HIS A 1 324 ? 0.467 -17.531 -3.512 1 91 324 HIS A N 1
ATOM 2487 C CA . HIS A 1 324 ? 1.191 -16.281 -3.705 1 91 324 HIS A CA 1
ATOM 2488 C C . HIS A 1 324 ? 2.299 -16.109 -2.67 1 91 324 HIS A C 1
ATOM 2490 O O . HIS A 1 324 ? 3.016 -15.109 -2.67 1 91 324 HIS A O 1
ATOM 2496 N N . ARG A 1 325 ? 2.41 -17.078 -1.79 1 92.81 325 ARG A N 1
ATOM 2497 C CA . ARG A 1 325 ? 3.496 -17.094 -0.815 1 92.81 325 ARG A CA 1
ATOM 2498 C C . ARG A 1 325 ? 3.803 -18.516 -0.359 1 92.81 325 ARG A C 1
ATOM 2500 O O . ARG A 1 325 ? 2.938 -19.406 -0.422 1 92.81 325 ARG A O 1
ATOM 2507 N N . VAL A 1 326 ? 5.027 -18.734 0.023 1 96.69 326 VAL A N 1
ATOM 2508 C CA . VAL A 1 326 ? 5.508 -19.969 0.621 1 96.69 326 VAL A CA 1
ATOM 2509 C C . VAL A 1 326 ? 6.098 -19.688 2.002 1 96.69 326 VAL A C 1
ATOM 2511 O O . VAL A 1 326 ? 6.953 -18.812 2.15 1 96.69 326 VAL A O 1
ATOM 2514 N N . TRP A 1 327 ? 5.562 -20.438 2.984 1 97.38 327 TRP A N 1
ATOM 2515 C CA . TRP A 1 327 ? 6.043 -20.219 4.348 1 97.38 327 TRP A CA 1
ATOM 2516 C C . TRP A 1 327 ? 7.387 -20.906 4.562 1 97.38 327 TRP A C 1
ATOM 2518 O O . TRP A 1 327 ? 7.582 -22.047 4.133 1 97.38 327 TRP A O 1
ATOM 2528 N N . VAL A 1 328 ? 8.297 -20.188 5.203 1 98.06 328 VAL A N 1
ATOM 2529 C CA . VAL A 1 328 ? 9.594 -20.766 5.555 1 98.06 328 VAL A CA 1
ATOM 2530 C C . VAL A 1 328 ? 9.555 -21.297 6.984 1 98.06 328 VAL A C 1
ATOM 2532 O O . VAL A 1 328 ? 9.227 -20.547 7.918 1 98.06 328 VAL A O 1
ATOM 2535 N N . VAL A 1 329 ? 9.898 -22.547 7.141 1 97.12 329 VAL A N 1
ATOM 2536 C CA . VAL A 1 329 ? 9.859 -23.172 8.461 1 97.12 329 VAL A CA 1
ATOM 2537 C C . VAL A 1 329 ? 11.18 -23.891 8.734 1 97.12 329 VAL A C 1
ATOM 2539 O O . VAL A 1 329 ? 11.914 -24.219 7.801 1 97.12 329 VAL A O 1
ATOM 2542 N N . ASP A 1 330 ? 11.469 -24.031 9.953 1 96.75 330 ASP A N 1
ATOM 2543 C CA . ASP A 1 330 ? 12.641 -24.844 10.312 1 96.75 330 ASP A CA 1
ATOM 2544 C C . ASP A 1 330 ? 12.289 -26.328 10.367 1 96.75 330 ASP A C 1
ATOM 2546 O O . ASP A 1 330 ? 11.203 -26.734 9.945 1 96.75 330 ASP A O 1
ATOM 2550 N N . ASP A 1 331 ? 13.219 -27.141 10.82 1 95.38 331 ASP A N 1
ATOM 2551 C CA . ASP A 1 331 ? 13.07 -28.594 10.812 1 95.38 331 ASP A CA 1
ATOM 2552 C C . ASP A 1 331 ? 11.969 -29.031 11.773 1 95.38 331 ASP A C 1
ATOM 2554 O O . ASP A 1 331 ? 11.453 -30.141 11.656 1 95.38 331 ASP A O 1
ATOM 2558 N N . ASN A 1 332 ? 11.609 -28.156 12.672 1 94.44 332 ASN A N 1
ATOM 2559 C CA . ASN A 1 332 ? 10.578 -28.5 13.656 1 94.44 332 ASN A CA 1
ATOM 2560 C C . ASN A 1 332 ? 9.219 -27.922 13.266 1 94.44 332 ASN A C 1
ATOM 2562 O O . ASN A 1 332 ? 8.266 -28 14.031 1 94.44 332 ASN A O 1
ATOM 2566 N N . GLY A 1 333 ? 9.18 -27.266 12.18 1 93.69 333 GLY A N 1
ATOM 2567 C CA . GLY A 1 333 ? 7.922 -26.719 11.703 1 93.69 333 GLY A CA 1
ATOM 2568 C C . GLY A 1 333 ? 7.625 -25.344 12.266 1 93.69 333 GLY A C 1
ATOM 2569 O O . GLY A 1 333 ? 6.496 -24.859 12.164 1 93.69 333 GLY A O 1
ATOM 2570 N N . LEU A 1 334 ? 8.594 -24.766 12.852 1 95.19 334 LEU A N 1
ATOM 2571 C CA . LEU A 1 334 ? 8.438 -23.422 13.383 1 95.19 334 LEU A CA 1
ATOM 2572 C C . LEU A 1 334 ? 8.648 -22.375 12.289 1 95.19 334 LEU A C 1
ATOM 2574 O O . LEU A 1 334 ? 9.555 -22.5 11.469 1 95.19 334 LEU A O 1
ATOM 2578 N N . LEU A 1 335 ? 7.773 -21.406 12.375 1 95.38 335 LEU A N 1
ATOM 2579 C CA . LEU A 1 335 ? 7.781 -20.375 11.352 1 95.38 335 LEU A CA 1
ATOM 2580 C C . LEU A 1 335 ? 9.055 -19.531 11.43 1 95.38 335 LEU A C 1
ATOM 2582 O O . LEU A 1 335 ? 9.438 -19.078 12.516 1 95.38 335 LEU A O 1
ATOM 2586 N N . LEU A 1 336 ? 9.719 -19.344 10.266 1 95.25 336 LEU A N 1
ATOM 2587 C CA . LEU A 1 336 ? 10.906 -18.5 10.172 1 95.25 336 LEU A CA 1
ATOM 2588 C C . LEU A 1 336 ? 10.617 -17.266 9.344 1 95.25 336 LEU A C 1
ATOM 2590 O O . LEU A 1 336 ? 11.289 -16.234 9.5 1 95.25 336 LEU A O 1
ATOM 2594 N N . GLY A 1 337 ? 9.711 -17.312 8.5 1 94.69 337 GLY A N 1
ATOM 2595 C CA . GLY A 1 337 ? 9.375 -16.219 7.605 1 94.69 337 GLY A CA 1
ATOM 2596 C C . GLY A 1 337 ? 8.523 -16.641 6.426 1 94.69 337 GLY A C 1
ATOM 2597 O O . GLY A 1 337 ? 7.754 -17.609 6.527 1 94.69 337 GLY A O 1
ATOM 2598 N N . LEU A 1 338 ? 8.578 -15.898 5.348 1 95.69 338 LEU A N 1
ATOM 2599 C CA . LEU A 1 338 ? 7.844 -16.234 4.133 1 95.69 338 LEU A CA 1
ATOM 2600 C C . LEU A 1 338 ? 8.586 -15.75 2.896 1 95.69 338 LEU A C 1
ATOM 2602 O O . LEU A 1 338 ? 9.453 -14.875 2.992 1 95.69 338 LEU A O 1
ATOM 2606 N N . VAL A 1 339 ? 8.305 -16.344 1.773 1 96.88 339 VAL A N 1
ATOM 2607 C CA . VAL A 1 339 ? 8.734 -15.898 0.452 1 96.88 339 VAL A CA 1
ATOM 2608 C C . VAL A 1 339 ? 7.512 -15.609 -0.416 1 96.88 339 VAL A C 1
ATOM 2610 O O . VAL A 1 339 ? 6.68 -16.484 -0.645 1 96.88 339 VAL A O 1
ATOM 2613 N N . THR A 1 340 ? 7.387 -14.391 -0.813 1 95.25 340 THR A N 1
ATOM 2614 C CA . THR A 1 340 ? 6.27 -14.008 -1.676 1 95.25 340 THR A CA 1
ATOM 2615 C C . THR A 1 340 ? 6.695 -14.016 -3.143 1 95.25 340 THR A C 1
ATOM 2617 O O . THR A 1 340 ? 7.883 -14.148 -3.449 1 95.25 340 THR A O 1
ATOM 2620 N N . LEU A 1 341 ? 5.68 -13.906 -4.02 1 96.75 341 LEU A N 1
ATOM 2621 C CA . LEU A 1 341 ? 5.996 -13.773 -5.438 1 96.75 341 LEU A CA 1
ATOM 2622 C C . LEU A 1 341 ? 6.84 -12.523 -5.691 1 96.75 341 LEU A C 1
ATOM 2624 O O . LEU A 1 341 ? 7.762 -12.555 -6.512 1 96.75 341 LEU A O 1
ATOM 2628 N N . THR A 1 342 ? 6.535 -11.5 -4.984 1 93.56 342 THR A N 1
ATOM 2629 C CA . THR A 1 342 ? 7.309 -10.266 -5.09 1 93.56 342 THR A CA 1
ATOM 2630 C C . THR A 1 342 ? 8.781 -10.523 -4.762 1 93.56 342 THR A C 1
ATOM 2632 O O . THR A 1 342 ? 9.672 -10.055 -5.473 1 93.56 342 THR A O 1
ATOM 2635 N N . ASP A 1 343 ? 9.016 -11.242 -3.752 1 94.62 343 ASP A N 1
ATOM 2636 C CA . ASP A 1 343 ? 10.375 -11.555 -3.33 1 94.62 343 ASP A CA 1
ATOM 2637 C C . ASP A 1 343 ? 11.109 -12.367 -4.395 1 94.62 343 ASP A C 1
ATOM 2639 O O . ASP A 1 343 ? 12.289 -12.117 -4.668 1 94.62 343 ASP A O 1
ATOM 2643 N N . ILE A 1 344 ? 10.406 -13.305 -4.941 1 97.56 344 ILE A N 1
ATOM 2644 C CA . ILE A 1 344 ? 10.992 -14.156 -5.973 1 97.56 344 ILE A CA 1
ATOM 2645 C C . ILE A 1 344 ? 11.383 -13.312 -7.18 1 97.56 344 ILE A C 1
ATOM 2647 O O . ILE A 1 344 ? 12.523 -13.391 -7.66 1 97.56 344 ILE A O 1
ATOM 2651 N N . LEU A 1 345 ? 10.492 -12.516 -7.625 1 96.44 345 LEU A N 1
ATOM 2652 C CA . LEU A 1 345 ? 10.75 -11.672 -8.789 1 96.44 345 LEU A CA 1
ATOM 2653 C C . LEU A 1 345 ? 11.852 -10.664 -8.492 1 96.44 345 LEU A C 1
ATOM 2655 O O . LEU A 1 345 ? 12.656 -10.336 -9.375 1 96.44 345 LEU A O 1
ATOM 2659 N N . ARG A 1 346 ? 11.883 -10.195 -7.305 1 93.56 346 ARG A N 1
ATOM 2660 C CA . ARG A 1 346 ? 12.898 -9.227 -6.898 1 93.56 346 ARG A CA 1
ATOM 2661 C C . ARG A 1 346 ? 14.297 -9.836 -7 1 93.56 346 ARG A C 1
ATOM 2663 O O . ARG A 1 346 ? 15.195 -9.227 -7.582 1 93.56 346 ARG A O 1
ATOM 2670 N N . VAL A 1 347 ? 14.5 -10.984 -6.461 1 94.88 347 VAL A N 1
ATOM 2671 C CA . VAL A 1 347 ? 15.844 -11.562 -6.438 1 94.88 347 VAL A CA 1
ATOM 2672 C C . VAL A 1 347 ? 16.234 -12 -7.844 1 94.88 347 VAL A C 1
ATOM 2674 O O . VAL A 1 347 ? 17.422 -11.93 -8.211 1 94.88 347 VAL A O 1
ATOM 2677 N N . ILE A 1 348 ? 15.297 -12.445 -8.633 1 94.88 348 ILE A N 1
ATOM 2678 C CA . ILE A 1 348 ? 15.602 -12.797 -10.016 1 94.88 348 ILE A CA 1
ATOM 2679 C C . ILE A 1 348 ? 16.016 -11.547 -10.789 1 94.88 348 ILE A C 1
ATOM 2681 O O . ILE A 1 348 ? 17.047 -11.539 -11.469 1 94.88 348 ILE A O 1
ATOM 2685 N N . ARG A 1 349 ? 15.266 -10.523 -10.68 1 91.12 349 ARG A N 1
ATOM 2686 C CA . ARG A 1 349 ? 15.57 -9.289 -11.398 1 91.12 349 ARG A CA 1
ATOM 2687 C C . ARG A 1 349 ? 16.906 -8.719 -10.969 1 91.12 349 ARG A C 1
ATOM 2689 O O . ARG A 1 349 ? 17.688 -8.25 -11.805 1 91.12 349 ARG A O 1
ATOM 2696 N N . ALA A 1 350 ? 17.125 -8.68 -9.68 1 86.31 350 ALA A N 1
ATOM 2697 C CA . ALA A 1 350 ? 18.375 -8.133 -9.133 1 86.31 350 ALA A CA 1
ATOM 2698 C C . ALA A 1 350 ? 19.594 -8.852 -9.719 1 86.31 350 ALA A C 1
ATOM 2700 O O . ALA A 1 350 ? 20.656 -8.25 -9.875 1 86.31 350 ALA A O 1
ATOM 2701 N N . SER A 1 351 ? 19.422 -10.047 -9.984 1 85.69 351 SER A N 1
ATOM 2702 C CA . SER A 1 351 ? 20.531 -10.836 -10.531 1 85.69 351 SER A CA 1
ATOM 2703 C C . SER A 1 351 ? 20.812 -10.453 -11.984 1 85.69 351 SER A C 1
ATOM 2705 O O . SER A 1 351 ? 21.906 -10.727 -12.492 1 85.69 351 SER A O 1
ATOM 2707 N N . PHE A 1 352 ? 19.891 -9.844 -12.594 1 78.25 352 PHE A N 1
ATOM 2708 C CA . PHE A 1 352 ? 20.078 -9.5 -14 1 78.25 352 PHE A CA 1
ATOM 2709 C C . PHE A 1 352 ? 20.188 -7.988 -14.172 1 78.25 352 PHE A C 1
ATOM 2711 O O . PHE A 1 352 ? 20.562 -7.512 -15.25 1 78.25 352 PHE A O 1
ATOM 2718 N N . SER A 1 353 ? 19.594 -7.109 -13.258 1 64 353 SER A N 1
ATOM 2719 C CA . SER A 1 353 ? 19.688 -5.656 -13.359 1 64 353 SER A CA 1
ATOM 2720 C C . SER A 1 353 ? 21.094 -5.168 -13.055 1 64 353 SER A C 1
ATOM 2722 O O . SER A 1 353 ? 21.453 -4.031 -13.375 1 64 353 SER A O 1
ATOM 2724 N N . SER A 1 354 ? 21.922 -5.758 -12 1 48.22 354 SER A N 1
ATOM 2725 C CA . SER A 1 354 ? 23.281 -5.266 -11.828 1 48.22 354 SER A CA 1
ATOM 2726 C C . SER A 1 354 ? 24.016 -5.148 -13.164 1 48.22 354 SER A C 1
ATOM 2728 O O . SER A 1 354 ? 25.203 -4.863 -13.195 1 48.22 354 SER A O 1
ATOM 2730 N N . LEU A 1 355 ? 23.359 -5.383 -14.219 1 35.31 355 LEU A N 1
ATOM 2731 C CA . LEU A 1 355 ? 24.062 -5.035 -15.445 1 35.31 355 LEU A CA 1
ATOM 2732 C C . LEU A 1 355 ? 23.797 -3.584 -15.828 1 35.31 355 LEU A C 1
ATOM 2734 O O . LEU A 1 355 ? 22.672 -3.096 -15.695 1 35.31 355 LEU A O 1
ATOM 2738 N N . MET B 1 1 ? -36 11.984 8.023 1 51.44 1 MET B N 1
ATOM 2739 C CA . MET B 1 1 ? -36.344 12.867 6.914 1 51.44 1 MET B CA 1
ATOM 2740 C C . MET B 1 1 ? -35.688 14.234 7.074 1 51.44 1 MET B C 1
ATOM 2742 O O . MET B 1 1 ? -35.094 14.75 6.141 1 51.44 1 MET B O 1
ATOM 2746 N N . GLU B 1 2 ? -35.844 14.766 8.242 1 52.12 2 GLU B N 1
ATOM 2747 C CA . GLU B 1 2 ? -35.312 16.094 8.531 1 52.12 2 GLU B CA 1
ATOM 2748 C C . GLU B 1 2 ? -33.781 16.047 8.57 1 52.12 2 GLU B C 1
ATOM 2750 O O . GLU B 1 2 ? -33.125 16.953 8.055 1 52.12 2 GLU B O 1
ATOM 2755 N N . LEU B 1 3 ? -33.312 15 9.117 1 52.88 3 LEU B N 1
ATOM 2756 C CA . LEU B 1 3 ? -31.859 14.875 9.227 1 52.88 3 LEU B CA 1
ATOM 2757 C C . LEU B 1 3 ? -31.219 14.68 7.855 1 52.88 3 LEU B C 1
ATOM 2759 O O . LEU B 1 3 ? -30.156 15.242 7.57 1 52.88 3 LEU B O 1
ATOM 2763 N N . GLN B 1 4 ? -31.828 13.867 7.082 1 54.56 4 GLN B N 1
ATOM 2764 C CA . GLN B 1 4 ? -31.359 13.688 5.711 1 54.56 4 GLN B CA 1
ATOM 2765 C C . GLN B 1 4 ? -31.438 14.992 4.926 1 54.56 4 GLN B C 1
ATOM 2767 O O . GLN B 1 4 ? -30.547 15.305 4.145 1 54.56 4 GLN B O 1
ATOM 2772 N N . GLU B 1 5 ? -32.5 15.672 5.152 1 55.28 5 GLU B N 1
ATOM 2773 C CA . GLU B 1 5 ? -32.688 16.953 4.465 1 55.28 5 GLU B CA 1
ATOM 2774 C C . GLU B 1 5 ? -31.641 17.969 4.887 1 55.28 5 GLU B C 1
ATOM 2776 O O . GLU B 1 5 ? -31.109 18.703 4.055 1 55.28 5 GLU B O 1
ATOM 2781 N N . LYS B 1 6 ? -31.438 18.047 6.211 1 54.81 6 LYS B N 1
ATOM 2782 C CA . LYS B 1 6 ? -30.422 18.969 6.707 1 54.81 6 LYS B CA 1
ATOM 2783 C C . LYS B 1 6 ? -29.031 18.594 6.195 1 54.81 6 LYS B C 1
ATOM 2785 O O . LYS B 1 6 ? -28.219 19.469 5.859 1 54.81 6 LYS B O 1
ATOM 2790 N N . LYS B 1 7 ? -28.812 17.422 6.109 1 60.19 7 LYS B N 1
ATOM 2791 C CA . LYS B 1 7 ? -27.547 16.938 5.566 1 60.19 7 LYS B CA 1
ATOM 2792 C C . LYS B 1 7 ? -27.391 17.328 4.098 1 60.19 7 LYS B C 1
ATOM 2794 O O . LYS B 1 7 ? -26.312 17.734 3.66 1 60.19 7 LYS B O 1
ATOM 2799 N N . GLU B 1 8 ? -28.484 17.125 3.438 1 60.81 8 GLU B N 1
ATOM 2800 C CA . GLU B 1 8 ? -28.484 17.516 2.031 1 60.81 8 GLU B CA 1
ATOM 2801 C C . GLU B 1 8 ? -28.281 19.031 1.878 1 60.81 8 GLU B C 1
ATOM 2803 O O . GLU B 1 8 ? -27.578 19.469 0.967 1 60.81 8 GLU B O 1
ATOM 2808 N N . GLU B 1 9 ? -28.859 19.734 2.754 1 59.19 9 GLU B N 1
ATOM 2809 C CA . GLU B 1 9 ? -28.688 21.188 2.744 1 59.19 9 GLU B CA 1
ATOM 2810 C C . GLU B 1 9 ? -27.266 21.578 3.096 1 59.19 9 GLU B C 1
ATOM 2812 O O . GLU B 1 9 ? -26.688 22.484 2.49 1 59.19 9 GLU B O 1
ATOM 2817 N N . GLU B 1 10 ? -26.688 20.984 4.086 1 59.41 10 GLU B N 1
ATOM 2818 C CA . GLU B 1 10 ? -25.312 21.234 4.484 1 59.41 10 GLU B CA 1
ATOM 2819 C C . GLU B 1 10 ? -24.344 20.891 3.365 1 59.41 10 GLU B C 1
ATOM 2821 O O . GLU B 1 10 ? -23.328 21.578 3.172 1 59.41 10 GLU B O 1
ATOM 2826 N N . LEU B 1 11 ? -24.688 19.828 2.703 1 60.75 11 LEU B N 1
ATOM 2827 C CA . LEU B 1 11 ? -23.859 19.453 1.568 1 60.75 11 LEU B CA 1
ATOM 2828 C C . LEU B 1 11 ? -23.953 20.484 0.447 1 60.75 11 LEU B C 1
ATOM 2830 O O . LEU B 1 11 ? -22.984 20.703 -0.283 1 60.75 11 LEU B O 1
ATOM 2834 N N . GLU B 1 12 ? -25.203 20.906 0.284 1 59.94 12 GLU B N 1
ATOM 2835 C CA . GLU B 1 12 ? -25.438 21.875 -0.78 1 59.94 12 GLU B CA 1
ATOM 2836 C C . GLU B 1 12 ? -24.938 23.266 -0.376 1 59.94 12 GLU B C 1
ATOM 2838 O O . GLU B 1 12 ? -24.719 24.125 -1.23 1 59.94 12 GLU B O 1
ATOM 2843 N N . HIS B 1 13 ? -24.812 23.375 1.029 1 62.44 13 HIS B N 1
ATOM 2844 C CA . HIS B 1 13 ? -24.406 24.688 1.514 1 62.44 13 HIS B CA 1
ATOM 2845 C C . HIS B 1 13 ? -23.188 24.578 2.438 1 62.44 13 HIS B C 1
ATOM 2847 O O . HIS B 1 13 ? -22.891 23.5 2.953 1 62.44 13 HIS B O 1
ATOM 2853 N N . GLY B 1 14 ? -22.016 25.312 2.107 1 77.06 14 GLY B N 1
ATOM 2854 C CA . GLY B 1 14 ? -20.922 25.391 3.072 1 77.06 14 GLY B CA 1
ATOM 2855 C C . GLY B 1 14 ? -19.594 24.953 2.502 1 77.06 14 GLY B C 1
ATOM 2856 O O . GLY B 1 14 ? -19.281 25.234 1.341 1 77.06 14 GLY B O 1
ATOM 2857 N N . ILE B 1 15 ? -18.891 24.25 3.35 1 83.88 15 ILE B N 1
ATOM 2858 C CA . ILE B 1 15 ? -17.5 23.984 3.016 1 83.88 15 ILE B CA 1
ATOM 2859 C C . ILE B 1 15 ? -17.422 22.953 1.898 1 83.88 15 ILE B C 1
ATOM 2861 O O . ILE B 1 15 ? -16.422 22.891 1.166 1 83.88 15 ILE B O 1
ATOM 2865 N N . TRP B 1 16 ? -18.531 22.203 1.68 1 85.06 16 TRP B N 1
ATOM 2866 C CA . TRP B 1 16 ? -18.5 21.109 0.715 1 85.06 16 TRP B CA 1
ATOM 2867 C C . TRP B 1 16 ? -18.797 21.625 -0.693 1 85.06 16 TRP B C 1
ATOM 2869 O O . TRP B 1 16 ? -18.672 20.875 -1.666 1 85.06 16 TRP B O 1
ATOM 2879 N N . LYS B 1 17 ? -19.125 22.922 -0.85 1 83.44 17 LYS B N 1
ATOM 2880 C CA . LYS B 1 17 ? -19.266 23.578 -2.15 1 83.44 17 LYS B CA 1
ATOM 2881 C C . LYS B 1 17 ? -17.922 23.969 -2.727 1 83.44 17 LYS B C 1
ATOM 2883 O O . LYS B 1 17 ? -17.797 24.219 -3.928 1 83.44 17 LYS B O 1
ATOM 2888 N N . ARG B 1 18 ? -17.016 24.031 -1.853 1 88.75 18 ARG B N 1
ATOM 2889 C CA . ARG B 1 18 ? -15.672 24.391 -2.312 1 88.75 18 ARG B CA 1
ATOM 2890 C C . ARG B 1 18 ? -15.039 23.234 -3.086 1 88.75 18 ARG B C 1
ATOM 2892 O O . ARG B 1 18 ? -15.32 22.062 -2.814 1 88.75 18 ARG B O 1
ATOM 2899 N N . ASN B 1 19 ? -14.242 23.672 -4.016 1 89.75 19 ASN B N 1
ATOM 2900 C CA . ASN B 1 19 ? -13.586 22.656 -4.828 1 89.75 19 ASN B CA 1
ATOM 2901 C C . ASN B 1 19 ? -12.078 22.641 -4.598 1 89.75 19 ASN B C 1
ATOM 2903 O O . ASN B 1 19 ? -11.555 23.453 -3.842 1 89.75 19 ASN B O 1
ATOM 2907 N N . VAL B 1 20 ? -11.445 21.719 -5.148 1 90.56 20 VAL B N 1
ATOM 2908 C CA . VAL B 1 20 ? -10.016 21.484 -4.973 1 90.56 20 VAL B CA 1
ATOM 2909 C C . VAL B 1 20 ? -9.227 22.703 -5.461 1 90.56 20 VAL B C 1
ATOM 2911 O O . VAL B 1 20 ? -8.219 23.078 -4.867 1 90.56 20 VAL B O 1
ATOM 2914 N N . ARG B 1 21 ? -9.703 23.312 -6.441 1 89.88 21 ARG B N 1
ATOM 2915 C CA . ARG B 1 21 ? -9.039 24.5 -6.996 1 89.88 21 ARG B CA 1
ATOM 2916 C C . ARG B 1 21 ? -8.891 25.594 -5.941 1 89.88 21 ARG B C 1
ATOM 2918 O O . ARG B 1 21 ? -7.855 26.25 -5.879 1 89.88 21 ARG B O 1
ATOM 2925 N N . ASP B 1 22 ? -9.875 25.703 -5.188 1 89.56 22 ASP B N 1
ATOM 2926 C CA . ASP B 1 22 ? -9.852 26.719 -4.133 1 89.56 22 ASP B CA 1
ATOM 2927 C C . ASP B 1 22 ? -8.703 26.469 -3.156 1 89.56 22 ASP B C 1
ATOM 2929 O O . ASP B 1 22 ? -8.078 27.406 -2.668 1 89.56 22 ASP B O 1
ATOM 2933 N N . LEU B 1 23 ? -8.445 25.25 -2.877 1 91 23 LEU B N 1
ATOM 2934 C CA . LEU B 1 23 ? -7.371 24.891 -1.958 1 91 23 LEU B CA 1
ATOM 2935 C C . LEU B 1 23 ? -6.008 25.109 -2.602 1 91 23 LEU B C 1
ATOM 2937 O O . LEU B 1 23 ? -5.027 25.391 -1.909 1 91 23 LEU B O 1
ATOM 2941 N N . MET B 1 24 ? -5.992 24.938 -3.857 1 90.56 24 MET B N 1
ATOM 2942 C CA . MET B 1 24 ? -4.715 24.938 -4.566 1 90.56 24 MET B CA 1
ATOM 2943 C C . MET B 1 24 ? -4.266 26.359 -4.867 1 90.56 24 MET B C 1
ATOM 2945 O O . MET B 1 24 ? -3.084 26.609 -5.129 1 90.56 24 MET B O 1
ATOM 2949 N N . GLU B 1 25 ? -5.141 27.266 -4.93 1 84.12 25 GLU B N 1
ATOM 2950 C CA . GLU B 1 25 ? -4.844 28.641 -5.32 1 84.12 25 GLU B CA 1
ATOM 2951 C C . GLU B 1 25 ? -3.766 29.25 -4.426 1 84.12 25 GLU B C 1
ATOM 2953 O O . GLU B 1 25 ? -2.92 30.016 -4.898 1 84.12 25 GLU B O 1
ATOM 2958 N N . ARG B 1 26 ? -3.715 28.859 -3.215 1 79.25 26 ARG B N 1
ATOM 2959 C CA . ARG B 1 26 ? -2.75 29.469 -2.299 1 79.25 26 ARG B CA 1
ATOM 2960 C C . ARG B 1 26 ? -1.507 28.594 -2.16 1 79.25 26 ARG B C 1
ATOM 2962 O O . ARG B 1 26 ? -0.568 28.953 -1.445 1 79.25 26 ARG B O 1
ATOM 2969 N N . LYS B 1 27 ? -1.488 27.578 -2.861 1 87.38 27 LYS B N 1
ATOM 2970 C CA . LYS B 1 27 ? -0.369 26.656 -2.711 1 87.38 27 LYS B CA 1
ATOM 2971 C C . LYS B 1 27 ? 0.803 27.062 -3.6 1 87.38 27 LYS B C 1
ATOM 2973 O O . LYS B 1 27 ? 0.604 27.625 -4.676 1 87.38 27 LYS B O 1
ATOM 2978 N N . ARG B 1 28 ? 1.94 26.812 -3.123 1 84.38 28 ARG B N 1
ATOM 2979 C CA . ARG B 1 28 ? 3.158 27.078 -3.881 1 84.38 28 ARG B CA 1
ATOM 2980 C C . ARG B 1 28 ? 3.248 26.172 -5.105 1 84.38 28 ARG B C 1
ATOM 2982 O O . ARG B 1 28 ? 2.516 25.188 -5.211 1 84.38 28 ARG B O 1
ATOM 2989 N N . ARG B 1 29 ? 4.211 26.562 -5.977 1 87.44 29 ARG B N 1
ATOM 2990 C CA . ARG B 1 29 ? 4.477 25.766 -7.176 1 87.44 29 ARG B CA 1
ATOM 2991 C C . ARG B 1 29 ? 5 24.375 -6.816 1 87.44 29 ARG B C 1
ATOM 2993 O O . ARG B 1 29 ? 5.621 24.203 -5.766 1 87.44 29 ARG B O 1
ATOM 3000 N N . LEU B 1 30 ? 4.77 23.484 -7.758 1 92.38 30 LEU B N 1
ATOM 3001 C CA . LEU B 1 30 ? 5.184 22.109 -7.551 1 92.38 30 LEU B CA 1
ATOM 3002 C C . LEU B 1 30 ? 6.703 22 -7.516 1 92.38 30 LEU B C 1
ATOM 3004 O O . LEU B 1 30 ? 7.387 22.453 -8.438 1 92.38 30 LEU B O 1
ATOM 3008 N N . VAL B 1 31 ? 7.211 21.484 -6.465 1 93.81 31 VAL B N 1
ATOM 3009 C CA . VAL B 1 31 ? 8.625 21.156 -6.395 1 93.81 31 VAL B CA 1
ATOM 3010 C C . VAL B 1 31 ? 8.859 19.75 -6.969 1 93.81 31 VAL B C 1
ATOM 3012 O O . VAL B 1 31 ? 8.172 18.797 -6.59 1 93.81 31 VAL B O 1
ATOM 3015 N N . GLU B 1 32 ? 9.68 19.625 -7.953 1 93.38 32 GLU B N 1
ATOM 3016 C CA . GLU B 1 32 ? 10 18.359 -8.602 1 93.38 32 GLU B CA 1
ATOM 3017 C C . GLU B 1 32 ? 11.5 18.203 -8.797 1 93.38 32 GLU B C 1
ATOM 3019 O O . GLU B 1 32 ? 12.258 19.156 -8.648 1 93.38 32 GLU B O 1
ATOM 3024 N N . VAL B 1 33 ? 11.93 16.984 -9.031 1 93.94 33 VAL B N 1
ATOM 3025 C CA . VAL B 1 33 ? 13.312 16.734 -9.414 1 93.94 33 VAL B CA 1
ATOM 3026 C C . VAL B 1 33 ? 13.352 15.945 -10.727 1 93.94 33 VAL B C 1
ATOM 3028 O O . VAL B 1 33 ? 12.453 15.148 -11.008 1 93.94 33 VAL B O 1
ATOM 3031 N N . PRO B 1 34 ? 14.391 16.234 -11.531 1 92.5 34 PRO B N 1
ATOM 3032 C CA . PRO B 1 34 ? 14.531 15.422 -12.734 1 92.5 34 PRO B CA 1
ATOM 3033 C C . PRO B 1 34 ? 14.906 13.969 -12.422 1 92.5 34 PRO B C 1
ATOM 3035 O O . PRO B 1 34 ? 15.531 13.703 -11.391 1 92.5 34 PRO B O 1
ATOM 3038 N N . TYR B 1 35 ? 14.547 13.07 -13.312 1 89.5 35 TYR B N 1
ATOM 3039 C CA . TYR B 1 35 ? 14.734 11.633 -13.102 1 89.5 35 TYR B CA 1
ATOM 3040 C C . TYR B 1 35 ? 16.219 11.289 -12.969 1 89.5 35 TYR B C 1
ATOM 3042 O O . TYR B 1 35 ? 16.562 10.242 -12.43 1 89.5 35 TYR B O 1
ATOM 3050 N N . THR B 1 36 ? 17.094 12.211 -13.328 1 91.06 36 THR B N 1
ATOM 3051 C CA . THR B 1 36 ? 18.531 11.977 -13.305 1 91.06 36 THR B CA 1
ATOM 3052 C C . THR B 1 36 ? 19.156 12.617 -12.062 1 91.06 36 THR B C 1
ATOM 3054 O O . THR B 1 36 ? 20.375 12.539 -11.867 1 91.06 36 THR B O 1
ATOM 3057 N N . ALA B 1 37 ? 18.328 13.234 -11.305 1 93.06 37 ALA B N 1
ATOM 3058 C CA . ALA B 1 37 ? 18.875 13.914 -10.133 1 93.06 37 ALA B CA 1
ATOM 3059 C C . ALA B 1 37 ? 19.578 12.93 -9.211 1 93.06 37 ALA B C 1
ATOM 3061 O O . ALA B 1 37 ? 19.172 11.766 -9.102 1 93.06 37 ALA B O 1
ATOM 3062 N N . SER B 1 38 ? 20.609 13.414 -8.547 1 89.25 38 SER B N 1
ATOM 3063 C CA . SER B 1 38 ? 21.281 12.602 -7.535 1 89.25 38 SER B CA 1
ATOM 3064 C C . SER B 1 38 ? 20.453 12.508 -6.262 1 89.25 38 SER B C 1
ATOM 3066 O O . SER B 1 38 ? 19.516 13.289 -6.066 1 89.25 38 SER B O 1
ATOM 3068 N N . LEU B 1 39 ? 20.812 11.594 -5.434 1 88.5 39 LEU B N 1
ATOM 3069 C CA . LEU B 1 39 ? 20.141 11.477 -4.145 1 88.5 39 LEU B CA 1
ATOM 3070 C C . LEU B 1 39 ? 20.406 12.703 -3.277 1 88.5 39 LEU B C 1
ATOM 3072 O O . LEU B 1 39 ? 19.516 13.18 -2.58 1 88.5 39 LEU B O 1
ATOM 3076 N N . THR B 1 40 ? 21.609 13.188 -3.4 1 83.88 40 THR B N 1
ATOM 3077 C CA . THR B 1 40 ? 21.969 14.383 -2.645 1 83.88 40 THR B CA 1
ATOM 3078 C C . THR B 1 40 ? 21.094 15.57 -3.062 1 83.88 40 THR B C 1
ATOM 3080 O O . THR B 1 40 ? 20.562 16.281 -2.211 1 83.88 40 THR B O 1
ATOM 3083 N N . ASP B 1 41 ? 21 15.703 -4.332 1 89 41 ASP B N 1
ATOM 3084 C CA . ASP B 1 41 ? 20.172 16.797 -4.84 1 89 41 ASP B CA 1
ATOM 3085 C C . ASP B 1 41 ? 18.734 16.641 -4.387 1 89 41 ASP B C 1
ATOM 3087 O O . ASP B 1 41 ? 18.062 17.625 -4.07 1 89 41 ASP B O 1
ATOM 3091 N N . THR B 1 42 ? 18.297 15.469 -4.398 1 90.5 42 THR B N 1
ATOM 3092 C CA . THR B 1 42 ? 16.922 15.188 -4.012 1 90.5 42 THR B CA 1
ATOM 3093 C C . THR B 1 42 ? 16.703 15.461 -2.523 1 90.5 42 THR B C 1
ATOM 3095 O O . THR B 1 42 ? 15.734 16.109 -2.139 1 90.5 42 THR B O 1
ATOM 3098 N N . ILE B 1 43 ? 17.625 15.039 -1.712 1 85.31 43 ILE B N 1
ATOM 3099 C CA . ILE B 1 43 ? 17.562 15.312 -0.28 1 85.31 43 ILE B CA 1
ATOM 3100 C C . ILE B 1 43 ? 17.547 16.812 -0.038 1 85.31 43 ILE B C 1
ATOM 3102 O O . ILE B 1 43 ? 16.75 17.312 0.752 1 85.31 43 ILE B O 1
ATOM 3106 N N . ASN B 1 44 ? 18.391 17.5 -0.744 1 86.12 44 ASN B N 1
ATOM 3107 C CA . ASN B 1 44 ? 18.453 18.953 -0.609 1 86.12 44 ASN B CA 1
ATOM 3108 C C . ASN B 1 44 ? 17.125 19.609 -0.984 1 86.12 44 ASN B C 1
ATOM 3110 O O . ASN B 1 44 ? 16.672 20.531 -0.317 1 86.12 44 ASN B O 1
ATOM 3114 N N . ALA B 1 45 ? 16.531 19.094 -1.999 1 90.19 45 ALA B N 1
ATOM 3115 C CA . ALA B 1 45 ? 15.242 19.641 -2.42 1 90.19 45 ALA B CA 1
ATOM 3116 C C . ALA B 1 45 ? 14.172 19.391 -1.357 1 90.19 45 ALA B C 1
ATOM 3118 O O . ALA B 1 45 ? 13.367 20.281 -1.065 1 90.19 45 ALA B O 1
ATOM 3119 N N . LEU B 1 46 ? 14.172 18.234 -0.795 1 87.56 46 LEU B N 1
ATOM 3120 C CA . LEU B 1 46 ? 13.211 17.906 0.252 1 87.56 46 LEU B CA 1
ATOM 3121 C C . LEU B 1 46 ? 13.398 18.797 1.471 1 87.56 46 LEU B C 1
ATOM 3123 O O . LEU B 1 46 ? 12.438 19.359 1.989 1 87.56 46 LEU B O 1
ATOM 3127 N N . VAL B 1 47 ? 14.609 18.938 1.867 1 83.06 47 VAL B N 1
ATOM 3128 C CA . VAL B 1 47 ? 14.945 19.703 3.066 1 83.06 47 VAL B CA 1
ATOM 3129 C C . VAL B 1 47 ? 14.672 21.188 2.83 1 83.06 47 VAL B C 1
ATOM 3131 O O . VAL B 1 47 ? 14.008 21.844 3.641 1 83.06 47 VAL B O 1
ATOM 3134 N N . ALA B 1 48 ? 15.133 21.734 1.713 1 85.75 48 ALA B N 1
ATOM 3135 C CA . ALA B 1 48 ? 15.008 23.141 1.393 1 85.75 48 ALA B CA 1
ATOM 3136 C C . ALA B 1 48 ? 13.547 23.562 1.312 1 85.75 48 ALA B C 1
ATOM 3138 O O . ALA B 1 48 ? 13.195 24.703 1.631 1 85.75 48 ALA B O 1
ATOM 3139 N N . ASN B 1 49 ? 12.688 22.641 0.946 1 88.81 49 ASN B N 1
ATOM 3140 C CA . ASN B 1 49 ? 11.289 23 0.734 1 88.81 49 ASN B CA 1
ATOM 3141 C C . ASN B 1 49 ? 10.398 22.438 1.842 1 88.81 49 ASN B C 1
ATOM 3143 O O . ASN B 1 49 ? 9.18 22.609 1.801 1 88.81 49 ASN B O 1
ATOM 3147 N N . ASP B 1 50 ? 10.93 21.766 2.799 1 83.62 50 ASP B N 1
ATOM 3148 C CA . ASP B 1 50 ? 10.234 21.188 3.947 1 83.62 50 ASP B CA 1
ATOM 3149 C C . ASP B 1 50 ? 9.102 20.266 3.5 1 83.62 50 ASP B C 1
ATOM 3151 O O . ASP B 1 50 ? 7.957 20.438 3.938 1 83.62 50 ASP B O 1
ATOM 3155 N N . ILE B 1 51 ? 9.453 19.438 2.537 1 86.94 51 ILE B N 1
ATOM 3156 C CA . ILE B 1 51 ? 8.492 18.453 2.066 1 86.94 51 ILE B CA 1
ATOM 3157 C C . ILE B 1 51 ? 9.039 17.047 2.307 1 86.94 51 ILE B C 1
ATOM 3159 O O . ILE B 1 51 ? 10.242 16.859 2.494 1 86.94 51 ILE B O 1
ATOM 3163 N N . VAL B 1 52 ? 8.141 16.078 2.316 1 85.88 52 VAL B N 1
ATOM 3164 C CA . VAL B 1 52 ? 8.562 14.734 2.711 1 85.88 52 VAL B CA 1
ATOM 3165 C C . VAL B 1 52 ? 8.602 13.828 1.486 1 85.88 52 VAL B C 1
ATOM 3167 O O . VAL B 1 52 ? 9.125 12.711 1.548 1 85.88 52 VAL B O 1
ATOM 3170 N N . ALA B 1 53 ? 8.047 14.219 0.387 1 90.56 53 ALA B N 1
ATOM 3171 C CA . ALA B 1 53 ? 8.016 13.477 -0.872 1 90.56 53 ALA B CA 1
ATOM 3172 C C . ALA B 1 53 ? 8.047 14.43 -2.066 1 90.56 53 ALA B C 1
ATOM 3174 O O . ALA B 1 53 ? 7.582 15.57 -1.974 1 90.56 53 ALA B O 1
ATOM 3175 N N . ILE B 1 54 ? 8.586 13.945 -3.148 1 92 54 ILE B N 1
ATOM 3176 C CA . ILE B 1 54 ? 8.805 14.805 -4.305 1 92 54 ILE B CA 1
ATOM 3177 C C . ILE B 1 54 ? 8.57 14.016 -5.59 1 92 54 ILE B C 1
ATOM 3179 O O . ILE B 1 54 ? 9.023 12.883 -5.719 1 92 54 ILE B O 1
ATOM 3183 N N . PRO B 1 55 ? 7.734 14.555 -6.496 1 91.12 55 PRO B N 1
ATOM 3184 C CA . PRO B 1 55 ? 7.566 13.875 -7.781 1 91.12 55 PRO B CA 1
ATOM 3185 C C . PRO B 1 55 ? 8.828 13.898 -8.633 1 91.12 55 PRO B C 1
ATOM 3187 O O . PRO B 1 55 ? 9.602 14.859 -8.57 1 91.12 55 PRO B O 1
ATOM 3190 N N . VAL B 1 56 ? 9.023 12.859 -9.398 1 90.56 56 VAL B N 1
ATOM 3191 C CA . VAL B 1 56 ? 10.156 12.719 -10.297 1 90.56 56 VAL B CA 1
ATOM 3192 C C . VAL B 1 56 ? 9.703 12.945 -11.742 1 90.56 56 VAL B C 1
ATOM 3194 O O . VAL B 1 56 ? 8.797 12.266 -12.227 1 90.56 56 VAL B O 1
ATOM 3197 N N . ALA B 1 57 ? 10.375 13.898 -12.375 1 88.88 57 ALA B N 1
ATOM 3198 C CA . ALA B 1 57 ? 10.023 14.266 -13.742 1 88.88 57 ALA B CA 1
ATOM 3199 C C . ALA B 1 57 ? 11.016 13.672 -14.742 1 88.88 57 ALA B C 1
ATOM 3201 O O . ALA B 1 57 ? 12.227 13.688 -14.508 1 88.88 57 ALA B O 1
ATOM 3202 N N . ALA B 1 58 ? 10.469 13.086 -15.805 1 86.5 58 ALA B N 1
ATOM 3203 C CA . ALA B 1 58 ? 11.258 12.531 -16.891 1 86.5 58 ALA B CA 1
ATOM 3204 C C . ALA B 1 58 ? 10.75 13.031 -18.25 1 86.5 58 ALA B C 1
ATOM 3206 O O . ALA B 1 58 ? 9.664 13.617 -18.328 1 86.5 58 ALA B O 1
ATOM 3207 N N . PRO B 1 59 ? 11.688 12.875 -19.25 1 82.69 59 PRO B N 1
ATOM 3208 C CA . PRO B 1 59 ? 11.148 13.141 -20.594 1 82.69 59 PRO B CA 1
ATOM 3209 C C . PRO B 1 59 ? 9.938 12.273 -20.922 1 82.69 59 PRO B C 1
ATOM 3211 O O . PRO B 1 59 ? 9.828 11.148 -20.422 1 82.69 59 PRO B O 1
ATOM 3214 N N . PRO B 1 60 ? 9.078 12.859 -21.766 1 75.69 60 PRO B N 1
ATOM 3215 C CA . PRO B 1 60 ? 7.902 12.062 -22.125 1 75.69 60 PRO B CA 1
ATOM 3216 C C . PRO B 1 60 ? 8.266 10.734 -22.766 1 75.69 60 PRO B C 1
ATOM 3218 O O . PRO B 1 60 ? 9.227 10.656 -23.531 1 75.69 60 PRO B O 1
ATOM 3221 N N . GLY B 1 61 ? 7.527 9.664 -22.562 1 65.19 61 GLY B N 1
ATOM 3222 C CA . GLY B 1 61 ? 7.715 8.352 -23.156 1 65.19 61 GLY B CA 1
ATOM 3223 C C . GLY B 1 61 ? 8.609 7.438 -22.344 1 65.19 61 GLY B C 1
ATOM 3224 O O . GLY B 1 61 ? 8.727 6.246 -22.641 1 65.19 61 GLY B O 1
ATOM 3225 N N . ARG B 1 62 ? 9.453 7.898 -21.578 1 58.81 62 ARG B N 1
ATOM 3226 C CA . ARG B 1 62 ? 10.352 7.074 -20.766 1 58.81 62 ARG B CA 1
ATOM 3227 C C . ARG B 1 62 ? 9.609 6.41 -19.625 1 58.81 62 ARG B C 1
ATOM 3229 O O . ARG B 1 62 ? 9.125 7.09 -18.719 1 58.81 62 ARG B O 1
ATOM 3236 N N . TRP B 1 63 ? 8.727 5.531 -20.062 1 51.44 63 TRP B N 1
ATOM 3237 C CA . TRP B 1 63 ? 7.789 5.035 -19.062 1 51.44 63 TRP B CA 1
ATOM 3238 C C . TRP B 1 63 ? 8.461 4.023 -18.141 1 51.44 63 TRP B C 1
ATOM 3240 O O . TRP B 1 63 ? 9.031 3.031 -18.609 1 51.44 63 TRP B O 1
ATOM 3250 N N . ILE B 1 64 ? 9.242 4.316 -17.312 1 47.25 64 ILE B N 1
ATOM 3251 C CA . ILE B 1 64 ? 9.617 3.209 -16.438 1 47.25 64 ILE B CA 1
ATOM 3252 C C . ILE B 1 64 ? 8.414 2.771 -15.609 1 47.25 64 ILE B C 1
ATOM 3254 O O . ILE B 1 64 ? 8.18 1.574 -15.422 1 47.25 64 ILE B O 1
ATOM 3258 N N . GLY B 1 65 ? 7.984 3.715 -14.617 1 44.25 65 GLY B N 1
ATOM 3259 C CA . GLY B 1 65 ? 7.332 3.324 -13.375 1 44.25 65 GLY B CA 1
ATOM 3260 C C . GLY B 1 65 ? 5.824 3.242 -13.5 1 44.25 65 GLY B C 1
ATOM 3261 O O . GLY B 1 65 ? 5.293 3.061 -14.594 1 44.25 65 GLY B O 1
ATOM 3262 N N . ALA B 1 66 ? 5.078 3.727 -12.406 1 44.53 66 ALA B N 1
ATOM 3263 C CA . ALA B 1 66 ? 3.779 3.689 -11.734 1 44.53 66 ALA B CA 1
ATOM 3264 C C . ALA B 1 66 ? 2.664 4.148 -12.664 1 44.53 66 ALA B C 1
ATOM 3266 O O . ALA B 1 66 ? 2.697 5.273 -13.172 1 44.53 66 ALA B O 1
ATOM 3267 N N . GLY B 1 67 ? 1.762 3.211 -12.945 1 47.31 67 GLY B N 1
ATOM 3268 C CA . GLY B 1 67 ? 0.388 3.383 -13.391 1 47.31 67 GLY B CA 1
ATOM 3269 C C . GLY B 1 67 ? 0.283 3.932 -14.805 1 47.31 67 GLY B C 1
ATOM 3270 O O . GLY B 1 67 ? -0.771 4.43 -15.203 1 47.31 67 GLY B O 1
ATOM 3271 N N . GLY B 1 68 ? 1.521 3.533 -15.617 1 51.03 68 GLY B N 1
ATOM 3272 C CA . GLY B 1 68 ? 1.354 4.184 -16.906 1 51.03 68 GLY B CA 1
ATOM 3273 C C . GLY B 1 68 ? 0.86 5.613 -16.797 1 51.03 68 GLY B C 1
ATOM 3274 O O . GLY B 1 68 ? -0.231 5.938 -17.266 1 51.03 68 GLY B O 1
ATOM 3275 N N . SER B 1 69 ? 1.649 6.395 -15.883 1 52.97 69 SER B N 1
ATOM 3276 C CA . SER B 1 69 ? 1.128 7.727 -15.586 1 52.97 69 SER B CA 1
ATOM 3277 C C . SER B 1 69 ? 0.978 8.555 -16.844 1 52.97 69 SER B C 1
ATOM 3279 O O . SER B 1 69 ? 1.864 8.562 -17.703 1 52.97 69 SER B O 1
ATOM 3281 N N . ALA B 1 70 ? -0.104 8.711 -17.062 1 61.28 70 ALA B N 1
ATOM 3282 C CA . ALA B 1 70 ? -0.444 9.625 -18.141 1 61.28 70 ALA B CA 1
ATOM 3283 C C . ALA B 1 70 ? -0.389 11.078 -17.672 1 61.28 70 ALA B C 1
ATOM 3285 O O . ALA B 1 70 ? -1.046 11.945 -18.25 1 61.28 70 ALA B O 1
ATOM 3286 N N . ILE B 1 71 ? 0.578 11.305 -16.688 1 66.19 71 ILE B N 1
ATOM 3287 C CA . ILE B 1 71 ? 0.636 12.68 -16.188 1 66.19 71 ILE B CA 1
ATOM 3288 C C . ILE B 1 71 ? 1.752 13.438 -16.891 1 66.19 71 ILE B C 1
ATOM 3290 O O . ILE B 1 71 ? 2.928 13.289 -16.562 1 66.19 71 ILE B O 1
ATOM 3294 N N . VAL B 1 72 ? 1.382 14.227 -17.812 1 68.5 72 VAL B N 1
ATOM 3295 C CA . VAL B 1 72 ? 2.303 14.914 -18.703 1 68.5 72 VAL B CA 1
ATOM 3296 C C . VAL B 1 72 ? 2.08 16.422 -18.625 1 68.5 72 VAL B C 1
ATOM 3298 O O . VAL B 1 72 ? 0.941 16.891 -18.656 1 68.5 72 VAL B O 1
ATOM 3301 N N . GLU B 1 73 ? 3.143 17.094 -18.312 1 73.31 73 GLU B N 1
ATOM 3302 C CA . GLU B 1 73 ? 3.096 18.547 -18.453 1 73.31 73 GLU B CA 1
ATOM 3303 C C . GLU B 1 73 ? 3.365 18.969 -19.906 1 73.31 73 GLU B C 1
ATOM 3305 O O . GLU B 1 73 ? 4.316 18.5 -20.531 1 73.31 73 GLU B O 1
ATOM 3310 N N . SER B 1 74 ? 2.52 19.891 -20.391 1 75.25 74 SER B N 1
ATOM 3311 C CA . SER B 1 74 ? 2.617 20.328 -21.781 1 75.25 74 SER B CA 1
ATOM 3312 C C . SER B 1 74 ? 2.979 21.797 -21.875 1 75.25 74 SER B C 1
ATOM 3314 O O . SER B 1 74 ? 2.75 22.562 -20.938 1 75.25 74 SER B O 1
ATOM 3316 N N . ASP B 1 75 ? 3.646 22.016 -23.047 1 73.56 75 ASP B N 1
ATOM 3317 C CA . ASP B 1 75 ? 3.93 23.422 -23.328 1 73.56 75 ASP B CA 1
ATOM 3318 C C . ASP B 1 75 ? 2.639 24.234 -23.422 1 73.56 75 ASP B C 1
ATOM 3320 O O . ASP B 1 75 ? 1.673 23.812 -24.047 1 73.56 75 ASP B O 1
ATOM 3324 N N . LYS B 1 76 ? 2.719 25.438 -22.891 1 71.12 76 LYS B N 1
ATOM 3325 C CA . LYS B 1 76 ? 1.511 26.25 -22.812 1 71.12 76 LYS B CA 1
ATOM 3326 C C . LYS B 1 76 ? 1.078 26.734 -24.203 1 71.12 76 LYS B C 1
ATOM 3328 O O . LYS B 1 76 ? -0.117 26.844 -24.469 1 71.12 76 LYS B O 1
ATOM 3333 N N . VAL B 1 77 ? 2.031 26.922 -25.016 1 69.56 77 VAL B N 1
ATOM 3334 C CA . VAL B 1 77 ? 1.776 27.547 -26.312 1 69.56 77 VAL B CA 1
ATOM 3335 C C . VAL B 1 77 ? 1.517 26.469 -27.359 1 69.56 77 VAL B C 1
ATOM 3337 O O . VAL B 1 77 ? 0.488 26.484 -28.047 1 69.56 77 VAL B O 1
ATOM 3340 N N . THR B 1 78 ? 2.322 25.422 -27.375 1 71.94 78 THR B N 1
ATOM 3341 C CA . THR B 1 78 ? 2.281 24.453 -28.469 1 71.94 78 THR B CA 1
ATOM 3342 C C . THR B 1 78 ? 1.45 23.234 -28.078 1 71.94 78 THR B C 1
ATOM 3344 O O . THR B 1 78 ? 1.015 22.469 -28.938 1 71.94 78 THR B O 1
ATOM 3347 N N . GLY B 1 79 ? 1.323 23.016 -26.797 1 74.12 79 GLY B N 1
ATOM 3348 C CA . GLY B 1 79 ? 0.637 21.828 -26.328 1 74.12 79 GLY B CA 1
ATOM 3349 C C . GLY B 1 79 ? 1.501 20.578 -26.391 1 74.12 79 GLY B C 1
ATOM 3350 O O . GLY B 1 79 ? 1.049 19.484 -26.047 1 74.12 79 GLY B O 1
ATOM 3351 N N . ALA B 1 80 ? 2.729 20.797 -26.75 1 76.88 80 ALA B N 1
ATOM 3352 C CA . ALA B 1 80 ? 3.635 19.656 -26.859 1 76.88 80 ALA B CA 1
ATOM 3353 C C . ALA B 1 80 ? 4.051 19.141 -25.484 1 76.88 80 ALA B C 1
ATOM 3355 O O . ALA B 1 80 ? 4.297 19.922 -24.578 1 76.88 80 ALA B O 1
ATOM 3356 N N . PRO B 1 81 ? 4.031 17.781 -25.422 1 77.88 81 PRO B N 1
ATOM 3357 C CA . PRO B 1 81 ? 4.504 17.234 -24.141 1 77.88 81 PRO B CA 1
ATOM 3358 C C . PRO B 1 81 ? 5.93 17.672 -23.812 1 77.88 81 PRO B C 1
ATOM 3360 O O . PRO B 1 81 ? 6.812 17.594 -24.672 1 77.88 81 PRO B O 1
ATOM 3363 N N . ARG B 1 82 ? 6.105 18.188 -22.562 1 82.88 82 ARG B N 1
ATOM 3364 C CA . ARG B 1 82 ? 7.414 18.672 -22.125 1 82.88 82 ARG B CA 1
ATOM 3365 C C . ARG B 1 82 ? 8.055 17.703 -21.141 1 82.88 82 ARG B C 1
ATOM 3367 O O . ARG B 1 82 ? 9.234 17.375 -21.266 1 82.88 82 ARG B O 1
ATOM 3374 N N . LYS B 1 83 ? 7.285 17.312 -20.156 1 84.12 83 LYS B N 1
ATOM 3375 C CA . LYS B 1 83 ? 7.805 16.359 -19.172 1 84.12 83 LYS B CA 1
ATOM 3376 C C . LYS B 1 83 ? 6.691 15.453 -18.641 1 84.12 83 LYS B C 1
ATOM 3378 O O . LYS B 1 83 ? 5.512 15.797 -18.734 1 84.12 83 LYS B O 1
ATOM 3383 N N . GLN B 1 84 ? 7.113 14.328 -18.172 1 82.69 84 GLN B N 1
ATOM 3384 C CA . GLN B 1 84 ? 6.23 13.32 -17.594 1 82.69 84 GLN B CA 1
ATOM 3385 C C . GLN B 1 84 ? 6.648 12.969 -16.172 1 82.69 84 GLN B C 1
ATOM 3387 O O . GLN B 1 84 ? 7.84 12.82 -15.883 1 82.69 84 GLN B O 1
ATOM 3392 N N . TYR B 1 85 ? 5.641 13.008 -15.281 1 84.38 85 TYR B N 1
ATOM 3393 C CA . TYR B 1 85 ? 5.926 12.562 -13.922 1 84.38 85 TYR B CA 1
ATOM 3394 C C . TYR B 1 85 ? 5.848 11.047 -13.82 1 84.38 85 TYR B C 1
ATOM 3396 O O . TYR B 1 85 ? 4.816 10.445 -14.148 1 84.38 85 TYR B O 1
ATOM 3404 N N . ILE B 1 86 ? 6.906 10.422 -13.273 1 82.62 86 ILE B N 1
ATOM 3405 C CA . ILE B 1 86 ? 7.012 8.969 -13.422 1 82.62 86 ILE B CA 1
ATOM 3406 C C . ILE B 1 86 ? 6.918 8.305 -12.055 1 82.62 86 ILE B C 1
ATOM 3408 O O . ILE B 1 86 ? 6.898 7.078 -11.953 1 82.62 86 ILE B O 1
ATOM 3412 N N . GLY B 1 87 ? 6.879 9.047 -11.016 1 86.12 87 GLY B N 1
ATOM 3413 C CA . GLY B 1 87 ? 6.77 8.516 -9.664 1 86.12 87 GLY B CA 1
ATOM 3414 C C . GLY B 1 87 ? 7.07 9.539 -8.586 1 86.12 87 GLY B C 1
ATOM 3415 O O . GLY B 1 87 ? 7.23 10.727 -8.883 1 86.12 87 GLY B O 1
ATOM 3416 N N . MET B 1 88 ? 7.035 9.062 -7.359 1 90 88 MET B N 1
ATOM 3417 C CA . MET B 1 88 ? 7.379 9.867 -6.191 1 90 88 MET B CA 1
ATOM 3418 C C . MET B 1 88 ? 8.555 9.266 -5.434 1 90 88 MET B C 1
ATOM 3420 O O . MET B 1 88 ? 8.719 8.039 -5.414 1 90 88 MET B O 1
ATOM 3424 N N . VAL B 1 89 ? 9.312 10.117 -4.906 1 90.5 89 VAL B N 1
ATOM 3425 C CA . VAL B 1 89 ? 10.375 9.672 -4.012 1 90.5 89 VAL B CA 1
ATOM 3426 C C . VAL B 1 89 ? 10.281 10.414 -2.682 1 90.5 89 VAL B C 1
ATOM 3428 O O . VAL B 1 89 ? 10.117 11.633 -2.654 1 90.5 89 VAL B O 1
ATOM 3431 N N . SER B 1 90 ? 10.289 9.672 -1.666 1 88.81 90 SER B N 1
ATOM 3432 C CA . SER B 1 90 ? 10.258 10.25 -0.325 1 88.81 90 SER B CA 1
ATOM 3433 C C . SER B 1 90 ? 11.578 10.047 0.398 1 88.81 90 SER B C 1
ATOM 3435 O O . SER B 1 90 ? 12.461 9.336 -0.095 1 88.81 90 SER B O 1
ATOM 3437 N N . MET B 1 91 ? 11.648 10.641 1.517 1 83.19 91 MET B N 1
ATOM 3438 C CA . MET B 1 91 ? 12.828 10.461 2.359 1 83.19 91 MET B CA 1
ATOM 3439 C C . MET B 1 91 ? 12.992 8.992 2.748 1 83.19 91 MET B C 1
ATOM 3441 O O . MET B 1 91 ? 14.117 8.492 2.83 1 83.19 91 MET B O 1
ATOM 3445 N N . LEU B 1 92 ? 11.906 8.367 2.967 1 85.56 92 LEU B N 1
ATOM 3446 C CA . LEU B 1 92 ? 11.961 6.961 3.334 1 85.56 92 LEU B CA 1
ATOM 3447 C C . LEU B 1 92 ? 12.609 6.133 2.225 1 85.56 92 LEU B C 1
ATOM 3449 O O . LEU B 1 92 ? 13.414 5.242 2.496 1 85.56 92 LEU B O 1
ATOM 3453 N N . ASP B 1 93 ? 12.297 6.43 0.988 1 87.06 93 ASP B N 1
ATOM 3454 C CA . ASP B 1 93 ? 12.914 5.734 -0.138 1 87.06 93 ASP B CA 1
ATOM 3455 C C . ASP B 1 93 ? 14.438 5.871 -0.105 1 87.06 93 ASP B C 1
ATOM 3457 O O . ASP B 1 93 ? 15.156 4.902 -0.335 1 87.06 93 ASP B O 1
ATOM 3461 N N . ILE B 1 94 ? 14.875 7.02 0.16 1 84.12 94 ILE B N 1
ATOM 3462 C CA . ILE B 1 94 ? 16.297 7.336 0.153 1 84.12 94 ILE B CA 1
ATOM 3463 C C . ILE B 1 94 ? 17 6.605 1.298 1 84.12 94 ILE B C 1
ATOM 3465 O O . ILE B 1 94 ? 18.031 5.973 1.098 1 84.12 94 ILE B O 1
ATOM 3469 N N . LEU B 1 95 ? 16.422 6.617 2.422 1 81.38 95 LEU B N 1
ATOM 3470 C CA . LEU B 1 95 ? 17.016 5.992 3.6 1 81.38 95 LEU B CA 1
ATOM 3471 C C . LEU B 1 95 ? 17.078 4.48 3.438 1 81.38 95 LEU B C 1
ATOM 3473 O O . LEU B 1 95 ? 18.062 3.85 3.83 1 81.38 95 LEU B O 1
ATOM 3477 N N . ILE B 1 96 ? 16.047 3.963 2.861 1 83.12 96 ILE B N 1
ATOM 3478 C CA . ILE B 1 96 ? 16.016 2.527 2.605 1 83.12 96 ILE B CA 1
ATOM 3479 C C . ILE B 1 96 ? 17.141 2.154 1.635 1 83.12 96 ILE B C 1
ATOM 3481 O O . ILE B 1 96 ? 17.828 1.148 1.825 1 83.12 96 ILE B O 1
ATOM 3485 N N . HIS B 1 97 ? 17.266 2.934 0.644 1 83.62 97 HIS B N 1
ATOM 3486 C CA . HIS B 1 97 ? 18.328 2.701 -0.321 1 83.62 97 HIS B CA 1
ATOM 3487 C C . HIS B 1 97 ? 19.703 2.711 0.357 1 83.62 97 HIS B C 1
ATOM 3489 O O . HIS B 1 97 ? 20.531 1.835 0.103 1 83.62 97 HIS B O 1
ATOM 3495 N N . ILE B 1 98 ? 19.875 3.574 1.214 1 79.5 98 ILE B N 1
ATOM 3496 C CA . ILE B 1 98 ? 21.156 3.703 1.904 1 79.5 98 ILE B CA 1
ATOM 3497 C C . ILE B 1 98 ? 21.344 2.539 2.875 1 79.5 98 ILE B C 1
ATOM 3499 O O . ILE B 1 98 ? 22.422 1.962 2.967 1 79.5 98 ILE B O 1
ATOM 3503 N N . ALA B 1 99 ? 20.312 2.203 3.592 1 77.62 99 ALA B N 1
ATOM 3504 C CA . ALA B 1 99 ? 20.359 1.135 4.586 1 77.62 99 ALA B CA 1
ATOM 3505 C C . ALA B 1 99 ? 20.656 -0.211 3.932 1 77.62 99 ALA B C 1
ATOM 3507 O O . ALA B 1 99 ? 21.344 -1.053 4.512 1 77.62 99 ALA B O 1
ATOM 3508 N N . ASP B 1 100 ? 20.094 -0.472 2.799 1 75 100 ASP B N 1
ATOM 3509 C CA . ASP B 1 100 ? 20.25 -1.75 2.111 1 75 100 ASP B CA 1
ATOM 3510 C C . ASP B 1 100 ? 21.688 -1.951 1.643 1 75 100 ASP B C 1
ATOM 3512 O O . ASP B 1 100 ? 22.141 -3.086 1.479 1 75 100 ASP B O 1
ATOM 3516 N N . TYR B 1 101 ? 22.391 -0.949 1.408 1 67.19 101 TYR B N 1
ATOM 3517 C CA . TYR B 1 101 ? 23.719 -1.1 0.818 1 67.19 101 TYR B CA 1
ATOM 3518 C C . TYR B 1 101 ? 24.797 -0.659 1.793 1 67.19 101 TYR B C 1
ATOM 3520 O O . TYR B 1 101 ? 25.938 -0.395 1.391 1 67.19 101 TYR B O 1
ATOM 3528 N N . MET B 1 102 ? 24.469 -0.423 2.936 1 60.31 102 MET B N 1
ATOM 3529 C CA . MET B 1 102 ? 25.375 0.154 3.914 1 60.31 102 MET B CA 1
ATOM 3530 C C . MET B 1 102 ? 26.594 -0.751 4.129 1 60.31 102 MET B C 1
ATOM 3532 O O . MET B 1 102 ? 27.688 -0.271 4.418 1 60.31 102 MET B O 1
ATOM 3536 N N . ASP B 1 103 ? 26.25 -2.008 4.016 1 59.22 103 ASP B N 1
ATOM 3537 C CA . ASP B 1 103 ? 27.391 -2.887 4.234 1 59.22 103 ASP B CA 1
ATOM 3538 C C . ASP B 1 103 ? 28.375 -2.826 3.061 1 59.22 103 ASP B C 1
ATOM 3540 O O . ASP B 1 103 ? 29.438 -3.436 3.104 1 59.22 103 ASP B O 1
ATOM 3544 N N . MET B 1 104 ? 27.938 -2.076 2.084 1 56.5 104 MET B N 1
ATOM 3545 C CA . MET B 1 104 ? 28.828 -1.99 0.932 1 56.5 104 MET B CA 1
ATOM 3546 C C . MET B 1 104 ? 29.672 -0.723 0.993 1 56.5 104 MET B C 1
ATOM 3548 O O . MET B 1 104 ? 29.266 0.276 1.585 1 56.5 104 MET B O 1
ATOM 3552 N N . ALA B 1 105 ? 30.938 -0.823 0.837 1 54.84 105 ALA B N 1
ATOM 3553 C CA . ALA B 1 105 ? 32.062 0.08 1.024 1 54.84 105 ALA B CA 1
ATOM 3554 C C . ALA B 1 105 ? 31.766 1.469 0.474 1 54.84 105 ALA B C 1
ATOM 3556 O O . ALA B 1 105 ? 32.25 2.475 1.003 1 54.84 105 ALA B O 1
ATOM 3557 N N . ASP B 1 106 ? 31 1.699 -0.58 1 63.66 106 ASP B N 1
ATOM 3558 C CA . ASP B 1 106 ? 31.109 3.018 -1.198 1 63.66 106 ASP B CA 1
ATOM 3559 C C . ASP B 1 106 ? 29.781 3.775 -1.132 1 63.66 106 ASP B C 1
ATOM 3561 O O . ASP B 1 106 ? 29.016 3.783 -2.098 1 63.66 106 ASP B O 1
ATOM 3565 N N . LEU B 1 107 ? 29.516 4.406 0.05 1 66.75 107 LEU B N 1
ATOM 3566 C CA . LEU B 1 107 ? 28.344 5.254 0.235 1 66.75 107 LEU B CA 1
ATOM 3567 C C . LEU B 1 107 ? 28.25 6.301 -0.869 1 66.75 107 LEU B C 1
ATOM 3569 O O . LEU B 1 107 ? 27.172 6.574 -1.38 1 66.75 107 LEU B O 1
ATOM 3573 N N . GLU B 1 108 ? 29.391 6.844 -1.168 1 67.56 108 GLU B N 1
ATOM 3574 C CA . GLU B 1 108 ? 29.391 7.883 -2.195 1 67.56 108 GLU B CA 1
ATOM 3575 C C . GLU B 1 108 ? 28.828 7.359 -3.51 1 67.56 108 GLU B C 1
ATOM 3577 O O . GLU B 1 108 ? 28.078 8.055 -4.188 1 67.56 108 GLU B O 1
ATOM 3582 N N . GLU B 1 109 ? 29.172 6.246 -3.807 1 72.12 109 GLU B N 1
ATOM 3583 C CA . GLU B 1 109 ? 28.672 5.656 -5.047 1 72.12 109 GLU B CA 1
ATOM 3584 C C . GLU B 1 109 ? 27.172 5.418 -4.977 1 72.12 109 GLU B C 1
ATOM 3586 O O . GLU B 1 109 ? 26.469 5.582 -5.977 1 72.12 109 GLU B O 1
ATOM 3591 N N . ARG B 1 110 ? 26.703 5.27 -3.855 1 72.94 110 ARG B N 1
ATOM 3592 C CA . ARG B 1 110 ? 25.281 4.965 -3.693 1 72.94 110 ARG B CA 1
ATOM 3593 C C . ARG B 1 110 ? 24.453 6.238 -3.678 1 72.94 110 ARG B C 1
ATOM 3595 O O . ARG B 1 110 ? 23.281 6.223 -4.059 1 72.94 110 ARG B O 1
ATOM 3602 N N . MET B 1 111 ? 25.141 7.238 -3.299 1 76.75 111 MET B N 1
ATOM 3603 C CA . MET B 1 111 ? 24.453 8.523 -3.25 1 76.75 111 MET B CA 1
ATOM 3604 C C . MET B 1 111 ? 24.375 9.156 -4.637 1 76.75 111 MET B C 1
ATOM 3606 O O . MET B 1 111 ? 23.609 10.094 -4.855 1 76.75 111 MET B O 1
ATOM 3610 N N . ASN B 1 112 ? 25.094 8.633 -5.543 1 79.62 112 ASN B N 1
ATOM 3611 C CA . ASN B 1 112 ? 25.172 9.25 -6.859 1 79.62 112 ASN B CA 1
ATOM 3612 C C . ASN B 1 112 ? 24.344 8.477 -7.887 1 79.62 112 ASN B C 1
ATOM 3614 O O . ASN B 1 112 ? 24.438 8.734 -9.086 1 79.62 112 ASN B O 1
ATOM 3618 N N . VAL B 1 113 ? 23.5 7.66 -7.379 1 85.62 113 VAL B N 1
ATOM 3619 C CA . VAL B 1 113 ? 22.609 6.973 -8.297 1 85.62 113 VAL B CA 1
ATOM 3620 C C . VAL B 1 113 ? 21.438 7.883 -8.648 1 85.62 113 VAL B C 1
ATOM 3622 O O . VAL B 1 113 ? 21.062 8.766 -7.871 1 85.62 113 VAL B O 1
ATOM 3625 N N . PRO B 1 114 ? 20.953 7.73 -9.867 1 90.06 114 PRO B N 1
ATOM 3626 C CA . PRO B 1 114 ? 19.781 8.539 -10.211 1 90.06 114 PRO B CA 1
ATOM 3627 C C . PRO B 1 114 ? 18.578 8.25 -9.32 1 90.06 114 PRO B C 1
ATOM 3629 O O . PRO B 1 114 ? 18.344 7.094 -8.953 1 90.06 114 PRO B O 1
ATOM 3632 N N . VAL B 1 115 ? 17.812 9.273 -9.016 1 91.25 115 VAL B N 1
ATOM 3633 C CA . VAL B 1 115 ? 16.703 9.172 -8.078 1 91.25 115 VAL B CA 1
ATOM 3634 C C . VAL B 1 115 ? 15.609 8.273 -8.656 1 91.25 115 VAL B C 1
ATOM 3636 O O . VAL B 1 115 ? 14.836 7.66 -7.914 1 91.25 115 VAL B O 1
ATOM 3639 N N . SER B 1 116 ? 15.555 8.18 -9.984 1 88 116 SER B N 1
ATOM 3640 C CA . SER B 1 116 ? 14.555 7.332 -10.633 1 88 116 SER B CA 1
ATOM 3641 C C . SER B 1 116 ? 14.703 5.875 -10.203 1 88 116 SER B C 1
ATOM 3643 O O . SER B 1 116 ? 13.727 5.129 -10.188 1 88 116 SER B O 1
ATOM 3645 N N . SER B 1 117 ? 15.875 5.531 -9.789 1 84.62 117 SER B N 1
ATOM 3646 C CA . SER B 1 117 ? 16.125 4.148 -9.391 1 84.62 117 SER B CA 1
ATOM 3647 C C . SER B 1 117 ? 15.508 3.848 -8.031 1 84.62 117 SER B C 1
ATOM 3649 O O . SER B 1 117 ? 15.375 2.684 -7.648 1 84.62 117 SER B O 1
ATOM 3651 N N . LEU B 1 118 ? 15.102 4.887 -7.352 1 88.44 118 LEU B N 1
ATOM 3652 C CA . LEU B 1 118 ? 14.555 4.711 -6.012 1 88.44 118 LEU B CA 1
ATOM 3653 C C . LEU B 1 118 ? 13.039 4.578 -6.059 1 88.44 118 LEU B C 1
ATOM 3655 O O . LEU B 1 118 ? 12.414 4.191 -5.066 1 88.44 118 LEU B O 1
ATOM 3659 N N . ILE B 1 119 ? 12.5 4.934 -7.219 1 87 119 ILE B N 1
ATOM 3660 C CA . ILE B 1 119 ? 11.047 4.848 -7.32 1 87 119 ILE B CA 1
ATOM 3661 C C . ILE B 1 119 ? 10.602 3.41 -7.062 1 87 119 ILE B C 1
ATOM 3663 O O . ILE B 1 119 ? 11.102 2.473 -7.684 1 87 119 ILE B O 1
ATOM 3667 N N . GLY B 1 120 ? 9.734 3.262 -6.047 1 82.56 120 GLY B N 1
ATOM 3668 C CA . GLY B 1 120 ? 9.203 1.937 -5.773 1 82.56 120 GLY B CA 1
ATOM 3669 C C . GLY B 1 120 ? 9.82 1.282 -4.555 1 82.56 120 GLY B C 1
ATOM 3670 O O . GLY B 1 120 ? 9.406 0.199 -4.145 1 82.56 120 GLY B O 1
ATOM 3671 N N . HIS B 1 121 ? 10.852 1.877 -4 1 82.81 121 HIS B N 1
ATOM 3672 C CA . HIS B 1 121 ? 11.297 1.373 -2.705 1 82.81 121 HIS B CA 1
ATOM 3673 C C . HIS B 1 121 ? 10.156 1.381 -1.694 1 82.81 121 HIS B C 1
ATOM 3675 O O . HIS B 1 121 ? 10.047 0.476 -0.863 1 82.81 121 HIS B O 1
ATOM 3681 N N . CYS B 1 122 ? 9.352 2.35 -1.815 1 82.88 122 CYS B N 1
ATOM 3682 C CA . CYS B 1 122 ? 8.047 2.363 -1.158 1 82.88 122 CYS B CA 1
ATOM 3683 C C . CYS B 1 122 ? 6.922 2.33 -2.182 1 82.88 122 CYS B C 1
ATOM 3685 O O . CYS B 1 122 ? 6.984 3.018 -3.203 1 82.88 122 CYS B O 1
ATOM 3687 N N . LEU B 1 123 ? 5.91 1.649 -1.833 1 77.06 123 LEU B N 1
ATOM 3688 C CA . LEU B 1 123 ? 4.82 1.418 -2.773 1 77.06 123 LEU B CA 1
ATOM 3689 C C . LEU B 1 123 ? 4.18 2.736 -3.199 1 77.06 123 LEU B C 1
ATOM 3691 O O . LEU B 1 123 ? 3.744 2.877 -4.344 1 77.06 123 LEU B O 1
ATOM 3695 N N . GLU B 1 124 ? 4.152 3.633 -2.355 1 78.56 124 GLU B N 1
ATOM 3696 C CA . GLU B 1 124 ? 3.541 4.918 -2.676 1 78.56 124 GLU B CA 1
ATOM 3697 C C . GLU B 1 124 ? 4.242 5.582 -3.857 1 78.56 124 GLU B C 1
ATOM 3699 O O . GLU B 1 124 ? 3.615 6.309 -4.633 1 78.56 124 GLU B O 1
ATOM 3704 N N . GLY B 1 125 ? 5.48 5.312 -3.971 1 82.38 125 GLY B N 1
ATOM 3705 C CA . GLY B 1 125 ? 6.258 5.914 -5.043 1 82.38 125 GLY B CA 1
ATOM 3706 C C . GLY B 1 125 ? 5.82 5.461 -6.426 1 82.38 125 GLY B C 1
ATOM 3707 O O . GLY B 1 125 ? 6.078 6.141 -7.418 1 82.38 125 GLY B O 1
ATOM 3708 N N . LEU B 1 126 ? 5.145 4.332 -6.48 1 77.81 126 LEU B N 1
ATOM 3709 C CA . LEU B 1 126 ? 4.742 3.746 -7.754 1 77.81 126 LEU B CA 1
ATOM 3710 C C . LEU B 1 126 ? 3.367 4.258 -8.18 1 77.81 126 LEU B C 1
ATOM 3712 O O . LEU B 1 126 ? 2.945 4.043 -9.312 1 77.81 126 LEU B O 1
ATOM 3716 N N . SER B 1 127 ? 2.766 4.969 -7.348 1 73.5 127 SER B N 1
ATOM 3717 C CA . SER B 1 127 ? 1.388 5.367 -7.617 1 73.5 127 SER B CA 1
ATOM 3718 C C . SER B 1 127 ? 1.239 6.887 -7.605 1 73.5 127 SER B C 1
ATOM 3720 O O . SER B 1 127 ? 1.359 7.52 -6.555 1 73.5 127 SER B O 1
ATOM 3722 N N . LEU B 1 128 ? 1.158 7.449 -8.758 1 78.81 128 LEU B N 1
ATOM 3723 C CA . LEU B 1 128 ? 0.859 8.875 -8.891 1 78.81 128 LEU B CA 1
ATOM 3724 C C . LEU B 1 128 ? -0.633 9.094 -9.109 1 78.81 128 LEU B C 1
ATOM 3726 O O . LEU B 1 128 ? -1.242 8.453 -9.969 1 78.81 128 LEU B O 1
ATOM 3730 N N . TRP B 1 129 ? -1.133 10 -8.273 1 79.38 129 TRP B N 1
ATOM 3731 C CA . TRP B 1 129 ? -2.559 10.305 -8.352 1 79.38 129 TRP B CA 1
ATOM 3732 C C . TRP B 1 129 ? -2.783 11.727 -8.836 1 79.38 129 TRP B C 1
ATOM 3734 O O . TRP B 1 129 ? -1.986 12.625 -8.547 1 79.38 129 TRP B O 1
ATOM 3744 N N . THR B 1 130 ? -3.842 11.828 -9.617 1 79.69 130 THR B N 1
ATOM 3745 C CA . THR B 1 130 ? -4.285 13.164 -9.992 1 79.69 130 THR B CA 1
ATOM 3746 C C . THR B 1 130 ? -5.719 13.414 -9.539 1 79.69 130 THR B C 1
ATOM 3748 O O . THR B 1 130 ? -6.516 12.477 -9.445 1 79.69 130 THR B O 1
ATOM 3751 N N . VAL B 1 131 ? -5.945 14.602 -9.203 1 81.69 131 VAL B N 1
ATOM 3752 C CA . VAL B 1 131 ? -7.297 15.023 -8.852 1 81.69 131 VAL B CA 1
ATOM 3753 C C . VAL B 1 131 ? -7.707 16.219 -9.719 1 81.69 131 VAL B C 1
ATOM 3755 O O . VAL B 1 131 ? -6.914 17.125 -9.945 1 81.69 131 VAL B O 1
ATOM 3758 N N . ASN B 1 132 ? -8.93 16.062 -10.164 1 79.75 132 ASN B N 1
ATOM 3759 C CA . ASN B 1 132 ? -9.477 17.188 -10.922 1 79.75 132 ASN B CA 1
ATOM 3760 C C . ASN B 1 132 ? -9.695 18.406 -10.031 1 79.75 132 ASN B C 1
ATOM 3762 O O . ASN B 1 132 ? -10.312 18.297 -8.969 1 79.75 132 ASN B O 1
ATOM 3766 N N . PRO B 1 133 ? -9.25 19.531 -10.5 1 85.69 133 PRO B N 1
ATOM 3767 C CA . PRO B 1 133 ? -9.398 20.734 -9.672 1 85.69 133 PRO B CA 1
ATOM 3768 C C . PRO B 1 133 ? -10.859 21.109 -9.43 1 85.69 133 PRO B C 1
ATOM 3770 O O . PRO B 1 133 ? -11.172 21.797 -8.453 1 85.69 133 PRO B O 1
ATOM 3773 N N . SER B 1 134 ? -11.758 20.656 -10.25 1 83.44 134 SER B N 1
ATOM 3774 C CA . SER B 1 134 ? -13.164 21.016 -10.133 1 83.44 134 SER B CA 1
ATOM 3775 C C . SER B 1 134 ? -13.898 20.078 -9.18 1 83.44 134 SER B C 1
ATOM 3777 O O . SER B 1 134 ? -15.047 20.312 -8.812 1 83.44 134 SER B O 1
ATOM 3779 N N . ASN B 1 135 ? -13.242 19.047 -8.766 1 84.38 135 ASN B N 1
ATOM 3780 C CA . ASN B 1 135 ? -13.852 18.141 -7.793 1 84.38 135 ASN B CA 1
ATOM 3781 C C . ASN B 1 135 ? -14.125 18.859 -6.469 1 84.38 135 ASN B C 1
ATOM 3783 O O . ASN B 1 135 ? -13.352 19.719 -6.059 1 84.38 135 ASN B O 1
ATOM 3787 N N . SER B 1 136 ? -15.195 18.391 -5.879 1 86.5 136 SER B N 1
ATOM 3788 C CA . SER B 1 136 ? -15.438 18.891 -4.527 1 86.5 136 SER B CA 1
ATOM 3789 C C . SER B 1 136 ? -14.414 18.344 -3.543 1 86.5 136 SER B C 1
ATOM 3791 O O . SER B 1 136 ? -13.773 17.328 -3.805 1 86.5 136 SER B O 1
ATOM 3793 N N . ILE B 1 137 ? -14.336 19.016 -2.479 1 89.56 137 ILE B N 1
ATOM 3794 C CA . ILE B 1 137 ? -13.438 18.562 -1.422 1 89.56 137 ILE B CA 1
ATOM 3795 C C . ILE B 1 137 ? -13.891 17.203 -0.897 1 89.56 137 ILE B C 1
ATOM 3797 O O . ILE B 1 137 ? -13.062 16.328 -0.648 1 89.56 137 ILE B O 1
ATOM 3801 N N . LEU B 1 138 ? -15.188 17.062 -0.804 1 87.81 138 LEU B N 1
ATOM 3802 C CA . LEU B 1 138 ? -15.734 15.797 -0.333 1 87.81 138 LEU B CA 1
ATOM 3803 C C . LEU B 1 138 ? -15.359 14.656 -1.28 1 87.81 138 LEU B C 1
ATOM 3805 O O . LEU B 1 138 ? -15.008 13.562 -0.836 1 87.81 138 LEU B O 1
ATOM 3809 N N . ASP B 1 139 ? -15.383 14.945 -2.514 1 83.06 139 ASP B N 1
ATOM 3810 C CA . ASP B 1 139 ? -15.008 13.945 -3.51 1 83.06 139 ASP B CA 1
ATOM 3811 C C . ASP B 1 139 ? -13.531 13.578 -3.389 1 83.06 139 ASP B C 1
ATOM 3813 O O . ASP B 1 139 ? -13.172 12.406 -3.459 1 83.06 139 ASP B O 1
ATOM 3817 N N . CYS B 1 140 ? -12.766 14.539 -3.215 1 85.06 140 CYS B N 1
ATOM 3818 C CA . CYS B 1 140 ? -11.328 14.312 -3.08 1 85.06 140 CYS B CA 1
ATOM 3819 C C . CYS B 1 140 ? -11.016 13.508 -1.819 1 85.06 140 CYS B C 1
ATOM 3821 O O . CYS B 1 140 ? -10.094 12.695 -1.808 1 85.06 140 CYS B O 1
ATOM 3823 N N . MET B 1 141 ? -11.797 13.664 -0.793 1 90.56 141 MET B N 1
ATOM 3824 C CA . MET B 1 141 ? -11.586 12.969 0.473 1 90.56 141 MET B CA 1
ATOM 3825 C C . MET B 1 141 ? -11.812 11.469 0.313 1 90.56 141 MET B C 1
ATOM 3827 O O . MET B 1 141 ? -11.375 10.672 1.148 1 90.56 141 MET B O 1
ATOM 3831 N N . GLU B 1 142 ? -12.453 11.094 -0.68 1 85.12 142 GLU B N 1
ATOM 3832 C CA . GLU B 1 142 ? -12.719 9.672 -0.883 1 85.12 142 GLU B CA 1
ATOM 3833 C C . GLU B 1 142 ? -11.414 8.891 -1.021 1 85.12 142 GLU B C 1
ATOM 3835 O O . GLU B 1 142 ? -11.188 7.914 -0.299 1 85.12 142 GLU B O 1
ATOM 3840 N N . ALA B 1 143 ? -10.531 9.352 -1.853 1 83.69 143 ALA B N 1
ATOM 3841 C CA . ALA B 1 143 ? -9.242 8.68 -2.037 1 83.69 143 ALA B CA 1
ATOM 3842 C C . ALA B 1 143 ? -8.352 8.859 -0.812 1 83.69 143 ALA B C 1
ATOM 3844 O O . ALA B 1 143 ? -7.719 7.906 -0.351 1 83.69 143 ALA B O 1
ATOM 3845 N N . PHE B 1 144 ? -8.414 10.031 -0.254 1 90.94 144 PHE B N 1
ATOM 3846 C CA . PHE B 1 144 ? -7.531 10.359 0.858 1 90.94 144 PHE B CA 1
ATOM 3847 C C . PHE B 1 144 ? -7.938 9.594 2.115 1 90.94 144 PHE B C 1
ATOM 3849 O O . PHE B 1 144 ? -7.086 9.242 2.936 1 90.94 144 PHE B O 1
ATOM 3856 N N . SER B 1 145 ? -9.211 9.281 2.217 1 91.31 145 SER B N 1
ATOM 3857 C CA . SER B 1 145 ? -9.703 8.539 3.373 1 91.31 145 SER B CA 1
ATOM 3858 C C . SER B 1 145 ? -9.43 7.047 3.227 1 91.31 145 SER B C 1
ATOM 3860 O O . SER B 1 145 ? -9.695 6.27 4.148 1 91.31 145 SER B O 1
ATOM 3862 N N . LYS B 1 146 ? -8.898 6.695 2.111 1 84.94 146 LYS B N 1
ATOM 3863 C CA . LYS B 1 146 ? -8.68 5.277 1.848 1 84.94 146 LYS B CA 1
ATOM 3864 C C . LYS B 1 146 ? -7.195 4.961 1.726 1 84.94 146 LYS B C 1
ATOM 3866 O O . LYS B 1 146 ? -6.82 3.855 1.327 1 84.94 146 LYS B O 1
ATOM 3871 N N . GLY B 1 147 ? -6.34 5.977 1.986 1 84.94 147 GLY B N 1
ATOM 3872 C CA . GLY B 1 147 ? -4.926 5.656 2.102 1 84.94 147 GLY B CA 1
ATOM 3873 C C . GLY B 1 147 ? -4.062 6.402 1.101 1 84.94 147 GLY B C 1
ATOM 3874 O O . GLY B 1 147 ? -2.836 6.289 1.128 1 84.94 147 GLY B O 1
ATOM 3875 N N . ILE B 1 148 ? -4.66 7.094 0.177 1 86.56 148 ILE B N 1
ATOM 3876 C CA . ILE B 1 148 ? -3.871 7.953 -0.7 1 86.56 148 ILE B CA 1
ATOM 3877 C C . ILE B 1 148 ? -3.436 9.203 0.06 1 86.56 148 ILE B C 1
ATOM 3879 O O . ILE B 1 148 ? -4.25 9.852 0.715 1 86.56 148 ILE B O 1
ATOM 3883 N N . HIS B 1 149 ? -2.156 9.531 -0.044 1 90 149 HIS B N 1
ATOM 3884 C CA . HIS B 1 149 ? -1.646 10.609 0.797 1 90 149 HIS B CA 1
ATOM 3885 C C . HIS B 1 149 ? -1.471 11.898 -0.002 1 90 149 HIS B C 1
ATOM 3887 O O . HIS B 1 149 ? -1.494 12.992 0.565 1 90 149 HIS B O 1
ATOM 3893 N N . ARG B 1 150 ? -1.271 11.719 -1.28 1 89.94 150 ARG B N 1
ATOM 3894 C CA . ARG B 1 150 ? -0.957 12.867 -2.131 1 89.94 150 ARG B CA 1
ATOM 3895 C C . ARG B 1 150 ? -1.539 12.688 -3.529 1 89.94 150 ARG B C 1
ATOM 3897 O O . ARG B 1 150 ? -1.705 11.555 -3.996 1 89.94 150 ARG B O 1
ATOM 3904 N N . ALA B 1 151 ? -1.838 13.828 -4.121 1 87.31 151 ALA B N 1
ATOM 3905 C CA . ALA B 1 151 ? -2.316 13.828 -5.5 1 87.31 151 ALA B CA 1
ATOM 3906 C C . ALA B 1 151 ? -1.875 15.094 -6.234 1 87.31 151 ALA B C 1
ATOM 3908 O O . ALA B 1 151 ? -1.772 16.172 -5.633 1 87.31 151 ALA B O 1
ATOM 3909 N N . LEU B 1 152 ? -1.548 14.914 -7.512 1 86.25 152 LEU B N 1
ATOM 3910 C CA . LEU B 1 152 ? -1.242 16.062 -8.359 1 86.25 152 LEU B CA 1
ATOM 3911 C C . LEU B 1 152 ? -2.52 16.688 -8.906 1 86.25 152 LEU B C 1
ATOM 3913 O O . LEU B 1 152 ? -3.447 15.977 -9.297 1 86.25 152 LEU B O 1
ATOM 3917 N N . VAL B 1 153 ? -2.547 17.984 -8.898 1 87 153 VAL B N 1
ATOM 3918 C CA . VAL B 1 153 ? -3.691 18.734 -9.406 1 87 153 VAL B CA 1
ATOM 3919 C C . VAL B 1 153 ? -3.268 19.562 -10.609 1 87 153 VAL B C 1
ATOM 3921 O O . VAL B 1 153 ? -2.428 20.469 -10.484 1 87 153 VAL B O 1
ATOM 3924 N N . PRO B 1 154 ? -3.809 19.188 -11.766 1 83.94 154 PRO B N 1
ATOM 3925 C CA . PRO B 1 154 ? -3.486 20.031 -12.922 1 83.94 154 PRO B CA 1
ATOM 3926 C C . PRO B 1 154 ? -4.027 21.453 -12.797 1 83.94 154 PRO B C 1
ATOM 3928 O O . PRO B 1 154 ? -5.195 21.641 -12.438 1 83.94 154 PRO B O 1
ATOM 3931 N N . MET B 1 155 ? -3.182 22.406 -12.961 1 82.44 155 MET B N 1
ATOM 3932 C CA . MET B 1 155 ? -3.574 23.797 -12.867 1 82.44 155 MET B CA 1
ATOM 3933 C C . MET B 1 155 ? -3.588 24.469 -14.234 1 82.44 155 MET B C 1
ATOM 3935 O O . MET B 1 155 ? -2.75 24.156 -15.086 1 82.44 155 MET B O 1
ATOM 3939 N N . ASP B 1 156 ? -4.973 24.703 -14.797 1 64.44 156 ASP B N 1
ATOM 3940 C CA . ASP B 1 156 ? -5.238 25.328 -16.094 1 64.44 156 ASP B CA 1
ATOM 3941 C C . ASP B 1 156 ? -4.27 26.484 -16.359 1 64.44 156 ASP B C 1
ATOM 3943 O O . ASP B 1 156 ? -3.834 27.156 -15.43 1 64.44 156 ASP B O 1
ATOM 3947 N N . GLY B 1 157 ? -3.316 26.391 -17.344 1 50.81 157 GLY B N 1
ATOM 3948 C CA . GLY B 1 157 ? -3.256 27.719 -17.938 1 50.81 157 GLY B CA 1
ATOM 3949 C C . GLY B 1 157 ? -4.625 28.297 -18.234 1 50.81 157 GLY B C 1
ATOM 3950 O O . GLY B 1 157 ? -5.645 27.625 -18.062 1 50.81 157 GLY B O 1
ATOM 3951 N N . HIS B 1 158 ? -4.914 29.516 -18.703 1 38.78 158 HIS B N 1
ATOM 3952 C CA . HIS B 1 158 ? -6.141 30.047 -19.281 1 38.78 158 HIS B CA 1
ATOM 3953 C C . HIS B 1 158 ? -6.879 28.984 -20.094 1 38.78 158 HIS B C 1
ATOM 3955 O O . HIS B 1 158 ? -7.723 29.312 -20.922 1 38.78 158 HIS B O 1
ATOM 3961 N N . MET B 1 159 ? -6.527 27.938 -20.188 1 35.25 159 MET B N 1
ATOM 3962 C CA . MET B 1 159 ? -7.352 27.219 -21.156 1 35.25 159 MET B CA 1
ATOM 3963 C C . MET B 1 159 ? -8.758 27 -20.609 1 35.25 159 MET B C 1
ATOM 3965 O O . MET B 1 159 ? -8.922 26.359 -19.562 1 35.25 159 MET B O 1
ATOM 3969 N N . ASP B 1 160 ? -9.742 27.875 -20.953 1 36.91 160 ASP B N 1
ATOM 3970 C CA . ASP B 1 160 ? -11.188 27.844 -20.75 1 36.91 160 ASP B CA 1
ATOM 3971 C C . ASP B 1 160 ? -11.711 26.422 -20.688 1 36.91 160 ASP B C 1
ATOM 3973 O O . ASP B 1 160 ? -12.547 26.094 -19.828 1 36.91 160 ASP B O 1
ATOM 3977 N N . HIS B 1 161 ? -12.086 25.844 -22.062 1 33.12 161 HIS B N 1
ATOM 3978 C CA . HIS B 1 161 ? -13.203 25 -22.438 1 33.12 161 HIS B CA 1
ATOM 3979 C C . HIS B 1 161 ? -12.891 23.516 -22.203 1 33.12 161 HIS B C 1
ATOM 3981 O O . HIS B 1 161 ? -13.492 22.641 -22.828 1 33.12 161 HIS B O 1
ATOM 3987 N N . VAL B 1 162 ? -11.898 23.203 -21.766 1 34.91 162 VAL B N 1
ATOM 3988 C CA . VAL B 1 162 ? -11.922 21.75 -21.906 1 34.91 162 VAL B CA 1
ATOM 3989 C C . VAL B 1 162 ? -13.023 21.172 -21.016 1 34.91 162 VAL B C 1
ATOM 3991 O O . VAL B 1 162 ? -13.008 21.344 -19.797 1 34.91 162 VAL B O 1
ATOM 3994 N N . THR B 1 163 ? -14.188 21.203 -21.594 1 33.03 163 THR B N 1
ATOM 3995 C CA . THR B 1 163 ? -15.438 20.719 -21 1 33.03 163 THR B CA 1
ATOM 3996 C C . THR B 1 163 ? -15.188 19.5 -20.125 1 33.03 163 THR B C 1
ATOM 3998 O O . THR B 1 163 ? -15.906 19.281 -19.141 1 33.03 163 THR B O 1
ATOM 4001 N N . GLY B 1 164 ? -14.781 18.328 -20.781 1 31.44 164 GLY B N 1
ATOM 4002 C CA . GLY B 1 164 ? -15.039 17 -20.25 1 31.44 164 GLY B CA 1
ATOM 4003 C C . GLY B 1 164 ? -14.086 16.609 -19.141 1 31.44 164 GLY B C 1
ATOM 4004 O O . GLY B 1 164 ? -13.125 17.328 -18.859 1 31.44 164 GLY B O 1
ATOM 4005 N N . LEU B 1 165 ? -14.625 15.805 -18.234 1 33.41 165 LEU B N 1
ATOM 4006 C CA . LEU B 1 165 ? -14.047 15.109 -17.094 1 33.41 165 LEU B CA 1
ATOM 4007 C C . LEU B 1 165 ? -12.672 14.547 -17.422 1 33.41 165 LEU B C 1
ATOM 4009 O O . LEU B 1 165 ? -12.125 13.742 -16.672 1 33.41 165 LEU B O 1
ATOM 4013 N N . GLU B 1 166 ? -12.25 14.883 -18.641 1 37.78 166 GLU B N 1
ATOM 4014 C CA . GLU B 1 166 ? -10.961 14.32 -19.016 1 37.78 166 GLU B CA 1
ATOM 4015 C C . GLU B 1 166 ? -9.828 14.914 -18.188 1 37.78 166 GLU B C 1
ATOM 4017 O O . GLU B 1 166 ? -9.695 16.141 -18.094 1 37.78 166 GLU B O 1
ATOM 4022 N N . LEU B 1 167 ? -9.609 14.422 -17.062 1 42.94 167 LEU B N 1
ATOM 4023 C CA . LEU B 1 167 ? -8.375 14.836 -16.406 1 42.94 167 LEU B CA 1
ATOM 4024 C C . LEU B 1 167 ? -7.309 15.188 -17.438 1 42.94 167 LEU B C 1
ATOM 4026 O O . LEU B 1 167 ? -7.086 14.438 -18.391 1 42.94 167 LEU B O 1
ATOM 4030 N N . ALA B 1 168 ? -7.113 16.438 -17.828 1 45.28 168 ALA B N 1
ATOM 4031 C CA . ALA B 1 168 ? -6.047 16.828 -18.75 1 45.28 168 ALA B CA 1
ATOM 4032 C C . ALA B 1 168 ? -4.719 16.188 -18.344 1 45.28 168 ALA B C 1
ATOM 4034 O O . ALA B 1 168 ? -4.113 16.578 -17.344 1 45.28 168 ALA B O 1
ATOM 4035 N N . GLU B 1 169 ? -4.516 14.781 -18.609 1 54.16 169 GLU B N 1
ATOM 4036 C CA . GLU B 1 169 ? -3.217 14.133 -18.484 1 54.16 169 GLU B CA 1
ATOM 4037 C C . GLU B 1 169 ? -2.092 15.047 -18.953 1 54.16 169 GLU B C 1
ATOM 4039 O O . GLU B 1 169 ? -0.942 14.891 -18.531 1 54.16 169 GLU B O 1
ATOM 4044 N N . SER B 1 170 ? -2.463 16.016 -19.688 1 52.59 170 SER B N 1
ATOM 4045 C CA . SER B 1 170 ? -1.513 17.047 -20.125 1 52.59 170 SER B CA 1
ATOM 4046 C C . SER B 1 170 ? -1.901 18.406 -19.578 1 52.59 170 SER B C 1
ATOM 4048 O O . SER B 1 170 ? -3.08 18.766 -19.578 1 52.59 170 SER B O 1
ATOM 4050 N N . SER B 1 171 ? -1.12 18.969 -18.734 1 62.59 171 SER B N 1
ATOM 4051 C CA . SER B 1 171 ? -1.347 20.281 -18.141 1 62.59 171 SER B CA 1
ATOM 4052 C C . SER B 1 171 ? -0.088 21.141 -18.203 1 62.59 171 SER B C 1
ATOM 4054 O O . SER B 1 171 ? 1.027 20.609 -18.203 1 62.59 171 SER B O 1
ATOM 4056 N N . PRO B 1 172 ? -0.329 22.391 -18.344 1 68.69 172 PRO B N 1
ATOM 4057 C CA . PRO B 1 172 ? 0.838 23.281 -18.297 1 68.69 172 PRO B CA 1
ATOM 4058 C C . PRO B 1 172 ? 1.568 23.219 -16.953 1 68.69 172 PRO B C 1
ATOM 4060 O O . PRO B 1 172 ? 2.736 23.594 -16.859 1 68.69 172 PRO B O 1
ATOM 4063 N N . GLY B 1 173 ? 0.777 22.812 -15.961 1 82.31 173 GLY B N 1
ATOM 4064 C CA . GLY B 1 173 ? 1.431 22.703 -14.664 1 82.31 173 GLY B CA 1
ATOM 4065 C C . GLY B 1 173 ? 0.593 21.969 -13.633 1 82.31 173 GLY B C 1
ATOM 4066 O O . GLY B 1 173 ? -0.618 21.812 -13.805 1 82.31 173 GLY B O 1
ATOM 4067 N N . TYR B 1 174 ? 1.284 21.422 -12.672 1 86.88 174 TYR B N 1
ATOM 4068 C CA . TYR B 1 174 ? 0.616 20.719 -11.586 1 86.88 174 TYR B CA 1
ATOM 4069 C C . TYR B 1 174 ? 0.972 21.312 -10.234 1 86.88 174 TYR B C 1
ATOM 4071 O O . TYR B 1 174 ? 1.989 22 -10.102 1 86.88 174 TYR B O 1
ATOM 4079 N N . ARG B 1 175 ? 0.102 21.156 -9.312 1 91.25 175 ARG B N 1
ATOM 4080 C CA . ARG B 1 175 ? 0.356 21.422 -7.898 1 91.25 175 ARG B CA 1
ATOM 4081 C C . ARG B 1 175 ? 0.075 20.188 -7.055 1 91.25 175 ARG B C 1
ATOM 4083 O O . ARG B 1 175 ? -0.611 19.266 -7.504 1 91.25 175 ARG B O 1
ATOM 4090 N N . MET B 1 176 ? 0.654 20.109 -5.859 1 92.56 176 MET B N 1
ATOM 4091 C CA . MET B 1 176 ? 0.495 18.938 -4.992 1 92.56 176 MET B CA 1
ATOM 4092 C C . MET B 1 176 ? -0.596 19.188 -3.953 1 92.56 176 MET B C 1
ATOM 4094 O O . MET B 1 176 ? -0.565 20.188 -3.232 1 92.56 176 MET B O 1
ATOM 4098 N N . LEU B 1 177 ? -1.569 18.359 -3.965 1 93.25 177 LEU B N 1
ATOM 4099 C CA . LEU B 1 177 ? -2.566 18.312 -2.902 1 93.25 177 LEU B CA 1
ATOM 4100 C C . 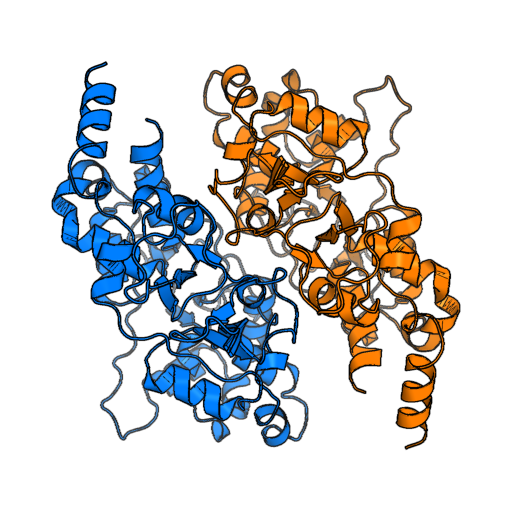LEU B 1 177 ? -2.299 17.156 -1.951 1 93.25 177 LEU B C 1
ATOM 4102 O O . LEU B 1 177 ? -2.17 16 -2.387 1 93.25 177 LEU B O 1
ATOM 4106 N N . SER B 1 178 ? -2.176 17.422 -0.646 1 93.75 178 SER B N 1
ATOM 4107 C CA . SER B 1 178 ? -1.912 16.375 0.336 1 93.75 178 SER B CA 1
ATOM 4108 C C . SER B 1 178 ? -3.059 16.25 1.334 1 93.75 178 SER B C 1
ATOM 4110 O O . SER B 1 178 ? -3.934 17.109 1.392 1 93.75 178 SER B O 1
ATOM 4112 N N . GLN B 1 179 ? -3.074 15.125 2.096 1 95.44 179 GLN B N 1
ATOM 4113 C CA . GLN B 1 179 ? -4.023 14.961 3.191 1 95.44 179 GLN B CA 1
ATOM 4114 C C . GLN B 1 179 ? -3.941 16.125 4.172 1 95.44 179 GLN B C 1
ATOM 4116 O O . GLN B 1 179 ? -4.965 16.594 4.68 1 95.44 179 GLN B O 1
ATOM 4121 N N . MET B 1 180 ? -2.736 16.594 4.406 1 94.56 180 MET B N 1
ATOM 4122 C CA . MET B 1 180 ? -2.541 17.703 5.336 1 94.56 180 MET B CA 1
ATOM 4123 C C . MET B 1 180 ? -3.217 18.969 4.82 1 94.56 180 MET B C 1
ATOM 4125 O O . MET B 1 180 ? -3.789 19.734 5.602 1 94.56 180 MET B O 1
ATOM 4129 N N . ASP B 1 181 ? -3.158 19.203 3.555 1 95 181 ASP B N 1
ATOM 4130 C CA . ASP B 1 181 ? -3.84 20.359 2.973 1 95 181 ASP B CA 1
ATOM 4131 C C . ASP B 1 181 ? -5.34 20.297 3.25 1 95 181 ASP B C 1
ATOM 4133 O O . ASP B 1 181 ? -5.941 21.312 3.645 1 95 181 ASP B O 1
ATOM 4137 N N . VAL B 1 182 ? -5.887 19.141 3.006 1 95.44 182 VAL B N 1
ATOM 4138 C CA . VAL B 1 182 ? -7.32 18.969 3.199 1 95.44 182 VAL B CA 1
ATOM 4139 C C . VAL B 1 182 ? -7.664 19.109 4.68 1 95.44 182 VAL B C 1
ATOM 4141 O O . VAL B 1 182 ? -8.633 19.797 5.035 1 95.44 182 VAL B O 1
ATOM 4144 N N . LEU B 1 183 ? -6.855 18.531 5.492 1 96.75 183 LEU B N 1
ATOM 4145 C CA . LEU B 1 183 ? -7.105 18.609 6.926 1 96.75 183 LEU B CA 1
ATOM 4146 C C . LEU B 1 183 ? -7.008 20.047 7.414 1 96.75 183 LEU B C 1
ATOM 4148 O O . LEU B 1 183 ? -7.82 20.5 8.227 1 96.75 183 LEU B O 1
ATOM 4152 N N . SER B 1 184 ? -6.031 20.766 7.008 1 95.75 184 SER B N 1
ATOM 4153 C CA . SER B 1 184 ? -5.871 22.172 7.375 1 95.75 184 SER B CA 1
ATOM 4154 C C . SER B 1 184 ? -7.09 23 6.961 1 95.75 184 SER B C 1
ATOM 4156 O O . SER B 1 184 ? -7.566 23.828 7.727 1 95.75 184 SER B O 1
ATOM 4158 N N . PHE B 1 185 ? -7.551 22.734 5.812 1 95.19 185 PHE B N 1
ATOM 4159 C CA . PHE B 1 185 ? -8.758 23.406 5.324 1 95.19 185 PHE B CA 1
ATOM 4160 C C . PHE B 1 185 ? -9.945 23.109 6.234 1 95.19 185 PHE B C 1
ATOM 4162 O O . PHE B 1 185 ? -10.688 24.016 6.605 1 95.19 185 PHE B O 1
ATOM 4169 N N . LEU B 1 186 ? -10.141 21.828 6.527 1 95.06 186 LEU B N 1
ATOM 4170 C CA . LEU B 1 186 ? -11.25 21.438 7.387 1 95.06 186 LEU B CA 1
ATOM 4171 C C . LEU B 1 186 ? -11.125 22.078 8.766 1 95.06 186 LEU B C 1
ATOM 4173 O O . LEU B 1 186 ? -12.125 22.484 9.359 1 95.06 186 LEU B O 1
ATOM 4177 N N . ARG B 1 187 ? -9.898 22.125 9.25 1 95.12 187 ARG B N 1
ATOM 4178 C CA . ARG B 1 187 ? -9.656 22.75 10.547 1 95.12 187 ARG B CA 1
ATOM 4179 C C . ARG B 1 187 ? -10.031 24.219 10.531 1 95.12 187 ARG B C 1
ATOM 4181 O O . ARG B 1 187 ? -10.609 24.734 11.5 1 95.12 187 ARG B O 1
ATOM 4188 N N . GLU B 1 188 ? -9.695 24.875 9.531 1 92.75 188 GLU B N 1
ATOM 4189 C CA . GLU B 1 188 ? -10.031 26.281 9.383 1 92.75 188 GLU B CA 1
ATOM 4190 C C . GLU B 1 188 ? -11.539 26.5 9.383 1 92.75 188 GLU B C 1
ATOM 4192 O O . GLU B 1 188 ? -12.023 27.594 9.688 1 92.75 188 GLU B O 1
ATOM 4197 N N . HIS B 1 189 ? -12.273 25.516 9.039 1 91.69 189 HIS B N 1
ATOM 4198 C CA . HIS B 1 189 ? -13.727 25.594 8.969 1 91.69 189 HIS B CA 1
ATOM 4199 C C . HIS B 1 189 ? -14.383 24.688 10.008 1 91.69 189 HIS B C 1
ATOM 4201 O O . HIS B 1 189 ? -15.453 24.141 9.766 1 91.69 189 HIS B O 1
ATOM 4207 N N . ASP B 1 190 ? -13.766 24.516 10.992 1 90.06 190 ASP B N 1
ATOM 4208 C CA . ASP B 1 190 ? -14.164 23.578 12.039 1 90.06 190 ASP B CA 1
ATOM 4209 C C . ASP B 1 190 ? -15.562 23.891 12.555 1 90.06 190 ASP B C 1
ATOM 4211 O O . ASP B 1 190 ? -16.297 23 12.969 1 90.06 190 ASP B O 1
ATOM 4215 N N . SER B 1 191 ? -15.992 25.109 12.547 1 89.06 191 SER B N 1
ATOM 4216 C CA . SER B 1 191 ? -17.297 25.516 13.039 1 89.06 191 SER B CA 1
ATOM 4217 C C . SER B 1 191 ? -18.422 24.828 12.273 1 89.06 191 SER B C 1
ATOM 4219 O O . SER B 1 191 ? -19.484 24.531 12.836 1 89.06 191 SER B O 1
ATOM 4221 N N . GLU B 1 192 ? -18.141 24.5 11.062 1 89.62 192 GLU B N 1
ATOM 4222 C CA . GLU B 1 192 ? -19.141 23.844 10.227 1 89.62 192 GLU B CA 1
ATOM 4223 C C . GLU B 1 192 ? -19.141 22.344 10.453 1 89.62 192 GLU B C 1
ATOM 4225 O O . GLU B 1 192 ? -20.047 21.641 9.977 1 89.62 192 GLU B O 1
ATOM 4230 N N . LEU B 1 193 ? -18.172 21.891 11.195 1 92.06 193 LEU B N 1
ATOM 4231 C CA . LEU B 1 193 ? -18.016 20.453 11.422 1 92.06 193 LEU B CA 1
ATOM 4232 C C . LEU B 1 193 ? -18.203 20.109 12.891 1 92.06 193 LEU B C 1
ATOM 4234 O O . LEU B 1 193 ? -17.859 19.016 13.328 1 92.06 193 LEU B O 1
ATOM 4238 N N . GLU B 1 194 ? -18.734 20.953 13.609 1 92.06 194 GLU B N 1
ATOM 4239 C CA . GLU B 1 194 ? -18.781 20.844 15.07 1 92.06 194 GLU B CA 1
ATOM 4240 C C . GLU B 1 194 ? -19.516 19.578 15.508 1 92.06 194 GLU B C 1
ATOM 4242 O O . GLU B 1 194 ? -19.156 18.984 16.516 1 92.06 194 GLU B O 1
ATOM 4247 N N . LYS B 1 195 ? -20.484 19.172 14.805 1 90.88 195 LYS B N 1
ATOM 4248 C CA . LYS B 1 195 ? -21.281 18 15.156 1 90.88 195 LYS B CA 1
ATOM 4249 C C . LYS B 1 195 ? -20.406 16.75 15.219 1 90.88 195 LYS B C 1
ATOM 4251 O O . LYS B 1 195 ? -20.625 15.867 16.062 1 90.88 195 LYS B O 1
ATOM 4256 N N . ILE B 1 196 ? -19.422 16.781 14.398 1 93.81 196 ILE B N 1
ATOM 4257 C CA . ILE B 1 196 ? -18.562 15.602 14.344 1 93.81 196 ILE B CA 1
ATOM 4258 C C . ILE B 1 196 ? -17.281 15.867 15.117 1 93.81 196 ILE B C 1
ATOM 4260 O O . ILE B 1 196 ? -16.75 14.969 15.781 1 93.81 196 ILE B O 1
ATOM 4264 N N . THR B 1 197 ? -16.797 17.062 15.078 1 95.75 197 THR B N 1
ATOM 4265 C CA . THR B 1 197 ? -15.5 17.359 15.672 1 95.75 197 THR B CA 1
ATOM 4266 C C . THR B 1 197 ? -15.602 17.406 17.188 1 95.75 197 THR B C 1
ATOM 4268 O O . THR B 1 197 ? -14.578 17.344 17.891 1 95.75 197 THR B O 1
ATOM 4271 N N . SER B 1 198 ? -16.812 17.469 17.75 1 96.69 198 SER B N 1
ATOM 4272 C CA . SER B 1 198 ? -17 17.484 19.203 1 96.69 198 SER B CA 1
ATOM 4273 C C . SER B 1 198 ? -17.016 16.078 19.766 1 96.69 198 SER B C 1
ATOM 4275 O O . SER B 1 198 ? -16.891 15.883 20.984 1 96.69 198 SER B O 1
ATOM 4277 N N . LEU B 1 199 ? -17.172 15.109 18.922 1 97.5 199 LEU B N 1
ATOM 4278 C CA . LEU B 1 199 ? -17.188 13.719 19.359 1 97.5 199 LEU B CA 1
ATOM 4279 C C . LEU B 1 199 ? -15.773 13.211 19.609 1 97.5 199 LEU B C 1
ATOM 4281 O O . LEU B 1 199 ? -14.82 13.719 19.016 1 97.5 199 LEU B O 1
ATOM 4285 N N . SER B 1 200 ? -15.711 12.25 20.469 1 98.12 200 SER B N 1
ATOM 4286 C CA . SER B 1 200 ? -14.391 11.703 20.766 1 98.12 200 SER B CA 1
ATOM 4287 C C . SER B 1 200 ? -13.906 10.781 19.656 1 98.12 200 SER B C 1
ATOM 4289 O O . SER B 1 200 ? -14.711 10.188 18.938 1 98.12 200 SER B O 1
ATOM 4291 N N . VAL B 1 201 ? -12.562 10.625 19.547 1 97.75 201 VAL B N 1
ATOM 4292 C CA . VAL B 1 201 ? -11.984 9.75 18.531 1 97.75 201 VAL B CA 1
ATOM 4293 C C . VAL B 1 201 ? -12.328 8.297 18.828 1 97.75 201 VAL B C 1
ATOM 4295 O O . VAL B 1 201 ? -12.445 7.477 17.922 1 97.75 201 VAL B O 1
ATOM 4298 N N . GLY B 1 202 ? -12.492 7.961 20.094 1 96.06 202 GLY B N 1
ATOM 4299 C CA . GLY B 1 202 ? -12.938 6.629 20.469 1 96.06 202 GLY B CA 1
ATOM 4300 C C . GLY B 1 202 ? -14.344 6.316 19.984 1 96.06 202 GLY B C 1
ATOM 4301 O O . GLY B 1 202 ? -14.57 5.266 19.375 1 96.06 202 GLY B O 1
ATOM 4302 N N . GLU B 1 203 ? -15.242 7.238 20.172 1 95 203 GLU B N 1
ATOM 4303 C CA . GLU B 1 203 ? -16.641 7.066 19.781 1 95 203 GLU B CA 1
ATOM 4304 C C . GLU B 1 203 ? -16.781 6.984 18.25 1 95 203 GLU B C 1
ATOM 4306 O O . GLU B 1 203 ? -17.641 6.27 17.75 1 95 203 GLU B O 1
ATOM 4311 N N . LEU B 1 204 ? -15.906 7.688 17.594 1 95 204 LEU B N 1
ATOM 4312 C CA . LEU B 1 204 ? -16.016 7.781 16.156 1 95 204 LEU B CA 1
ATOM 4313 C C . LEU B 1 204 ? -15.352 6.578 15.477 1 95 204 LEU B C 1
ATOM 4315 O O . LEU B 1 204 ? -15.477 6.391 14.266 1 95 204 LEU B O 1
ATOM 4319 N N . GLY B 1 205 ? -14.602 5.766 16.266 1 92.88 205 GLY B N 1
ATOM 4320 C CA . GLY B 1 205 ? -13.891 4.641 15.68 1 92.88 205 GLY B CA 1
ATOM 4321 C C . GLY B 1 205 ? -12.703 5.059 14.828 1 92.88 205 GLY B C 1
ATOM 4322 O O . GLY B 1 205 ? -12.406 4.426 13.812 1 92.88 205 GLY B O 1
ATOM 4323 N N . ALA B 1 206 ? -12.062 6.129 15.203 1 95.25 206 ALA B N 1
ATOM 4324 C CA . ALA B 1 206 ? -10.953 6.668 14.422 1 95.25 206 ALA B CA 1
ATOM 4325 C C . ALA B 1 206 ? -9.633 6.035 14.844 1 95.25 206 ALA B C 1
ATOM 4327 O O . ALA B 1 206 ? -8.617 6.207 14.172 1 95.25 206 ALA B O 1
ATOM 4328 N N . ILE B 1 207 ? -9.641 5.207 15.906 1 95 207 ILE B N 1
ATOM 4329 C CA . ILE B 1 207 ? -8.398 4.707 16.5 1 95 207 ILE B CA 1
ATOM 4330 C C . ILE B 1 207 ? -8.031 3.367 15.859 1 95 207 ILE B C 1
ATOM 4332 O O . ILE B 1 207 ? -8.852 2.443 15.828 1 95 207 ILE B O 1
ATOM 4336 N N . GLN B 1 208 ? -6.84 3.307 15.383 1 90.25 208 GLN B N 1
ATOM 4337 C CA . GLN B 1 208 ? -6.258 2.023 15.008 1 90.25 208 GLN B CA 1
ATOM 4338 C C . GLN B 1 208 ? -5.543 1.374 16.188 1 90.25 208 GLN B C 1
ATOM 4340 O O . GLN B 1 208 ? -4.547 1.904 16.688 1 90.25 208 GLN B O 1
ATOM 4345 N N . GLU B 1 209 ? -5.977 0.251 16.469 1 86.38 209 GLU B N 1
ATOM 4346 C CA . GLU B 1 209 ? -5.477 -0.356 17.703 1 86.38 209 GLU B CA 1
ATOM 4347 C C . GLU B 1 209 ? -4.285 -1.271 17.422 1 86.38 209 GLU B C 1
ATOM 4349 O O . GLU B 1 209 ? -3.492 -1.559 18.312 1 86.38 209 GLU B O 1
ATOM 4354 N N . ASN B 1 210 ? -4.188 -1.812 16.281 1 78.94 210 ASN B N 1
ATOM 4355 C CA . ASN B 1 210 ? -3.084 -2.697 15.93 1 78.94 210 ASN B CA 1
ATOM 4356 C C . ASN B 1 210 ? -1.854 -1.911 15.484 1 78.94 210 ASN B C 1
ATOM 4358 O O . ASN B 1 210 ? -1.683 -1.641 14.289 1 78.94 210 ASN B O 1
ATOM 4362 N N . VAL B 1 211 ? -1.043 -1.581 16.516 1 84.88 211 VAL B N 1
ATOM 4363 C CA . VAL B 1 211 ? 0.134 -0.76 16.25 1 84.88 211 VAL B CA 1
ATOM 4364 C C . VAL B 1 211 ? 1.399 -1.547 16.578 1 84.88 211 VAL B C 1
ATOM 4366 O O . VAL B 1 211 ? 1.53 -2.08 17.688 1 84.88 211 VAL B O 1
ATOM 4369 N N . PHE B 1 212 ? 2.244 -1.566 15.688 1 82.44 212 PHE B N 1
ATOM 4370 C CA . PHE B 1 212 ? 3.557 -2.148 15.945 1 82.44 212 PHE B CA 1
ATOM 4371 C C . PHE B 1 212 ? 4.527 -1.089 16.453 1 82.44 212 PHE B C 1
ATOM 4373 O O . PHE B 1 212 ? 4.492 0.06 16 1 82.44 212 PHE B O 1
ATOM 4380 N N . ALA B 1 213 ? 5.293 -1.55 17.359 1 89.94 213 ALA B N 1
ATOM 4381 C CA . ALA B 1 213 ? 6.227 -0.624 17.984 1 89.94 213 ALA B CA 1
ATOM 4382 C C . ALA B 1 213 ? 7.648 -1.176 17.969 1 89.94 213 ALA B C 1
ATOM 4384 O O . ALA B 1 213 ? 7.848 -2.387 17.859 1 89.94 213 ALA B O 1
ATOM 4385 N N . VAL B 1 214 ? 8.57 -0.253 18.016 1 91.56 214 VAL B N 1
ATOM 4386 C CA . VAL B 1 214 ? 9.984 -0.637 17.984 1 91.56 214 VAL B CA 1
ATOM 4387 C C . VAL B 1 214 ? 10.617 -0.338 19.344 1 91.56 214 VAL B C 1
ATOM 4389 O O . VAL B 1 214 ? 10.367 0.712 19.938 1 91.56 214 VAL B O 1
ATOM 4392 N N . PRO B 1 215 ? 11.383 -1.315 19.844 1 91.69 215 PRO B N 1
ATOM 4393 C CA . PRO B 1 215 ? 12.125 -1.032 21.078 1 91.69 215 PRO B CA 1
ATOM 4394 C C . PRO B 1 215 ? 13.148 0.089 20.906 1 91.69 215 PRO B C 1
ATOM 4396 O O . PRO B 1 215 ? 13.75 0.221 19.844 1 91.69 215 PRO B O 1
ATOM 4399 N N . LYS B 1 216 ? 13.398 0.801 21.969 1 92.25 216 LYS B N 1
ATOM 4400 C CA . LYS B 1 216 ? 14.227 1.996 21.891 1 92.25 216 LYS B CA 1
ATOM 4401 C C . LYS B 1 216 ? 15.68 1.634 21.562 1 92.25 216 LYS B C 1
ATOM 4403 O O . LYS B 1 216 ? 16.438 2.469 21.078 1 92.25 216 LYS B O 1
ATOM 4408 N N . HIS B 1 217 ? 16.125 0.379 21.719 1 92.25 217 HIS B N 1
ATOM 4409 C CA . HIS B 1 217 ? 17.516 0.005 21.5 1 92.25 217 HIS B CA 1
ATOM 4410 C C . HIS B 1 217 ? 17.688 -0.735 20.188 1 92.25 217 HIS B C 1
ATOM 4412 O O . HIS B 1 217 ? 18.797 -1.19 19.859 1 92.25 217 HIS B O 1
ATOM 4418 N N . MET B 1 218 ? 16.625 -0.851 19.422 1 90.94 218 MET B N 1
ATOM 4419 C CA . MET B 1 218 ? 16.734 -1.423 18.094 1 90.94 218 MET B CA 1
ATOM 4420 C C . MET B 1 218 ? 17.531 -0.499 17.172 1 90.94 218 MET B C 1
ATOM 4422 O O . MET B 1 218 ? 17.391 0.723 17.234 1 90.94 218 MET B O 1
ATOM 4426 N N . ALA B 1 219 ? 18.312 -1.054 16.328 1 90.62 219 ALA B N 1
ATOM 4427 C CA . ALA B 1 219 ? 19.141 -0.256 15.422 1 90.62 219 ALA B CA 1
ATOM 4428 C C . ALA B 1 219 ? 18.281 0.446 14.375 1 90.62 219 ALA B C 1
ATOM 4430 O O . ALA B 1 219 ? 17.328 -0.135 13.859 1 90.62 219 ALA B O 1
ATOM 4431 N N . VAL B 1 220 ? 18.656 1.672 13.977 1 89.12 220 VAL B N 1
ATOM 4432 C CA . VAL B 1 220 ? 17.906 2.494 13.023 1 89.12 220 VAL B CA 1
ATOM 4433 C C . VAL B 1 220 ? 17.781 1.752 11.695 1 89.12 220 VAL B C 1
ATOM 4435 O O . VAL B 1 220 ? 16.703 1.731 11.094 1 89.12 220 VAL B O 1
ATOM 4438 N N . ARG B 1 221 ? 18.781 1.112 11.312 1 86.94 221 ARG B N 1
ATOM 4439 C CA . ARG B 1 221 ? 18.766 0.4 10.039 1 86.94 221 ARG B CA 1
ATOM 4440 C C . ARG B 1 221 ? 17.719 -0.702 10.039 1 86.94 221 ARG B C 1
ATOM 4442 O O . ARG B 1 221 ? 17.047 -0.925 9.023 1 86.94 221 ARG B O 1
ATOM 4449 N N . GLU B 1 222 ? 17.625 -1.396 11.086 1 86.25 222 GLU B N 1
ATOM 4450 C CA . GLU B 1 222 ? 16.641 -2.467 11.195 1 86.25 222 GLU B CA 1
ATOM 4451 C C . GLU B 1 222 ? 15.211 -1.912 11.195 1 86.25 222 GLU B C 1
ATOM 4453 O O . GLU B 1 222 ? 14.305 -2.508 10.609 1 86.25 222 GLU B O 1
ATOM 4458 N N . VAL B 1 223 ? 15.07 -0.845 11.844 1 89.19 223 VAL B N 1
ATOM 4459 C CA . VAL B 1 223 ? 13.766 -0.187 11.898 1 89.19 223 VAL B CA 1
ATOM 4460 C C . VAL B 1 223 ? 13.352 0.247 10.5 1 89.19 223 VAL B C 1
ATOM 4462 O O . VAL B 1 223 ? 12.211 0.026 10.086 1 89.19 223 VAL B O 1
ATOM 4465 N N . LEU B 1 224 ? 14.281 0.787 9.773 1 86 224 LEU B N 1
ATOM 4466 C CA . LEU B 1 224 ? 13.984 1.255 8.422 1 86 224 LEU B CA 1
ATOM 4467 C C . LEU B 1 224 ? 13.594 0.092 7.516 1 86 224 LEU B C 1
ATOM 4469 O O . LEU B 1 224 ? 12.68 0.219 6.699 1 86 224 LEU B O 1
ATOM 4473 N N . ARG B 1 225 ? 14.227 -0.98 7.664 1 80.19 225 ARG B N 1
ATOM 4474 C CA . ARG B 1 225 ? 13.898 -2.16 6.871 1 80.19 225 ARG B CA 1
ATOM 4475 C C . ARG B 1 225 ? 12.484 -2.652 7.176 1 80.19 225 ARG B C 1
ATOM 4477 O O . ARG B 1 225 ? 11.75 -3.031 6.266 1 80.19 225 ARG B O 1
ATOM 4484 N N . TRP B 1 226 ? 12.219 -2.602 8.375 1 81.31 226 TRP B N 1
ATOM 4485 C CA . TRP B 1 226 ? 10.883 -3.016 8.773 1 81.31 226 TRP B CA 1
ATOM 4486 C C . TRP B 1 226 ? 9.836 -2.029 8.273 1 81.31 226 TRP B C 1
ATOM 4488 O O . TRP B 1 226 ? 8.758 -2.434 7.824 1 81.31 226 TRP B O 1
ATOM 4498 N N . MET B 1 227 ? 10.078 -0.78 8.414 1 85.5 227 MET B N 1
ATOM 4499 C CA . MET B 1 227 ? 9.164 0.247 7.922 1 85.5 227 MET B CA 1
ATOM 4500 C C . MET B 1 227 ? 8.891 0.063 6.434 1 85.5 227 MET B C 1
ATOM 4502 O O . MET B 1 227 ? 7.754 0.21 5.988 1 85.5 227 MET B O 1
ATOM 4506 N N . ARG B 1 228 ? 9.859 -0.282 5.75 1 77.5 228 ARG B N 1
ATOM 4507 C CA . ARG B 1 228 ? 9.711 -0.525 4.316 1 77.5 228 ARG B CA 1
ATOM 4508 C C . ARG B 1 228 ? 8.742 -1.67 4.051 1 77.5 228 ARG B C 1
ATOM 4510 O O . ARG B 1 228 ? 7.789 -1.519 3.281 1 77.5 228 ARG B O 1
ATOM 4517 N N . SER B 1 229 ? 9 -2.744 4.715 1 72.44 229 SER B N 1
ATOM 4518 C CA . SER B 1 229 ? 8.211 -3.951 4.496 1 72.44 229 SER B CA 1
ATOM 4519 C C . SER B 1 229 ? 6.762 -3.75 4.934 1 72.44 229 SER B C 1
ATOM 4521 O O . SER B 1 229 ? 5.855 -4.414 4.426 1 72.44 229 SER B O 1
ATOM 4523 N N . SER B 1 230 ? 6.543 -2.797 5.789 1 75.06 230 SER B N 1
ATOM 4524 C CA . SER B 1 230 ? 5.211 -2.576 6.34 1 75.06 230 SER B CA 1
ATOM 4525 C C . SER B 1 230 ? 4.578 -1.313 5.766 1 75.06 230 SER B C 1
ATOM 4527 O O . SER B 1 230 ? 3.453 -0.959 6.125 1 75.06 230 SER B O 1
ATOM 4529 N N . SER B 1 231 ? 5.266 -0.631 4.977 1 75.88 231 SER B N 1
ATOM 4530 C CA . SER B 1 231 ? 4.812 0.608 4.352 1 75.88 231 SER B CA 1
ATOM 4531 C C . SER B 1 231 ? 4.445 1.653 5.402 1 75.88 231 SER B C 1
ATOM 4533 O O . SER B 1 231 ? 3.381 2.271 5.324 1 75.88 231 SER B O 1
ATOM 4535 N N . LEU B 1 232 ? 5.273 1.761 6.379 1 82 232 LEU B N 1
ATOM 4536 C CA . LEU B 1 232 ? 5.074 2.756 7.426 1 82 232 LEU B CA 1
ATOM 4537 C C . LEU B 1 232 ? 6.141 3.842 7.352 1 82 232 LEU B C 1
ATOM 4539 O O . LEU B 1 232 ? 7.312 3.551 7.102 1 82 232 LEU B O 1
ATOM 4543 N N . SER B 1 233 ? 5.691 5.055 7.566 1 83.44 233 SER B N 1
ATOM 4544 C CA . SER B 1 233 ? 6.645 6.16 7.5 1 83.44 233 SER B CA 1
ATOM 4545 C C . SER B 1 233 ? 7.07 6.602 8.898 1 83.44 233 SER B C 1
ATOM 4547 O O . SER B 1 233 ? 8.016 7.379 9.047 1 83.44 233 SER B O 1
ATOM 4549 N N . ALA B 1 234 ? 6.383 6.16 9.883 1 88.44 234 ALA B N 1
ATOM 4550 C CA . ALA B 1 234 ? 6.703 6.469 11.273 1 88.44 234 ALA B CA 1
ATOM 4551 C C . ALA B 1 234 ? 6.262 5.344 12.203 1 88.44 234 ALA B C 1
ATOM 4553 O O . ALA B 1 234 ? 5.289 4.637 11.914 1 88.44 234 ALA B O 1
ATOM 4554 N N . VAL B 1 235 ? 7.008 5.219 13.297 1 91.94 235 VAL B N 1
ATOM 4555 C CA . VAL B 1 235 ? 6.707 4.141 14.234 1 91.94 235 VAL B CA 1
ATOM 4556 C C . VAL B 1 235 ? 6.902 4.629 15.664 1 91.94 235 VAL B C 1
ATOM 4558 O O . VAL B 1 235 ? 7.738 5.5 15.922 1 91.94 235 VAL B O 1
ATOM 4561 N N . PRO B 1 236 ? 6.051 4.117 16.547 1 94.12 236 PRO B N 1
ATOM 4562 C CA . PRO B 1 236 ? 6.297 4.441 17.953 1 94.12 236 PRO B CA 1
ATOM 4563 C C . PRO B 1 236 ? 7.504 3.705 18.531 1 94.12 236 PRO B C 1
ATOM 4565 O O . PRO B 1 236 ? 7.723 2.531 18.219 1 94.12 236 PRO B O 1
ATOM 4568 N N . VAL B 1 237 ? 8.266 4.453 19.25 1 93.38 237 VAL B N 1
ATOM 4569 C CA . VAL B 1 237 ? 9.375 3.875 20 1 93.38 237 VAL B CA 1
ATOM 4570 C C . VAL B 1 237 ? 8.953 3.617 21.438 1 93.38 237 VAL B C 1
ATOM 4572 O O . VAL B 1 237 ? 8.438 4.512 22.109 1 93.38 237 VAL B O 1
ATOM 4575 N N . ILE B 1 238 ? 9.141 2.377 21.906 1 93.19 238 ILE B N 1
ATOM 4576 C CA . ILE B 1 238 ? 8.672 2.01 23.234 1 93.19 238 ILE B CA 1
ATOM 4577 C C . ILE B 1 238 ? 9.859 1.626 24.125 1 93.19 238 ILE B C 1
ATOM 4579 O O . ILE B 1 238 ? 10.961 1.389 23.609 1 93.19 238 ILE B O 1
ATOM 4583 N N . GLU B 1 239 ? 9.531 1.604 25.375 1 89.5 239 GLU B N 1
ATOM 4584 C CA . GLU B 1 239 ? 10.523 1.128 26.328 1 89.5 239 GLU B CA 1
ATOM 4585 C C . GLU B 1 239 ? 10.82 -0.355 26.125 1 89.5 239 GLU B C 1
ATOM 4587 O O . GLU B 1 239 ? 9.93 -1.127 25.766 1 89.5 239 GLU B O 1
ATOM 4592 N N . ASP B 1 240 ? 12.023 -0.733 26.25 1 75.31 240 ASP B N 1
ATOM 4593 C CA . ASP B 1 240 ? 12.469 -2.098 25.969 1 75.31 240 ASP B CA 1
ATOM 4594 C C . ASP B 1 240 ? 11.758 -3.096 26.891 1 75.31 240 ASP B C 1
ATOM 4596 O O . ASP B 1 240 ? 11.977 -3.098 28.109 1 75.31 240 ASP B O 1
ATOM 4600 N N . PRO B 1 241 ? 10.711 -3.678 26.328 1 63.78 241 PRO B N 1
ATOM 4601 C CA . PRO B 1 241 ? 10.125 -4.656 27.25 1 63.78 241 PRO B CA 1
ATOM 4602 C C . PRO B 1 241 ? 11 -5.898 27.422 1 63.78 241 PRO B C 1
ATOM 4604 O O . PRO B 1 241 ? 10.953 -6.551 28.469 1 63.78 241 PRO B O 1
ATOM 4607 N N . VAL B 1 242 ? 11.461 -6.48 26.25 1 61.22 242 VAL B N 1
ATOM 4608 C CA . VAL B 1 242 ? 12.172 -7.758 26.297 1 61.22 242 VAL B CA 1
ATOM 4609 C C . VAL B 1 242 ? 13.531 -7.621 25.625 1 61.22 242 VAL B C 1
ATOM 4611 O O . VAL B 1 242 ? 13.734 -6.723 24.797 1 61.22 242 VAL B O 1
ATOM 4614 N N . GLU B 1 243 ? 14.586 -8.172 26.156 1 55.25 243 GLU B N 1
ATOM 4615 C CA . GLU B 1 243 ? 15.945 -8.258 25.625 1 55.25 243 GLU B CA 1
ATOM 4616 C C . GLU B 1 243 ? 15.938 -8.516 24.125 1 55.25 243 GLU B C 1
ATOM 4618 O O . GLU B 1 243 ? 16.984 -8.484 23.469 1 55.25 243 GLU B O 1
ATOM 4623 N N . ASP B 1 244 ? 14.688 -8.719 23.531 1 60.97 244 ASP B N 1
ATOM 4624 C CA . ASP B 1 244 ? 14.734 -8.992 22.094 1 60.97 244 ASP B CA 1
ATOM 4625 C C . ASP B 1 244 ? 14.469 -7.719 21.297 1 60.97 244 ASP B C 1
ATOM 4627 O O . ASP B 1 244 ? 13.539 -6.965 21.594 1 60.97 244 ASP B O 1
ATOM 4631 N N . HIS B 1 245 ? 15.414 -7.266 20.531 1 66.5 245 HIS B N 1
ATOM 4632 C CA . HIS B 1 245 ? 15.461 -6.047 19.734 1 66.5 245 HIS B CA 1
ATOM 4633 C C . HIS B 1 245 ? 14.664 -6.203 18.438 1 66.5 245 HIS B C 1
ATOM 4635 O O . HIS B 1 245 ? 15.133 -5.82 17.359 1 66.5 245 HIS B O 1
ATOM 4641 N N . LYS B 1 246 ? 13.43 -6.777 18.719 1 77.88 246 LYS B N 1
ATOM 4642 C CA . LYS B 1 246 ? 12.586 -6.988 17.547 1 77.88 246 LYS B CA 1
ATOM 4643 C C . LYS B 1 246 ? 11.297 -6.18 17.641 1 77.88 246 LYS B C 1
ATOM 4645 O O . LYS B 1 246 ? 10.898 -5.758 18.734 1 77.88 246 LYS B O 1
ATOM 4650 N N . VAL B 1 247 ? 10.711 -5.926 16.562 1 83.31 247 VAL B N 1
ATOM 4651 C CA . VAL B 1 247 ? 9.43 -5.23 16.469 1 83.31 247 VAL B CA 1
ATOM 4652 C C . VAL B 1 247 ? 8.359 -6.023 17.203 1 83.31 247 VAL B C 1
ATOM 4654 O O . VAL B 1 247 ? 8.297 -7.25 17.094 1 83.31 247 VAL B O 1
ATOM 4657 N N . ILE B 1 248 ? 7.508 -5.348 17.984 1 82 248 ILE B N 1
ATOM 4658 C CA . ILE B 1 248 ? 6.461 -6.023 18.734 1 82 248 ILE B CA 1
ATOM 4659 C C . ILE B 1 248 ? 5.164 -5.219 18.656 1 82 248 ILE B C 1
ATOM 4661 O O . ILE B 1 248 ? 5.16 -4.082 18.188 1 82 248 ILE B O 1
ATOM 4665 N N . MET B 1 249 ? 4.09 -5.863 19.156 1 80.94 249 MET B N 1
ATOM 4666 C CA . MET B 1 249 ? 2.854 -5.109 19.344 1 80.94 249 MET B CA 1
ATOM 4667 C C . MET B 1 249 ? 3.01 -4.059 20.438 1 80.94 249 MET B C 1
ATOM 4669 O O . MET B 1 249 ? 3.475 -4.363 21.531 1 80.94 249 MET B O 1
ATOM 4673 N N . GLY B 1 250 ? 2.609 -2.916 20.078 1 87.69 250 GLY B N 1
ATOM 4674 C CA . GLY B 1 250 ? 2.893 -1.782 20.953 1 87.69 250 GLY B CA 1
ATOM 4675 C C . GLY B 1 250 ? 1.855 -1.592 22.047 1 87.69 250 GLY B C 1
ATOM 4676 O O . GLY B 1 250 ? 2.115 -0.917 23.031 1 87.69 250 GLY B O 1
ATOM 4677 N N . LYS B 1 251 ? 0.669 -2.188 21.859 1 88.12 251 LYS B N 1
ATOM 4678 C CA . LYS B 1 251 ? -0.416 -1.95 22.797 1 88.12 251 LYS B CA 1
ATOM 4679 C C . LYS B 1 251 ? -0.008 -2.352 24.219 1 88.12 251 LYS B C 1
ATOM 4681 O O . LYS B 1 251 ? 0.497 -3.455 24.438 1 88.12 251 LYS B O 1
ATOM 4686 N N . GLY B 1 252 ? -0.232 -1.396 25.109 1 90 252 GLY B N 1
ATOM 4687 C CA . GLY B 1 252 ? 0.057 -1.653 26.516 1 90 252 GLY B CA 1
ATOM 4688 C C . GLY B 1 252 ? 1.499 -1.367 26.891 1 90 252 GLY B C 1
ATOM 4689 O O . GLY B 1 252 ? 1.902 -1.576 28.047 1 90 252 GLY B O 1
ATOM 4690 N N . LYS B 1 253 ? 2.25 -0.911 25.953 1 91.62 253 LYS B N 1
ATOM 4691 C CA . LYS B 1 253 ? 3.648 -0.597 26.219 1 91.62 253 LYS B CA 1
ATOM 4692 C C . LYS B 1 253 ? 3.85 0.905 26.406 1 91.62 253 LYS B C 1
ATOM 4694 O O . LYS B 1 253 ? 3.076 1.708 25.875 1 91.62 253 LYS B O 1
ATOM 4699 N N . LYS B 1 254 ? 4.852 1.228 27.109 1 93.75 254 LYS B N 1
ATOM 4700 C CA . LYS B 1 254 ? 5.113 2.639 27.375 1 93.75 254 LYS B CA 1
ATOM 4701 C C . LYS B 1 254 ? 5.734 3.322 26.156 1 93.75 254 LYS B C 1
ATOM 4703 O O . LYS B 1 254 ? 6.812 2.928 25.703 1 93.75 254 LYS B O 1
ATOM 4708 N N . LEU B 1 255 ? 5.133 4.344 25.719 1 93.75 255 LEU B N 1
ATOM 4709 C CA . LEU B 1 255 ? 5.594 5.125 24.578 1 93.75 255 LEU B CA 1
ATOM 4710 C C . LEU B 1 255 ? 6.707 6.086 24.984 1 93.75 255 LEU B C 1
ATOM 4712 O O . LEU B 1 255 ? 6.555 6.836 25.953 1 93.75 255 LEU B O 1
ATOM 4716 N N . VAL B 1 256 ? 7.805 6.117 24.25 1 92.06 256 VAL B N 1
ATOM 4717 C CA . VAL B 1 256 ? 8.961 6.953 24.578 1 92.06 256 VAL B CA 1
ATOM 4718 C C . VAL B 1 256 ? 9.094 8.07 23.547 1 92.06 256 VAL B C 1
ATOM 4720 O O . VAL B 1 256 ? 9.297 9.234 23.891 1 92.06 256 VAL B O 1
ATOM 4723 N N . GLU B 1 257 ? 9.008 7.707 22.281 1 91.56 257 GLU B N 1
ATOM 4724 C CA . GLU B 1 257 ? 9.242 8.656 21.203 1 91.56 257 GLU B CA 1
ATOM 4725 C C . GLU B 1 257 ? 8.602 8.18 19.906 1 91.56 257 GLU B C 1
ATOM 4727 O O . GLU B 1 257 ? 8.078 7.066 19.844 1 91.56 257 GLU B O 1
ATOM 4732 N N . THR B 1 258 ? 8.547 9.055 18.969 1 91.94 258 THR B N 1
ATOM 4733 C CA . THR B 1 258 ? 8.195 8.711 17.594 1 91.94 258 THR B CA 1
ATOM 4734 C C . THR B 1 258 ? 9.43 8.719 16.703 1 91.94 258 THR B C 1
ATOM 4736 O O . THR B 1 258 ? 10.219 9.664 16.719 1 91.94 258 THR B O 1
ATOM 4739 N N . PHE B 1 259 ? 9.656 7.645 16.016 1 90.69 259 PHE B N 1
ATOM 4740 C CA . PHE B 1 259 ? 10.688 7.621 14.992 1 90.69 259 PHE B CA 1
ATOM 4741 C C . PHE B 1 259 ? 10.062 7.754 13.602 1 90.69 259 PHE B C 1
ATOM 4743 O O . PHE B 1 259 ? 9.188 6.969 13.234 1 90.69 259 PHE B O 1
ATOM 4750 N N . SER B 1 260 ? 10.445 8.734 12.898 1 86.44 260 SER B N 1
ATOM 4751 C CA . SER B 1 260 ? 9.922 8.992 11.562 1 86.44 260 SER B CA 1
ATOM 4752 C C . SER B 1 260 ? 11.055 9.086 10.539 1 86.44 260 SER B C 1
ATOM 4754 O O . SER B 1 260 ? 12.172 9.477 10.875 1 86.44 260 SER B O 1
ATOM 4756 N N . ALA B 1 261 ? 10.711 8.719 9.281 1 78.06 261 ALA B N 1
ATOM 4757 C CA . ALA B 1 261 ? 11.672 8.852 8.195 1 78.06 261 ALA B CA 1
ATOM 4758 C C . ALA B 1 261 ? 12.148 10.297 8.047 1 78.06 261 ALA B C 1
ATOM 4760 O O . ALA B 1 261 ? 13.297 10.547 7.688 1 78.06 261 ALA B O 1
ATOM 4761 N N . THR B 1 262 ? 11.32 11.227 8.422 1 73.12 262 THR B N 1
ATOM 4762 C CA . THR B 1 262 ? 11.641 12.641 8.266 1 73.12 262 THR B CA 1
ATOM 4763 C C . THR B 1 262 ? 12.664 13.086 9.305 1 73.12 262 THR B C 1
ATOM 4765 O O . THR B 1 262 ? 13.266 14.156 9.18 1 73.12 262 THR B O 1
ATOM 4768 N N . ASP B 1 263 ? 12.859 12.32 10.273 1 73.81 263 ASP B N 1
ATOM 4769 C CA . ASP B 1 263 ? 13.844 12.656 11.305 1 73.81 263 ASP B CA 1
ATOM 4770 C C . ASP B 1 263 ? 15.266 12.625 10.734 1 73.81 263 ASP B C 1
ATOM 4772 O O . ASP B 1 263 ? 16.188 13.219 11.305 1 73.81 263 ASP B O 1
ATOM 4776 N N . LEU B 1 264 ? 15.438 11.984 9.641 1 70.25 264 LEU B N 1
ATOM 4777 C CA . LEU B 1 264 ? 16.766 11.812 9.055 1 70.25 264 LEU B CA 1
ATOM 4778 C C . LEU B 1 264 ? 17.062 12.93 8.062 1 70.25 264 LEU B C 1
ATOM 4780 O O . LEU B 1 264 ? 18.172 13.016 7.523 1 70.25 264 LEU B O 1
ATOM 4784 N N . ARG B 1 265 ? 16.062 13.781 7.668 1 67.56 265 ARG B N 1
ATOM 4785 C CA . ARG B 1 265 ? 16.234 14.859 6.699 1 67.56 265 ARG B CA 1
ATOM 4786 C C . ARG B 1 265 ? 17.406 15.75 7.074 1 67.56 265 ARG B C 1
ATOM 4788 O O . ARG B 1 265 ? 18.109 16.281 6.203 1 67.56 265 ARG B O 1
ATOM 4795 N N . GLY B 1 266 ? 17.75 15.844 8.289 1 64.75 266 GLY B N 1
ATOM 4796 C CA . GLY B 1 266 ? 18.812 16.75 8.695 1 64.75 266 GLY B CA 1
ATOM 4797 C C . GLY B 1 266 ? 20.141 16.062 8.898 1 64.75 266 GLY B C 1
ATOM 4798 O O . GLY B 1 266 ? 21.125 16.703 9.25 1 64.75 266 GLY B O 1
ATOM 4799 N N . CYS B 1 267 ? 20.094 14.859 8.562 1 70.25 267 CYS B N 1
ATOM 4800 C CA . CYS B 1 267 ? 21.328 14.109 8.797 1 70.25 267 CYS B CA 1
ATOM 4801 C C . CYS B 1 267 ? 22.297 14.289 7.637 1 70.25 267 CYS B C 1
ATOM 4803 O O . CYS B 1 267 ? 21.938 14.055 6.48 1 70.25 267 CYS B O 1
ATOM 4805 N N . PRO B 1 268 ? 23.531 14.812 7.973 1 70.19 268 PRO B N 1
ATOM 4806 C CA . PRO B 1 268 ? 24.531 14.891 6.91 1 70.19 268 PRO B CA 1
ATOM 4807 C C . PRO B 1 268 ? 24.844 13.523 6.285 1 70.19 268 PRO B C 1
ATOM 4809 O O . PRO B 1 268 ? 24.875 12.516 6.992 1 70.19 268 PRO B O 1
ATOM 4812 N N . SER B 1 269 ? 25.062 13.531 5.031 1 68.31 269 SER B N 1
ATOM 4813 C CA . SER B 1 269 ? 25.328 12.297 4.297 1 68.31 269 SER B CA 1
ATOM 4814 C C . SER B 1 269 ? 26.516 11.555 4.887 1 68.31 269 SER B C 1
ATOM 4816 O O . SER B 1 269 ? 26.516 10.32 4.949 1 68.31 269 SER B O 1
ATOM 4818 N N . SER B 1 270 ? 27.469 12.328 5.395 1 71.12 270 SER B N 1
ATOM 4819 C CA . SER B 1 270 ? 28.703 11.75 5.934 1 71.12 270 SER B CA 1
ATOM 4820 C C . SER B 1 270 ? 28.422 10.977 7.223 1 71.12 270 SER B C 1
ATOM 4822 O O . SER B 1 270 ? 29.172 10.062 7.578 1 71.12 270 SER B O 1
ATOM 4824 N N . SER B 1 271 ? 27.375 11.336 7.852 1 75.94 271 SER B N 1
ATOM 4825 C CA . SER B 1 271 ? 27.078 10.734 9.148 1 75.94 271 SER B CA 1
ATOM 4826 C C . SER B 1 271 ? 26.016 9.648 9.023 1 75.94 271 SER B C 1
ATOM 4828 O O . SER B 1 271 ? 25.75 8.914 9.984 1 75.94 271 SER B O 1
ATOM 4830 N N . LEU B 1 272 ? 25.453 9.617 7.914 1 73.38 272 LEU B N 1
ATOM 4831 C CA . LEU B 1 272 ? 24.312 8.727 7.73 1 73.38 272 LEU B CA 1
ATOM 4832 C C . LEU B 1 272 ? 24.688 7.281 8.016 1 73.38 272 LEU B C 1
ATOM 4834 O O . LEU B 1 272 ? 23.953 6.562 8.703 1 73.38 272 LEU B O 1
ATOM 4838 N N . LYS B 1 273 ? 25.875 6.891 7.555 1 74.19 273 LYS B N 1
ATOM 4839 C CA . LYS B 1 273 ? 26.312 5.516 7.766 1 74.19 273 LYS B CA 1
ATOM 4840 C C . LYS B 1 273 ? 26.422 5.191 9.25 1 74.19 273 LYS B C 1
ATOM 4842 O O . LYS B 1 273 ? 25.891 4.172 9.711 1 74.19 273 LYS B O 1
ATOM 4847 N N . THR B 1 274 ? 27.062 6.02 9.945 1 79 274 THR B N 1
ATOM 4848 C CA . THR B 1 274 ? 27.266 5.805 11.375 1 79 274 THR B CA 1
ATOM 4849 C C . THR B 1 274 ? 25.938 5.891 12.125 1 79 274 THR B C 1
ATOM 4851 O O . THR B 1 274 ? 25.688 5.105 13.047 1 79 274 THR B O 1
ATOM 4854 N N . TRP B 1 275 ? 25.141 6.734 11.703 1 82.38 275 TRP B N 1
ATOM 4855 C CA . TRP B 1 275 ? 23.891 6.973 12.414 1 82.38 275 TRP B CA 1
ATOM 4856 C C . TRP B 1 275 ? 22.906 5.824 12.195 1 82.38 275 TRP B C 1
ATOM 4858 O O . TRP B 1 275 ? 22.078 5.527 13.062 1 82.38 275 TRP B O 1
ATOM 4868 N N . LEU B 1 276 ? 23.016 5.133 11.117 1 83.81 276 LEU B N 1
ATOM 4869 C CA . LEU B 1 276 ? 22.109 4.031 10.805 1 83.81 276 LEU B CA 1
ATOM 4870 C C . LEU B 1 276 ? 22.359 2.844 11.727 1 83.81 276 LEU B C 1
ATOM 4872 O O . LEU B 1 276 ? 21.484 2 11.906 1 83.81 276 LEU B O 1
ATOM 4876 N N . SER B 1 277 ? 23.578 2.779 12.305 1 87.12 277 SER B N 1
ATOM 4877 C CA . SER B 1 277 ? 23.922 1.662 13.18 1 87.12 277 SER B CA 1
ATOM 4878 C C . SER B 1 277 ? 23.562 1.963 14.633 1 87.12 277 SER B C 1
ATOM 4880 O O . SER B 1 277 ? 23.594 1.074 15.484 1 87.12 277 SER B O 1
ATOM 4882 N N . LEU B 1 278 ? 23.156 3.143 14.898 1 90.19 278 LEU B N 1
ATOM 4883 C CA . LEU B 1 278 ? 22.812 3.551 16.266 1 90.19 278 LEU B CA 1
ATOM 4884 C C . LEU B 1 278 ? 21.453 3.018 16.656 1 90.19 278 LEU B C 1
ATOM 4886 O O . LEU B 1 278 ? 20.578 2.83 15.812 1 90.19 278 LEU B O 1
ATOM 4890 N N . PRO B 1 279 ? 21.391 2.791 17.969 1 91.62 279 PRO B N 1
ATOM 4891 C CA . PRO B 1 279 ? 20.031 2.596 18.453 1 91.62 279 PRO B CA 1
ATOM 4892 C C . PRO B 1 279 ? 19.125 3.795 18.172 1 91.62 279 PRO B C 1
ATOM 4894 O O . PRO B 1 279 ? 19.594 4.938 18.188 1 91.62 279 PRO B O 1
ATOM 4897 N N . VAL B 1 280 ? 17.859 3.527 18.047 1 90.94 280 VAL B N 1
ATOM 4898 C CA . VAL B 1 280 ? 16.891 4.555 17.672 1 90.94 280 VAL B CA 1
ATOM 4899 C C . VAL B 1 280 ? 16.906 5.684 18.688 1 90.94 280 VAL B C 1
ATOM 4901 O O . VAL B 1 280 ? 16.875 6.863 18.328 1 90.94 280 VAL B O 1
ATOM 4904 N N . ILE B 1 281 ? 16.984 5.383 19.969 1 89.19 281 ILE B N 1
ATOM 4905 C CA . ILE B 1 281 ? 16.938 6.398 21 1 89.19 281 ILE B CA 1
ATOM 4906 C C . ILE B 1 281 ? 18.156 7.297 20.922 1 89.19 281 ILE B C 1
ATOM 4908 O O . ILE B 1 281 ? 18.062 8.508 21.125 1 89.19 281 ILE B O 1
ATOM 4912 N N . ASP B 1 282 ? 19.281 6.754 20.641 1 89.31 282 ASP B N 1
ATOM 4913 C CA . ASP B 1 282 ? 20.5 7.527 20.5 1 89.31 282 ASP B CA 1
ATOM 4914 C C . ASP B 1 282 ? 20.469 8.414 19.266 1 89.31 282 ASP B C 1
ATOM 4916 O O . ASP B 1 282 ? 20.906 9.562 19.297 1 89.31 282 ASP B O 1
ATOM 4920 N N . PHE B 1 283 ? 19.969 7.848 18.266 1 86.81 283 PHE B N 1
ATOM 4921 C CA . PHE B 1 283 ? 19.797 8.609 17.031 1 86.81 283 PHE B CA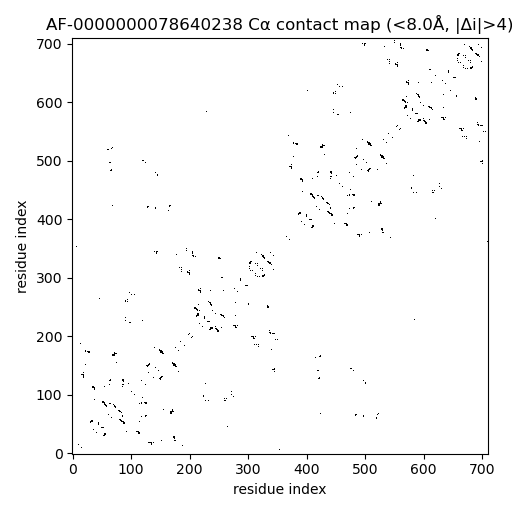 1
ATOM 4922 C C . PHE B 1 283 ? 18.906 9.828 17.266 1 86.81 283 PHE B C 1
ATOM 4924 O O . PHE B 1 283 ? 19.25 10.938 1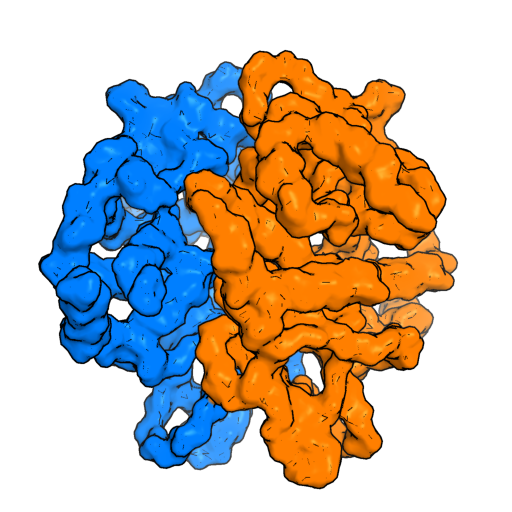6.859 1 86.81 283 PHE B O 1
ATOM 4931 N N . MET B 1 284 ? 17.828 9.562 17.891 1 84.25 284 MET B N 1
ATOM 4932 C CA . MET B 1 284 ? 16.875 10.641 18.141 1 84.25 284 MET B CA 1
ATOM 4933 C C . MET B 1 284 ? 17.5 11.727 19.016 1 84.25 284 MET B C 1
ATOM 4935 O O . MET B 1 284 ? 17.234 12.914 18.812 1 84.25 284 MET B O 1
ATOM 4939 N N . ASN B 1 285 ? 18.234 11.336 19.938 1 82.38 285 ASN B N 1
ATOM 4940 C CA . ASN B 1 285 ? 18.938 12.297 20.781 1 82.38 285 ASN B CA 1
ATOM 4941 C C . ASN B 1 285 ? 19.938 13.117 19.984 1 82.38 285 ASN B C 1
ATOM 4943 O O . ASN B 1 285 ? 20.094 14.32 20.234 1 82.38 285 ASN B O 1
ATOM 4947 N N . LYS B 1 286 ? 20.609 12.5 19.109 1 79.19 286 LYS B N 1
ATOM 4948 C CA . LYS B 1 286 ? 21.594 13.195 18.281 1 79.19 286 LYS B CA 1
ATOM 4949 C C . LYS B 1 286 ? 20.938 14.203 17.359 1 79.19 286 LYS B C 1
ATOM 4951 O O . LYS B 1 286 ? 21.438 15.305 17.156 1 79.19 286 LYS B O 1
ATOM 4956 N N . VAL B 1 287 ? 19.906 13.742 16.719 1 74.06 287 VAL B N 1
ATOM 4957 C CA . VAL B 1 287 ? 19.172 14.609 15.797 1 74.06 287 VAL B CA 1
ATOM 4958 C C . VAL B 1 287 ? 18.641 15.828 16.562 1 74.06 287 VAL B C 1
ATOM 4960 O O . VAL B 1 287 ? 18.625 16.938 16.016 1 74.06 287 VAL B O 1
ATOM 4963 N N . SER B 1 288 ? 18.188 15.508 17.75 1 69.44 288 SER B N 1
ATOM 4964 C CA . SER B 1 288 ? 17.656 16.594 18.562 1 69.44 288 SER B CA 1
ATOM 4965 C C . SER B 1 288 ? 18.734 17.609 18.922 1 69.44 288 SER B C 1
ATOM 4967 O O . SER B 1 288 ? 18.469 18.797 19.031 1 69.44 288 SER B O 1
ATOM 4969 N N . ILE B 1 289 ? 19.984 16.984 19.266 1 60.03 289 ILE B N 1
ATOM 4970 C CA . ILE B 1 289 ? 21.094 17.828 19.672 1 60.03 289 ILE B CA 1
ATOM 4971 C C . ILE B 1 289 ? 21.688 18.531 18.453 1 60.03 289 ILE B C 1
ATOM 4973 O O . ILE B 1 289 ? 22.188 19.656 18.562 1 60.03 289 ILE B O 1
ATOM 4977 N N . GLY B 1 290 ? 21.984 17.75 17.422 1 51.62 290 GLY B N 1
ATOM 4978 C CA . GLY B 1 290 ? 22.859 18.109 16.312 1 51.62 290 GLY B CA 1
ATOM 4979 C C . GLY B 1 290 ? 22.391 19.359 15.586 1 51.62 290 GLY B C 1
ATOM 4980 O O . GLY B 1 290 ? 21.469 20.031 16.031 1 51.62 290 GLY B O 1
ATOM 4981 N N . THR B 1 291 ? 22.359 19.422 13.938 1 44.56 291 THR B N 1
ATOM 4982 C CA . THR B 1 291 ? 23.031 20.516 13.25 1 44.56 291 THR B CA 1
ATOM 4983 C C . THR B 1 291 ? 22.453 21.859 13.695 1 44.56 291 THR B C 1
ATOM 4985 O O . THR B 1 291 ? 21.266 22.141 13.523 1 44.56 291 THR B O 1
ATOM 4988 N N . ARG B 1 292 ? 23.031 22.547 14.562 1 37.69 292 ARG B N 1
ATOM 4989 C CA . ARG B 1 292 ? 23.047 23.859 15.195 1 37.69 292 ARG B CA 1
ATOM 4990 C C . ARG B 1 292 ? 22.984 24.969 14.148 1 37.69 292 ARG B C 1
ATOM 4992 O O . ARG B 1 292 ? 23.188 26.141 14.477 1 37.69 292 ARG B O 1
ATOM 4999 N N . THR B 1 293 ? 23.5 24.984 13.008 1 38.34 293 THR B N 1
ATOM 5000 C CA . THR B 1 293 ? 23.375 26.422 12.719 1 38.34 293 THR B CA 1
ATOM 5001 C C . THR B 1 293 ? 22 26.938 13.109 1 38.34 293 THR B C 1
ATOM 5003 O O . THR B 1 293 ? 21.766 28.141 13.117 1 38.34 293 THR B O 1
ATOM 5006 N N . GLU B 1 294 ? 20.891 26.188 12.836 1 39.66 294 GLU B N 1
ATOM 5007 C CA . GLU B 1 294 ? 19.656 26.781 13.336 1 39.66 294 GLU B CA 1
ATOM 5008 C C . GLU B 1 294 ? 19.344 26.281 14.742 1 39.66 294 GLU B C 1
ATOM 5010 O O . GLU B 1 294 ? 19.812 25.219 15.148 1 39.66 294 GLU B O 1
ATOM 5015 N N . PRO B 1 295 ? 18.719 27.109 15.656 1 38.25 295 PRO B N 1
ATOM 5016 C CA . PRO B 1 295 ? 18.297 26.906 17.047 1 38.25 295 PRO B CA 1
ATOM 5017 C C . PRO B 1 295 ? 17.922 25.469 17.344 1 38.25 295 PRO B C 1
ATOM 5019 O O . PRO B 1 295 ? 17.531 24.719 16.438 1 38.25 295 PRO B O 1
ATOM 5022 N N . VAL B 1 296 ? 18.312 24.922 18.547 1 40.41 296 VAL B N 1
ATOM 5023 C CA . VAL B 1 296 ? 18 23.703 19.297 1 40.41 296 VAL B CA 1
ATOM 5024 C C . VAL B 1 296 ? 16.625 23.188 18.922 1 40.41 296 VAL B C 1
ATOM 5026 O O . VAL B 1 296 ? 15.617 23.859 19.156 1 40.41 296 VAL B O 1
ATOM 5029 N N . LYS B 1 297 ? 16.484 22.578 17.781 1 43.03 297 LYS B N 1
ATOM 5030 C CA . LYS B 1 297 ? 15.148 22 17.609 1 43.03 297 LYS B CA 1
ATOM 5031 C C . LYS B 1 297 ? 14.672 21.312 18.891 1 43.03 297 LYS B C 1
ATOM 5033 O O . LYS B 1 297 ? 15.375 20.469 19.438 1 43.03 297 LYS B O 1
ATOM 5038 N N . THR B 1 298 ? 14.039 21.891 19.812 1 46.41 298 THR B N 1
ATOM 5039 C CA . THR B 1 298 ? 13.242 21.328 20.891 1 46.41 298 THR B CA 1
ATOM 5040 C C . THR B 1 298 ? 12.766 19.922 20.531 1 46.41 298 THR B C 1
ATOM 5042 O O . THR B 1 298 ? 12.43 19.656 19.391 1 46.41 298 THR B O 1
ATOM 5045 N N . PRO B 1 299 ? 13.297 18.922 21.375 1 52.28 299 PRO B N 1
ATOM 5046 C CA . PRO B 1 299 ? 12.758 17.578 21.203 1 52.28 299 PRO B CA 1
ATOM 5047 C C . PRO B 1 299 ? 11.344 17.578 20.625 1 52.28 299 PRO B C 1
ATOM 5049 O O . PRO B 1 299 ? 10.5 18.359 21.062 1 52.28 299 PRO B O 1
ATOM 5052 N N . ARG B 1 300 ? 11.195 17.219 19.422 1 63.38 300 ARG B N 1
ATOM 5053 C CA . ARG B 1 300 ? 9.836 17.141 18.891 1 63.38 300 ARG B CA 1
ATOM 5054 C C . ARG B 1 300 ? 8.906 16.453 19.875 1 63.38 300 ARG B C 1
ATOM 5056 O O . ARG B 1 300 ? 9.211 15.367 20.375 1 63.38 300 ARG B O 1
ATOM 5063 N N . PRO B 1 301 ? 8.039 17.281 20.422 1 75.5 301 PRO B N 1
ATOM 5064 C CA . PRO B 1 301 ? 7.117 16.703 21.406 1 75.5 301 PRO B CA 1
ATOM 5065 C C . PRO B 1 301 ? 6.359 15.492 20.875 1 75.5 301 PRO B C 1
ATOM 5067 O O . PRO B 1 301 ? 6.082 15.422 19.672 1 75.5 301 PRO B O 1
ATOM 5070 N N . LEU B 1 302 ? 6.379 14.516 21.734 1 88.62 302 LEU B N 1
ATOM 5071 C CA . LEU B 1 302 ? 5.48 13.391 21.5 1 88.62 302 LEU B CA 1
ATOM 5072 C C . LEU B 1 302 ? 4.027 13.859 21.453 1 88.62 302 LEU B C 1
ATOM 5074 O O . LEU B 1 302 ? 3.52 14.414 22.422 1 88.62 302 LEU B O 1
ATOM 5078 N N . ILE B 1 303 ? 3.459 13.82 20.344 1 94.94 303 ILE B N 1
ATOM 5079 C CA . ILE B 1 303 ? 2.08 14.273 20.188 1 94.94 303 ILE B CA 1
ATOM 5080 C C . ILE B 1 303 ? 1.123 13.117 20.469 1 94.94 303 ILE B C 1
ATOM 5082 O O . ILE B 1 303 ? 1.08 12.141 19.734 1 94.94 303 ILE B O 1
ATOM 5086 N N . THR B 1 304 ? 0.393 13.211 21.562 1 97.44 304 THR B N 1
ATOM 5087 C CA . THR B 1 304 ? -0.48 12.133 22.016 1 97.44 304 THR B CA 1
ATOM 5088 C C . THR B 1 304 ? -1.891 12.656 22.281 1 97.44 304 THR B C 1
ATOM 5090 O O . THR B 1 304 ? -2.113 13.867 22.312 1 97.44 304 THR B O 1
ATOM 5093 N N . CYS B 1 305 ? -2.826 11.805 22.375 1 98.19 305 CYS B N 1
ATOM 5094 C CA . CYS B 1 305 ? -4.188 12.078 22.828 1 98.19 305 CYS B CA 1
ATOM 5095 C C . CYS B 1 305 ? -4.754 10.883 23.594 1 98.19 305 CYS B C 1
ATOM 5097 O O . CYS B 1 305 ? -4.129 9.828 23.656 1 98.19 305 CYS B O 1
ATOM 5099 N N . GLY B 1 306 ? -5.82 11.148 24.297 1 97.69 306 GLY B N 1
ATOM 5100 C CA . GLY B 1 306 ? -6.551 10.07 24.938 1 97.69 306 GLY B CA 1
ATOM 5101 C C . GLY B 1 306 ? -7.699 9.539 24.094 1 97.69 306 GLY B C 1
ATOM 5102 O O . GLY B 1 306 ? -8.078 10.156 23.109 1 97.69 306 GLY B O 1
ATOM 5103 N N . MET B 1 307 ? -8.258 8.461 24.562 1 96.38 307 MET B N 1
ATOM 5104 C CA . MET B 1 307 ? -9.406 7.871 23.875 1 96.38 307 MET B CA 1
ATOM 5105 C C . MET B 1 307 ? -10.586 8.836 23.859 1 96.38 307 MET B C 1
ATOM 5107 O O . MET B 1 307 ? -11.383 8.836 22.922 1 96.38 307 MET B O 1
ATOM 5111 N N . GLY B 1 308 ? -10.648 9.633 24.859 1 97.56 308 GLY B N 1
ATOM 5112 C CA . GLY B 1 308 ? -11.773 10.539 25.016 1 97.56 308 GLY B CA 1
ATOM 5113 C C . GLY B 1 308 ? -11.539 11.898 24.375 1 97.56 308 GLY B C 1
ATOM 5114 O O . GLY B 1 308 ? -12.422 12.758 24.391 1 97.56 308 GLY B O 1
ATOM 5115 N N . SER B 1 309 ? -10.383 12.102 23.828 1 98.25 309 SER B N 1
ATOM 5116 C CA . SER B 1 309 ? -10.109 13.367 23.156 1 98.25 309 SER B CA 1
ATOM 5117 C C . SER B 1 309 ? -11.047 13.586 21.969 1 98.25 309 SER B C 1
ATOM 5119 O O . SER B 1 309 ? -11.359 12.641 21.25 1 98.25 309 SER B O 1
ATOM 5121 N N . SER B 1 310 ? -11.469 14.781 21.797 1 98.38 310 SER B N 1
ATOM 5122 C CA . SER B 1 310 ? -12.352 15.086 20.672 1 98.38 310 SER B CA 1
ATOM 5123 C C . SER B 1 310 ? -11.602 15.047 19.344 1 98.38 310 SER B C 1
ATOM 5125 O O . SER B 1 310 ? -10.391 15.242 19.312 1 98.38 310 SER B O 1
ATOM 5127 N N . LEU B 1 311 ? -12.344 14.789 18.312 1 98.19 311 LEU B N 1
ATOM 5128 C CA . LEU B 1 311 ? -11.758 14.797 16.969 1 98.19 311 LEU B CA 1
ATOM 5129 C C . LEU B 1 311 ? -11.148 16.156 16.656 1 98.19 311 LEU B C 1
ATOM 5131 O O . LEU B 1 311 ? -10.07 16.234 16.062 1 98.19 311 LEU B O 1
ATOM 5135 N N . GLY B 1 312 ? -11.836 17.234 17.062 1 97.94 312 GLY B N 1
ATOM 5136 C CA . GLY B 1 312 ? -11.312 18.562 16.859 1 97.94 312 GLY B CA 1
ATOM 5137 C C . GLY B 1 312 ? -9.961 18.797 17.5 1 97.94 312 GLY B C 1
ATOM 5138 O O . GLY B 1 312 ? -9.078 19.406 16.906 1 97.94 312 GLY B O 1
ATOM 5139 N N . GLU B 1 313 ? -9.836 18.297 18.656 1 97.94 313 GLU B N 1
ATOM 5140 C CA . GLU B 1 313 ? -8.562 18.406 19.359 1 97.94 313 GLU B CA 1
ATOM 5141 C C . GLU B 1 313 ? -7.457 17.672 18.609 1 97.94 313 GLU B C 1
ATOM 5143 O O . GLU B 1 313 ? -6.355 18.188 18.438 1 97.94 313 GLU B O 1
ATOM 5148 N N . VAL B 1 314 ? -7.75 16.5 18.234 1 98.25 314 VAL B N 1
ATOM 5149 C CA . VAL B 1 314 ? -6.773 15.664 17.531 1 98.25 314 VAL B CA 1
ATOM 5150 C C . VAL B 1 314 ? -6.398 16.312 16.203 1 98.25 314 VAL B C 1
ATOM 5152 O O . VAL B 1 314 ? -5.219 16.359 15.836 1 98.25 314 VAL B O 1
ATOM 5155 N N . MET B 1 315 ? -7.383 16.844 15.5 1 97.88 315 MET B N 1
ATOM 5156 C CA . MET B 1 315 ? -7.125 17.594 14.266 1 97.88 315 MET B CA 1
ATOM 5157 C C . MET B 1 315 ? -6.191 18.766 14.531 1 97.88 315 MET B C 1
ATOM 5159 O O . MET B 1 315 ? -5.242 19 13.781 1 97.88 315 MET B O 1
ATOM 5163 N N . GLY B 1 316 ? -6.5 19.453 15.555 1 97.5 316 GLY B N 1
ATOM 5164 C CA . GLY B 1 316 ? -5.668 20.594 15.93 1 97.5 316 GLY B CA 1
ATOM 5165 C C . GLY B 1 316 ? -4.227 20.203 16.203 1 97.5 316 GLY B C 1
ATOM 5166 O O . GLY B 1 316 ? -3.301 20.859 15.719 1 97.5 316 GLY B O 1
ATOM 5167 N N . LYS B 1 317 ? -4.039 19.172 16.906 1 96.75 317 LYS B N 1
ATOM 5168 C CA . LYS B 1 317 ? -2.691 18.703 17.203 1 96.75 317 LYS B CA 1
ATOM 5169 C C . LYS B 1 317 ? -1.939 18.328 15.938 1 96.75 317 LYS B C 1
ATOM 5171 O O . LYS B 1 317 ? -0.776 18.703 15.766 1 96.75 317 LYS B O 1
ATOM 5176 N N . ALA B 1 318 ? -2.627 17.578 15.086 1 95.75 318 ALA B N 1
ATOM 5177 C CA . ALA B 1 318 ? -1.993 17.141 13.844 1 95.75 318 ALA B CA 1
ATOM 5178 C C . ALA B 1 318 ? -1.57 18.328 12.992 1 95.75 318 ALA B C 1
ATOM 5180 O O . ALA B 1 318 ? -0.436 18.391 12.508 1 95.75 318 ALA B O 1
ATOM 5181 N N . VAL B 1 319 ? -2.449 19.328 12.836 1 95.81 319 VAL B N 1
ATOM 5182 C CA . VAL B 1 319 ? -2.205 20.469 11.969 1 95.81 319 VAL B CA 1
ATOM 5183 C C . VAL B 1 319 ? -1.182 21.406 12.609 1 95.81 319 VAL B C 1
ATOM 5185 O O . VAL B 1 319 ? -0.217 21.812 11.969 1 95.81 319 VAL B O 1
ATOM 5188 N N . ASP B 1 320 ? -1.366 21.641 13.883 1 94.56 320 ASP B N 1
ATOM 5189 C CA . ASP B 1 320 ? -0.515 22.594 14.578 1 94.56 320 ASP B CA 1
ATOM 5190 C C . ASP B 1 320 ? 0.924 22.094 14.664 1 94.56 320 ASP B C 1
ATOM 5192 O O . ASP B 1 320 ? 1.869 22.875 14.555 1 94.56 320 ASP B O 1
ATOM 5196 N N . HIS B 1 321 ? 1.076 20.875 14.852 1 91.44 321 HIS B N 1
ATOM 5197 C CA . HIS B 1 321 ? 2.416 20.312 15 1 91.44 321 HIS B CA 1
ATOM 5198 C C . HIS B 1 321 ? 2.895 19.672 13.695 1 91.44 321 HIS B C 1
ATOM 5200 O O . HIS B 1 321 ? 4.004 19.141 13.633 1 91.44 321 HIS B O 1
ATOM 5206 N N . HIS B 1 322 ? 2.09 19.656 12.68 1 89.69 322 HIS B N 1
ATOM 5207 C CA . HIS B 1 322 ? 2.396 19.141 11.352 1 89.69 322 HIS B CA 1
ATOM 5208 C C . HIS B 1 322 ? 2.859 17.688 11.406 1 89.69 322 HIS B C 1
ATOM 5210 O O . HIS B 1 322 ? 3.906 17.344 10.859 1 89.69 322 HIS B O 1
ATOM 5216 N N . VAL B 1 323 ? 2.086 16.875 12.117 1 90.12 323 VAL B N 1
ATOM 5217 C CA . VAL B 1 323 ? 2.357 15.438 12.211 1 90.12 323 VAL B CA 1
ATOM 5218 C C . VAL B 1 323 ? 1.269 14.656 11.477 1 90.12 323 VAL B C 1
ATOM 5220 O O . VAL B 1 323 ? 0.126 15.109 11.391 1 90.12 323 VAL B O 1
ATOM 5223 N N . HIS B 1 324 ? 1.606 13.461 10.984 1 90.88 324 HIS B N 1
ATOM 5224 C CA . HIS B 1 324 ? 0.672 12.688 10.172 1 90.88 324 HIS B CA 1
ATOM 5225 C C . HIS B 1 324 ? -0.044 11.641 11.016 1 90.88 324 HIS B C 1
ATOM 5227 O O . HIS B 1 324 ? -0.874 10.883 10.5 1 90.88 324 HIS B O 1
ATOM 5233 N N . ARG B 1 325 ? 0.292 11.578 12.281 1 92.69 325 ARG B N 1
ATOM 5234 C CA . ARG B 1 325 ? -0.395 10.688 13.211 1 92.69 325 ARG B CA 1
ATOM 5235 C C . ARG B 1 325 ? -0.306 11.211 14.633 1 92.69 325 ARG B C 1
ATOM 5237 O O . ARG B 1 325 ? 0.616 11.953 14.977 1 92.69 325 ARG B O 1
ATOM 5244 N N . VAL B 1 326 ? -1.288 10.867 15.422 1 96.62 326 VAL B N 1
ATOM 5245 C CA . VAL B 1 326 ? -1.345 11.141 16.859 1 96.62 326 VAL B CA 1
ATOM 5246 C C . VAL B 1 326 ? -1.482 9.836 17.625 1 96.62 326 VAL B C 1
ATOM 5248 O O . VAL B 1 326 ? -2.367 9.023 17.344 1 96.62 326 VAL B O 1
ATOM 5251 N N . TRP B 1 327 ? -0.541 9.656 18.562 1 97.31 327 TRP B N 1
ATOM 5252 C CA . TRP B 1 327 ? -0.573 8.422 19.359 1 97.31 327 TRP B CA 1
ATOM 5253 C C . TRP B 1 327 ? -1.644 8.492 20.438 1 97.31 327 TRP B C 1
ATOM 5255 O O . TRP B 1 327 ? -1.784 9.516 21.109 1 97.31 327 TRP B O 1
ATOM 5265 N N . VAL B 1 328 ? -2.395 7.398 20.562 1 98.06 328 VAL B N 1
ATOM 5266 C CA . VAL B 1 328 ? -3.395 7.305 21.625 1 98.06 328 VAL B CA 1
ATOM 5267 C C . VAL B 1 328 ? -2.805 6.582 22.828 1 98.06 328 VAL B C 1
ATOM 5269 O O . VAL B 1 328 ? -2.305 5.461 22.703 1 98.06 328 VAL B O 1
ATOM 5272 N N . VAL B 1 329 ? -2.877 7.219 23.969 1 97.06 329 VAL B N 1
ATOM 5273 C CA . VAL B 1 329 ? -2.309 6.637 25.172 1 97.06 329 VAL B CA 1
ATOM 5274 C C . VAL B 1 329 ? -3.334 6.688 26.297 1 97.06 329 VAL B C 1
ATOM 5276 O O . VAL B 1 329 ? -4.277 7.477 26.266 1 97.06 329 VAL B O 1
ATOM 5279 N N . ASP B 1 330 ? -3.178 5.82 27.219 1 96.69 330 ASP B N 1
ATOM 5280 C CA . ASP B 1 330 ? -4.027 5.879 28.406 1 96.69 330 ASP B CA 1
ATOM 5281 C C . ASP B 1 330 ? -3.459 6.848 29.438 1 96.69 330 ASP B C 1
ATOM 5283 O O . ASP B 1 330 ? -2.525 7.598 29.156 1 96.69 330 ASP B O 1
ATOM 5287 N N . ASP B 1 331 ? -4.043 6.879 30.625 1 95.31 331 ASP B N 1
ATOM 5288 C CA . ASP B 1 331 ? -3.686 7.84 31.656 1 95.31 331 ASP B CA 1
ATOM 5289 C C . ASP B 1 331 ? -2.275 7.578 32.188 1 95.31 331 ASP B C 1
ATOM 5291 O O . ASP B 1 331 ? -1.656 8.461 32.781 1 95.31 331 ASP B O 1
ATOM 5295 N N . ASN B 1 332 ? -1.776 6.395 31.922 1 94.38 332 ASN B N 1
ATOM 5296 C CA . ASN B 1 332 ? -0.445 6.039 32.406 1 94.38 332 ASN B CA 1
ATOM 5297 C C . ASN B 1 332 ? 0.604 6.184 31.312 1 94.38 332 ASN B C 1
ATOM 5299 O O . ASN B 1 332 ? 1.762 5.805 31.5 1 94.38 332 ASN B O 1
ATOM 5303 N N . GLY B 1 333 ? 0.186 6.582 30.188 1 93.56 333 GLY B N 1
ATOM 5304 C CA . GLY B 1 333 ? 1.114 6.785 29.094 1 93.56 333 GLY B CA 1
ATOM 5305 C C . GLY B 1 333 ? 1.358 5.527 28.281 1 93.56 333 GLY B C 1
ATOM 5306 O O . GLY B 1 333 ? 2.299 5.469 27.484 1 93.56 333 GLY B O 1
ATOM 5307 N N . LEU B 1 334 ? 0.563 4.57 28.5 1 95.19 334 LEU B N 1
ATOM 5308 C CA . LEU B 1 334 ? 0.68 3.332 27.734 1 95.19 334 LEU B CA 1
ATOM 5309 C C . LEU B 1 334 ? -0.041 3.447 26.406 1 95.19 334 LEU B C 1
ATOM 5311 O O . LEU B 1 334 ? -1.138 4.008 26.328 1 95.19 334 LEU B O 1
ATOM 5315 N N . LEU B 1 335 ? 0.651 2.895 25.422 1 95.38 335 LEU B N 1
ATOM 5316 C CA . LEU B 1 335 ? 0.143 3.004 24.062 1 95.38 335 LEU B CA 1
ATOM 5317 C C . LEU B 1 335 ? -1.143 2.201 23.891 1 95.38 335 LEU B C 1
ATOM 5319 O O . LEU B 1 335 ? -1.213 1.04 24.312 1 95.38 335 LEU B O 1
ATOM 5323 N N . LEU B 1 336 ? -2.172 2.854 23.312 1 95.19 336 LEU B N 1
ATOM 5324 C CA . LEU B 1 336 ? -3.438 2.191 23.016 1 95.19 336 LEU B CA 1
ATOM 5325 C C . LEU B 1 336 ? -3.635 2.057 21.516 1 95.19 336 LEU B C 1
ATOM 5327 O O . LEU B 1 336 ? -4.367 1.175 21.062 1 95.19 336 LEU B O 1
ATOM 5331 N N . GLY B 1 337 ? -3.074 2.863 20.766 1 94.69 337 GLY B N 1
ATOM 5332 C CA . GLY B 1 337 ? -3.23 2.883 19.312 1 94.69 337 GLY B CA 1
ATOM 5333 C C . GLY B 1 337 ? -2.76 4.18 18.688 1 94.69 337 GLY B C 1
ATOM 5334 O O . GLY B 1 337 ? -1.858 4.84 19.203 1 94.69 337 GLY B O 1
ATOM 5335 N N . LEU B 1 338 ? -3.275 4.496 17.531 1 95.69 338 LEU B N 1
ATOM 5336 C CA . LEU B 1 338 ? -2.941 5.738 16.844 1 95.69 338 LEU B CA 1
ATOM 5337 C C . LEU B 1 338 ? -4.121 6.238 16.016 1 95.69 338 LEU B C 1
ATOM 5339 O O . LEU B 1 338 ? -5.035 5.473 15.711 1 95.69 338 LEU B O 1
ATOM 5343 N N . VAL B 1 339 ? -4.133 7.508 15.727 1 96.88 339 VAL B N 1
ATOM 5344 C CA . VAL B 1 339 ? -5.035 8.148 14.773 1 96.88 339 VAL B CA 1
ATOM 5345 C C . VAL B 1 339 ? -4.23 8.797 13.656 1 96.88 339 VAL B C 1
ATOM 5347 O O . VAL B 1 339 ? -3.395 9.672 13.906 1 96.88 339 VAL B O 1
ATOM 5350 N N . THR B 1 340 ? -4.441 8.328 12.469 1 95.25 340 THR B N 1
ATOM 5351 C CA . THR B 1 340 ? -3.746 8.906 11.32 1 95.25 340 THR B CA 1
ATOM 5352 C C . THR B 1 340 ? -4.621 9.945 10.625 1 95.25 340 THR B C 1
ATOM 5354 O O . THR B 1 340 ? -5.809 10.07 10.938 1 95.25 340 THR B O 1
ATOM 5357 N N . LEU B 1 341 ? -3.977 10.688 9.703 1 96.69 341 LEU B N 1
ATOM 5358 C CA . LEU B 1 341 ? -4.762 11.617 8.898 1 96.69 341 LEU B CA 1
ATOM 5359 C C . LEU B 1 341 ? -5.828 10.875 8.102 1 96.69 341 LEU B C 1
ATOM 5361 O O . LEU B 1 341 ? -6.949 11.359 7.949 1 96.69 341 LEU B O 1
ATOM 5365 N N . THR B 1 342 ? -5.477 9.727 7.621 1 93.5 342 THR B N 1
ATOM 5366 C CA . THR B 1 342 ? -6.43 8.898 6.898 1 93.5 342 THR B CA 1
ATOM 5367 C C . THR B 1 342 ? -7.648 8.586 7.766 1 93.5 342 THR B C 1
ATOM 5369 O O . THR B 1 342 ? -8.789 8.68 7.297 1 93.5 342 THR B O 1
ATOM 5372 N N . ASP B 1 343 ? -7.418 8.258 8.961 1 94.62 343 ASP B N 1
ATOM 5373 C CA . ASP B 1 343 ? -8.5 7.926 9.883 1 94.62 343 ASP B CA 1
ATOM 5374 C C . ASP B 1 343 ? -9.406 9.133 10.125 1 94.62 343 ASP B C 1
ATOM 5376 O O . ASP B 1 343 ? -10.633 8.992 10.172 1 94.62 343 ASP B O 1
ATOM 5380 N N . ILE B 1 344 ? -8.781 10.25 10.281 1 97.56 344 ILE B N 1
ATOM 5381 C CA . ILE B 1 344 ? -9.531 11.477 10.523 1 97.56 344 ILE B CA 1
ATOM 5382 C C . ILE B 1 344 ? -10.43 11.773 9.328 1 97.56 344 ILE B C 1
ATOM 5384 O O . ILE B 1 344 ? -11.633 12.008 9.484 1 97.56 344 ILE B O 1
ATOM 5388 N N . LEU B 1 345 ? -9.867 11.75 8.172 1 96.44 345 LEU B N 1
ATOM 5389 C CA . LEU B 1 345 ? -10.625 12.039 6.961 1 96.44 345 LEU B CA 1
ATOM 5390 C C . LEU B 1 345 ? -11.719 10.992 6.742 1 96.44 345 LEU B C 1
ATOM 5392 O O . LEU B 1 345 ? -12.805 11.32 6.258 1 96.44 345 LEU B O 1
ATOM 5396 N N . ARG B 1 346 ? -11.43 9.789 7.082 1 93.5 346 ARG B N 1
ATOM 5397 C CA . ARG B 1 346 ? -12.391 8.703 6.93 1 93.5 346 ARG B CA 1
ATOM 5398 C C . ARG B 1 346 ? -13.633 8.953 7.785 1 93.5 346 ARG B C 1
ATOM 5400 O O . ARG B 1 346 ? -14.758 8.859 7.293 1 93.5 346 ARG B O 1
ATOM 5407 N N . VAL B 1 347 ? -13.461 9.258 9.031 1 94.94 347 VAL B N 1
ATOM 5408 C CA . VAL B 1 347 ? -14.609 9.406 9.922 1 94.94 347 VAL B CA 1
ATOM 5409 C C . VAL B 1 347 ? -15.375 10.672 9.57 1 94.94 347 VAL B C 1
ATOM 5411 O O . VAL B 1 347 ? -16.609 10.719 9.695 1 94.94 347 VAL B O 1
ATOM 5414 N N . ILE B 1 348 ? -14.695 11.703 9.141 1 94.94 348 ILE B N 1
ATOM 5415 C CA . ILE B 1 348 ? -15.383 12.914 8.719 1 94.94 348 ILE B CA 1
ATOM 5416 C C . ILE B 1 348 ? -16.219 12.625 7.469 1 94.94 348 ILE B C 1
ATOM 5418 O O . ILE B 1 348 ? -17.391 12.969 7.41 1 94.94 348 ILE B O 1
ATOM 5422 N N . ARG B 1 349 ? -15.641 12 6.512 1 91.12 349 ARG B N 1
ATOM 5423 C CA . ARG B 1 349 ? -16.359 11.703 5.273 1 91.12 349 ARG B CA 1
ATOM 5424 C C . ARG B 1 349 ? -17.547 10.797 5.535 1 91.12 349 ARG B C 1
ATOM 5426 O O . ARG B 1 349 ? -18.625 11 4.965 1 91.12 349 ARG B O 1
ATOM 5433 N N . ALA B 1 350 ? -17.344 9.766 6.328 1 86.5 350 ALA B N 1
ATOM 5434 C CA . ALA B 1 350 ? -18.406 8.812 6.645 1 86.5 350 ALA B CA 1
ATOM 5435 C C . ALA B 1 350 ? -19.609 9.523 7.242 1 86.5 350 ALA B C 1
ATOM 5437 O O . ALA B 1 350 ? -20.75 9.086 7.055 1 86.5 350 ALA B O 1
ATOM 5438 N N . SER B 1 351 ? -19.359 10.508 7.938 1 85.81 351 SER B N 1
ATOM 5439 C CA . SER B 1 351 ? -20.438 11.25 8.578 1 85.81 351 SER B CA 1
ATOM 5440 C C . SER B 1 351 ? -21.25 12.047 7.559 1 85.81 351 SER B C 1
ATOM 5442 O O . SER B 1 351 ? -22.391 12.43 7.828 1 85.81 351 SER B O 1
ATOM 5444 N N . PHE B 1 352 ? -20.672 12.266 6.438 1 78.62 352 PHE B N 1
ATOM 5445 C CA . PHE B 1 352 ? -21.375 13.07 5.441 1 78.62 352 PHE B CA 1
ATOM 5446 C C . PHE B 1 352 ? -21.766 12.219 4.242 1 78.62 352 PHE B C 1
ATOM 5448 O O . PHE B 1 352 ? -22.547 12.656 3.398 1 78.62 352 PHE B O 1
ATOM 5455 N N . SER B 1 353 ? -21.047 11.07 3.885 1 64.25 353 SER B N 1
ATOM 5456 C CA . SER B 1 353 ? -21.391 10.203 2.76 1 64.25 353 SER B CA 1
ATOM 5457 C C . SER B 1 353 ? -22.688 9.438 3.029 1 64.25 353 SER B C 1
ATOM 5459 O O . SER B 1 353 ? -23.281 8.883 2.107 1 64.25 353 SER B O 1
ATOM 5461 N N . SER B 1 354 ? -23.031 8.914 4.344 1 48.09 354 SER B N 1
ATOM 5462 C CA . SER B 1 354 ? -24.312 8.242 4.5 1 48.09 354 SER B CA 1
ATOM 5463 C C . SER B 1 354 ? -25.438 9.039 3.838 1 48.09 354 SER B C 1
ATOM 5465 O O . SER B 1 354 ? -26.609 8.688 3.973 1 48.09 354 SER B O 1
ATOM 5467 N N . LEU B 1 355 ? -25.125 10.07 3.172 1 35.47 355 LEU B N 1
ATOM 5468 C CA . LEU B 1 355 ? -26.234 10.633 2.406 1 35.47 355 LEU B CA 1
ATOM 5469 C C . LEU B 1 355 ? -26.297 10.023 1.012 1 35.47 355 LEU B C 1
ATOM 5471 O O . LEU B 1 355 ? -25.266 9.797 0.377 1 35.47 355 LEU B O 1
#

Nearest PDB structures (foldseek):
  6b1u-assembly2_F  TM=8.149E-01  e=8.575E-20  Homo sapiens
  2ya3-assembly1_E  TM=8.017E-01  e=1.736E-19  Rattus norvegicus
  4eaj-assembly1_C  TM=8.081E-01  e=2.947E-19  Rattus norvegicus
  4cfe-assembly1_F  TM=8.313E-01  e=1.441E-18  Homo sapiens
  2oox-assembly2_E  TM=7.514E-01  e=7.474E-18  Schizosaccharomyces pombe

InterPro domains:
  IPR000644 CBS domain [PF00571] (300-349)
  IPR000644 CBS domain [PS51371] (207-274)
  IPR000644 CBS domain [PS51371] (297-354)
  IPR000644 CBS domain [SM00116] (29-99)
  IPR000644 CBS domain [SM00116] (210-269)
  IPR000644 CBS domain [SM00116] (301-349)
  IPR046342 CBS domain superfamily [G3DSA:3.10.580.10] (1-193)
  IPR046342 CBS domain superfamily [G3DSA:3.10.580.10] (194-350)
  IPR046342 CBS domain superfamily [SSF54631] (16-153)
  IPR046342 CBS domain superfamily [SSF54631] (176-349)
  IPR050511 AMP-activated protein kinase gamma/SDS23 families [PTHR13780] (15-347)

Sequence (710 aa):
MELQEKKEEELEHGIWKRNVRDLMERKRRLVEVPYTASLTDTINALVANDIVAIPVAAPPGRWIGAGGSAIVESDKVTGAPRKQYIGMVSMLDILIHIADYMDMADLEERMNVPVSSLIGHCLEGLSLWTVNPSNSILDCMEAFSKGIHRALVPMDGHMDHVTGLELAESSPGYRMLSQMDVLSFLREHDSELEKITSLSVGELGAIQENVFAVPKHMAVREVLRWMRSSSLSAVPVIEDPVEDHKVIMGKGKKLVETFSATDLRGCPSSSLKTWLSLPVIDFMNKVSIGTRTEPVKTPRPLITCGMGSSLGEVMGKAVDHHVHRVWVVDDNGLLLGLVTLTDILRVIRASFSSLMELQEKKEEELEHGIWKRNVRDLMERKRRLVEVPYTASLTDTINALVANDIVAIPVAAPPGRWIGAGGSAIVESDKVTGAPRKQYIGMVSMLDILIHIADYMDMADLEERMNVPVSSLIGHCLEGLSLWTVNPSNSILDCMEAFSKGIHRALVPMDGHMDHVTGLELAESSPGYRMLSQMDVLSFLREHDSELEKITSLSVGELGAIQENVFAVPKHMAVREVLRWMRSSSLSAVPVIEDPVEDHKVIMGKGKKLVETFSATDLRGCPSSSLKTWLSLPVIDFMNKVSIGTRTEPVKTPRPLITCGMGSSLGEVMGKAVDHHVHRVWVVDDNGLLLGLVTLTDILRVIRASFSSL

pLDDT: mean 80.33, std 16.16, range [30.59, 98.38]

Secondary structure (DSSP, 8-state):
-HHHHHHHHHHHSSGGG-BHHHHHTTSPPPP-EETT--HHHHHHHHHHHT-SEEEEEE-TT---SSTT---EEE-TTT--EEEEEEEEEEHHHHHHHHHHTTTSS-HHHHHTS-GGGGTTSSGGGG---B--TTSBHHHHHHHHTTT--EEEEEE--S-----S----SEESEEEEEEHHHHHHHHHHTGGGGHHHHTSBHHHHT--B---EEEETTSBHHHHHHHHHHHT-SEEEEE---SS--S-EE-TTSBEEEEEEGGGGTTS-HHHHHHHHTSBHHHHHHHHHH--TTS---------EE-TT-BHHHHHHHHHHHT-SEEEEE-TT-BEEEEEEHHHHHHHHHHHHH--/-HHHHHHHHHHHSSGGG-BHHHHHTTSPPPP-EETT--HHHHHHHHHHHT-SEEEEEE-TT---SGGG---EEE-TTT--EEEEEEEEEEHHHHHHHHHHTTTSS-HHHHHTS-GGGGTTSSGGGG---B--TTSBHHHHHHHHTTT--EEEEEE--S-----SS---SEESEEEEEEHHHHHHHHHHTGGGGHHHHTSBHHHHT--B---EEEETTSBHHHHHHHHHHHT-SEEEEE---SS--S-EE-TTSBEEEEEEGGGGTT--HHHHHHHHTSBHHHHHHHHHH--TTS---------EE-TT-BHHHHHHHHHHHT-SEEEEE-TT-BEEEEEEHHHHHHHHHHHHH--